Protein AF-0000000070793970 (afdb_homodimer)

Foldseek 3Di:
DDFQDWDFAADPADALQLLRQLCRQCVSVPNHDDSVCSSVQFDAAPLRHHAPLSSLLVLLVVFKAKEKAAQQCVQDDPVCADVFFHQLVSSLVVLVVVCVPDPPPRSVRVSVSVNSSSVSPHTYTHDDDDPVVVVVCLVVQFKKKFKFWLCLLLVFAAWDQDPVRDTDGDNPPHDIDIGIWIWGDADPVVQKTWIQGSHCCRNRPSHRIDIDHPVSVQNGLNRSSSVVTNMIMTIGHDD/DDFQDWDFAADPADALQLLRQLCRQCVSVPNHDDSVVSSVQFDAAPLRHHAQLSSLLVLLVVFKAKEKAAQQCVQDDPVCADVFFHQLVSSLVVLVVVCVPDPPPRNVRVSVSVNSSSVSPHTYTHDDDDPVVVVVCLVVQFKKKFKFWLCLLLVFAAWDQDPVRDTDGDNPPHDIDIGIWIWGDADPVVQKTWIQGSHCCRNRPSHRIDIDHPVSVQNGLNRSSSVVTNMIMTIGHDD

Solvent-accessible surface area (backbone atoms only — not comparable to full-atom values): 24831 Å² total; per-residue (Å²): 103,60,70,52,87,64,66,68,54,66,36,90,54,96,54,32,28,50,45,32,37,50,38,20,52,34,47,63,75,66,46,87,65,60,59,68,58,43,53,71,66,37,62,65,41,96,86,57,30,64,49,69,38,34,54,44,35,49,40,41,76,71,56,32,42,38,39,33,36,55,68,32,56,86,80,45,40,59,61,74,35,59,95,30,34,56,57,57,69,61,51,45,51,50,47,56,57,20,52,76,68,45,81,49,65,67,57,42,53,50,43,52,37,42,43,57,17,35,75,70,65,40,42,58,34,53,61,81,77,48,68,67,62,53,47,59,34,29,76,68,65,41,55,35,38,32,32,20,15,40,24,62,62,45,55,35,47,18,35,31,68,43,98,86,66,45,79,39,78,27,68,55,76,27,41,65,38,59,40,34,33,29,41,30,26,46,41,72,92,78,44,27,31,34,35,43,33,17,54,36,78,38,83,73,65,56,39,40,59,49,69,42,45,51,51,56,50,53,52,13,25,44,43,4,39,83,58,77,31,10,38,39,40,39,68,40,78,58,130,103,60,69,51,87,64,66,67,54,64,36,91,54,96,53,33,28,50,43,34,36,49,38,20,53,34,48,63,75,67,45,86,66,60,59,70,57,43,52,70,65,37,63,65,41,96,87,58,31,64,48,69,40,33,54,43,35,49,40,41,78,70,56,32,42,38,38,32,36,55,67,31,54,87,80,47,39,60,62,72,36,60,96,30,33,57,57,55,69,62,52,45,50,50,47,55,58,20,52,75,67,44,81,48,65,67,57,42,53,51,42,52,37,42,42,56,16,34,75,69,65,39,41,58,32,53,62,80,76,46,68,66,63,54,45,59,33,27,74,69,66,43,54,35,39,31,30,19,16,40,24,62,62,45,56,36,46,17,35,32,67,43,96,88,69,46,80,37,78,26,69,54,75,27,42,66,38,59,40,35,32,29,41,31,26,47,41,72,90,78,42,27,31,31,35,42,33,16,52,36,77,38,84,73,67,57,38,40,61,50,71,43,44,51,50,54,50,52,54,13,24,43,46,3,40,82,58,75,32,10,37,39,39,40,66,39,79,58,129

pLDDT: mean 95.63, std 5.12, range [66.69, 98.94]

Nearest PDB structures (foldseek):
  6mpz-assembly3_C  TM=7.977E-01  e=5.603E-05  Lachnospiraceae bacterium C6A11
  5cdi-assembly1_C  TM=6.232E-01  e=2.263E+00  Chlamydomonas reinhardtii
  5da8-assembly1_H  TM=6.420E-01  e=2.857E+00  Chlorobaculum tepidum TLS
  4wsc-assembly1_C  TM=6.254E-01  e=8.647E+00  Escherichia coli K-12
  4v43-assembly1_A  TM=6.186E-01  e=9.716E+00  Escherichia coli

Sequence (478 aa):
MPMIDLIIQTQPDDETCGPTSLHAIYLYYGLDLPLNEIIQGVDKSLSGGTLTPMLGKHALLHGFRTTVYIYNLNIFDLTWFHNGEVNNSFLMDKLEAQMKYKNDPYITKASLAYLDYLKLGGTIRSKSLNVDLLKNYFNKKIPILTGLSATYLYRSAREYFTPEGKSVYDDIRGEPCGHFVVLCGYDVKKRLVIIADPHAENPLSHNNYYKVSINRLINSIMLGVLTYDANLLIIEPKEMPMIDLIIQTQPDDETCGPTSLHAIYLYYGLDLPLNEIIQGVDKSLSGGTLTPMLGKHALLHGFRTTVYIYNLNIFDLTWFHNGEVNNSFLMDKLEAQMKYKNDPYITKASLAYLDYLKLGGTIRSKSLNVDLLKNYFNKKIPILTGLSATYLYRSAREYFTPEGKSVYDDIRGEPCGHFVVLCGYDVKKRLVIIADPHAENPLSHNNYYKVSINRLINSIMLGVLTYDANLLIIEPKE

Organism: Legionella pneumophila subsp. pneumophila (strain Philadelphia 1 / ATCC 33152 / DSM 7513) (NCBI:txid272624)

Secondary structure (DSSP, 8-state):
-PPP----PPPSSTT-HHHHHHHHHHHHTT----HHHHHHHSPP-TTSS--HHHHHHHHHHTTEEEEEEE--TTT--GGG-BTTB--HHHHHHHHHHHHTT---HHHHHHHHHHHHHHHTT-EEE-PPP-HHHHHHHHHTT--EEEEEEHHHHHT---EEE-TTS-EEE-TTT-B--EEEEEEEEEETTTTEEEEE-S-TT-TTTSSSEEEEEHHHHHHHHHHGGGGT--EEEEEEE--/-PPP----PPPSSTT-HHHHHHHHHHHHTT----HHHHHHHSPP-TTSS--HHHHHHHHHHTTEEEEEEE--TTT--GGG-BTTB--HHHHHHHHHHHHTT---HHHHHHHHHHHHHHHTT-EEE-PPP-HHHHHHHHHTT--EEEEEEHHHHHT---EEE-TTS-EEE-TTT-B--EEEEEEEEEETTTTEEEEE-S-TT-TTTSSSEEEEEHHHHHHHHHHGGGGT--EEEEEEE--

InterPro domains:
  IPR038765 Papain-like cysteine peptidase superfamily [SSF54001] (56-189)
  IPR039564 Peptidase C39-like [PF13529] (5-210)

Structure (mmCIF, N/CA/C/O backbone):
data_AF-0000000070793970-model_v1
#
loop_
_entity.id
_entity.type
_entity.pdbx_description
1 polymer 'Peptidase C39-like domain-containing protein'
#
loop_
_atom_site.group_PDB
_atom_site.id
_atom_site.type_symbol
_atom_site.label_atom_id
_atom_site.label_alt_id
_atom_site.label_comp_id
_atom_site.label_asym_id
_atom_site.label_entity_id
_atom_site.label_seq_id
_atom_site.pdbx_PDB_ins_code
_atom_site.Cartn_x
_atom_site.Cartn_y
_atom_site.Cartn_z
_atom_site.occupancy
_atom_site.B_iso_or_equiv
_atom_site.auth_seq_id
_atom_site.auth_comp_id
_atom_site.auth_asym_id
_atom_site.auth_atom_id
_atom_site.pdbx_PDB_model_num
ATOM 1 N N . MET A 1 1 ? -6.305 -3.391 -26.703 1 66.69 1 MET A N 1
ATOM 2 C CA . MET A 1 1 ? -5.281 -4.383 -26.391 1 66.69 1 MET A CA 1
ATOM 3 C C . MET A 1 1 ? -5.883 -5.785 -26.344 1 66.69 1 MET A C 1
ATOM 5 O O . MET A 1 1 ? -7.074 -5.941 -26.062 1 66.69 1 MET A O 1
ATOM 9 N N . PRO A 1 2 ? -5.059 -6.805 -26.641 1 69.69 2 PRO A N 1
ATOM 10 C CA . PRO A 1 2 ? -5.637 -8.148 -26.672 1 69.69 2 PRO A CA 1
ATOM 11 C C . PRO A 1 2 ? -6.188 -8.578 -25.312 1 69.69 2 PRO A C 1
ATOM 13 O O . PRO A 1 2 ? -5.621 -8.219 -24.266 1 69.69 2 PRO A O 1
ATOM 16 N N . MET A 1 3 ? -7.363 -8.984 -25.328 1 83.94 3 MET A N 1
ATOM 17 C CA . MET A 1 3 ? -7.945 -9.664 -24.172 1 83.94 3 MET A CA 1
ATOM 18 C C . MET A 1 3 ? -7.555 -11.133 -24.156 1 83.94 3 MET A C 1
ATOM 20 O O . MET A 1 3 ? -7.617 -11.812 -25.188 1 83.94 3 MET A O 1
ATOM 24 N N . ILE A 1 4 ? -6.922 -11.516 -23.047 1 93.19 4 ILE A N 1
ATOM 25 C CA . ILE A 1 4 ? -6.531 -12.906 -22.875 1 93.19 4 ILE A CA 1
ATOM 26 C C . ILE A 1 4 ? -7.758 -13.75 -22.516 1 93.19 4 ILE A C 1
ATOM 28 O O . ILE A 1 4 ? -8.453 -13.469 -21.531 1 93.19 4 ILE A O 1
ATOM 32 N N . ASP A 1 5 ? -8.008 -14.688 -23.391 1 92.38 5 ASP A N 1
ATOM 33 C CA . ASP A 1 5 ? -9.117 -15.602 -23.156 1 92.38 5 ASP A CA 1
ATOM 34 C C . ASP A 1 5 ? -8.734 -16.688 -22.141 1 92.38 5 ASP A C 1
ATOM 36 O O . ASP A 1 5 ? -8.148 -17.703 -22.516 1 92.38 5 ASP A O 1
ATOM 40 N N . LEU A 1 6 ? -9.07 -16.406 -20.938 1 95.12 6 LEU A N 1
ATOM 41 C CA . LEU A 1 6 ? -8.75 -17.312 -19.828 1 95.12 6 LEU A CA 1
ATOM 42 C C . LEU A 1 6 ? -10.023 -17.719 -19.094 1 95.12 6 LEU A C 1
ATOM 44 O O . LEU A 1 6 ? -10.898 -16.891 -18.828 1 95.12 6 LEU A O 1
ATOM 48 N N . ILE A 1 7 ? -10.125 -19.047 -18.891 1 95.81 7 ILE A N 1
ATOM 49 C CA . ILE A 1 7 ? -11.273 -19.578 -18.156 1 95.81 7 ILE A CA 1
ATOM 50 C C . ILE A 1 7 ? -10.883 -19.812 -16.688 1 95.81 7 ILE A C 1
ATOM 52 O O . ILE A 1 7 ? -9.883 -20.484 -16.406 1 95.81 7 ILE A O 1
ATOM 56 N N . ILE A 1 8 ? -11.695 -19.281 -15.805 1 97.62 8 ILE A N 1
ATOM 57 C CA . ILE A 1 8 ? -11.414 -19.484 -14.383 1 97.62 8 ILE A CA 1
ATOM 58 C C . ILE A 1 8 ? -12.633 -20.078 -13.695 1 97.62 8 ILE A C 1
ATOM 60 O O . ILE A 1 8 ? -13.766 -19.688 -13.977 1 97.62 8 ILE A O 1
ATOM 64 N N . GLN A 1 9 ? -12.398 -21.047 -12.844 1 96.81 9 GLN A N 1
ATOM 65 C CA . GLN A 1 9 ? -13.461 -21.625 -12.031 1 96.81 9 GLN A CA 1
ATOM 66 C C . GLN A 1 9 ? -13.719 -20.797 -10.781 1 96.81 9 GLN A C 1
ATOM 68 O O . GLN A 1 9 ? -12.922 -19.922 -10.438 1 96.81 9 GLN A O 1
ATOM 73 N N . THR A 1 10 ? -14.852 -21.109 -10.195 1 97.06 10 THR A N 1
ATOM 74 C CA . THR A 1 10 ? -15.125 -20.547 -8.875 1 97.06 10 THR A CA 1
ATOM 75 C C . THR A 1 10 ? -14.406 -21.344 -7.789 1 97.06 10 THR A C 1
ATOM 77 O O . THR A 1 10 ? -14.445 -22.578 -7.781 1 97.06 10 THR A O 1
ATOM 80 N N . GLN A 1 11 ? -13.773 -20.547 -6.914 1 96.19 11 GLN A N 1
ATOM 81 C CA . GLN A 1 11 ? -13.07 -21.234 -5.832 1 96.19 11 GLN A CA 1
ATOM 82 C C . GLN A 1 11 ? -14.039 -22.016 -4.961 1 96.19 11 GLN A C 1
ATOM 84 O O . GLN A 1 11 ? -15.156 -21.562 -4.695 1 96.19 11 GLN A O 1
ATOM 89 N N . PRO A 1 12 ? -13.633 -23.141 -4.473 1 94.19 12 PRO A N 1
ATOM 90 C CA . PRO A 1 12 ? -14.555 -24 -3.717 1 94.19 12 PRO A CA 1
ATOM 91 C C . PRO A 1 12 ? -14.75 -23.531 -2.277 1 94.19 12 PRO A C 1
ATOM 93 O O . PRO A 1 12 ? -15.727 -23.906 -1.625 1 94.19 12 PRO A O 1
ATOM 96 N N . ASP A 1 13 ? -13.781 -22.828 -1.722 1 90.38 13 ASP A N 1
ATOM 97 C CA . ASP A 1 13 ? -13.891 -22.312 -0.358 1 90.38 13 ASP A CA 1
ATOM 98 C C . ASP A 1 13 ? -13.164 -20.984 -0.21 1 90.38 13 ASP A C 1
ATOM 100 O O . ASP A 1 13 ? -12.672 -20.422 -1.194 1 90.38 13 ASP A O 1
ATOM 104 N N . ASP A 1 14 ? -13.078 -20.469 0.969 1 88.38 14 ASP A N 1
ATOM 105 C CA . ASP A 1 14 ? -12.625 -19.094 1.198 1 88.38 14 ASP A CA 1
ATOM 106 C C . ASP A 1 14 ? -11.102 -19.016 1.154 1 88.38 14 ASP A C 1
ATOM 108 O O . ASP A 1 14 ? -10.539 -17.922 1.124 1 88.38 14 ASP A O 1
ATOM 112 N N . GLU A 1 15 ? -10.414 -20.141 0.959 1 90.19 15 GLU A N 1
ATOM 113 C CA . GLU A 1 15 ? -8.961 -20.109 1.109 1 90.19 15 GLU A CA 1
ATOM 114 C C . GLU A 1 15 ? -8.266 -20.641 -0.141 1 90.19 15 GLU A C 1
ATOM 116 O O . GLU A 1 15 ? -7.059 -20.891 -0.127 1 90.19 15 GLU A O 1
ATOM 121 N N . THR A 1 16 ? -9.031 -20.797 -1.275 1 95.31 16 THR A N 1
ATOM 122 C CA . THR A 1 16 ? -8.43 -21.469 -2.422 1 95.31 16 THR A CA 1
ATOM 123 C C . THR A 1 16 ? -8.391 -20.531 -3.631 1 95.31 16 THR A C 1
ATOM 125 O O . THR A 1 16 ? -8.328 -21 -4.773 1 95.31 16 THR A O 1
ATOM 128 N N . CYS A 1 17 ? -8.461 -19.266 -3.42 1 96.88 17 CYS A N 1
ATOM 129 C CA . CYS A 1 17 ? -8.406 -18.328 -4.539 1 96.88 17 CYS A CA 1
ATOM 130 C C . CYS A 1 17 ? -7.082 -18.453 -5.285 1 96.88 17 CYS A C 1
ATOM 132 O O . CYS A 1 17 ? -7.047 -18.375 -6.516 1 96.88 17 CYS A O 1
ATOM 134 N N . GLY A 1 18 ? -5.961 -18.656 -4.57 1 98.06 18 GLY A N 1
ATOM 135 C CA . GLY A 1 18 ? -4.645 -18.812 -5.172 1 98.06 18 GLY A CA 1
ATOM 136 C C . GLY A 1 18 ? -4.547 -20.016 -6.098 1 98.06 18 GLY A C 1
ATOM 137 O O . GLY A 1 18 ? -4.34 -19.859 -7.305 1 98.06 18 GLY A O 1
ATOM 138 N N . PRO A 1 19 ? -4.758 -21.156 -5.496 1 98.56 19 PRO A N 1
ATOM 139 C CA . PRO A 1 19 ? -4.707 -22.375 -6.324 1 98.56 19 PRO A CA 1
ATOM 140 C C . PRO A 1 19 ? -5.699 -22.328 -7.484 1 98.56 19 PRO A C 1
ATOM 142 O O . PRO A 1 19 ? -5.402 -22.844 -8.57 1 98.56 19 PRO A O 1
ATOM 145 N N . THR A 1 20 ? -6.875 -21.734 -7.273 1 98.69 20 THR A N 1
ATOM 146 C CA . THR A 1 20 ? -7.863 -21.656 -8.344 1 98.69 20 THR A CA 1
ATOM 147 C C . THR A 1 20 ? -7.383 -20.734 -9.461 1 98.69 20 THR A C 1
ATOM 149 O O . THR A 1 20 ? -7.594 -21.031 -10.641 1 98.69 20 THR A O 1
ATOM 152 N N . SER A 1 21 ? -6.793 -19.656 -9.117 1 98.75 21 SER A N 1
ATOM 153 C CA . SER A 1 21 ? -6.191 -18.781 -10.117 1 98.75 21 SER A CA 1
ATOM 154 C C . SER A 1 21 ? -5.062 -19.469 -10.867 1 98.75 21 SER A C 1
ATOM 156 O O . SER A 1 21 ? -4.938 -19.328 -12.086 1 98.75 21 SER A O 1
ATOM 158 N N . LEU A 1 22 ? -4.254 -20.203 -10.109 1 98.81 22 LEU A N 1
ATOM 159 C CA . LEU A 1 22 ? -3.178 -20.969 -10.727 1 98.81 22 LEU A CA 1
ATOM 160 C C . LEU A 1 22 ? -3.734 -21.984 -11.727 1 98.81 22 LEU A C 1
ATOM 162 O O . LEU A 1 22 ? -3.188 -22.141 -12.82 1 98.81 22 LEU A O 1
ATOM 166 N N . HIS A 1 23 ? -4.793 -22.594 -11.352 1 98.81 23 HIS A N 1
ATOM 167 C CA . HIS A 1 23 ? -5.473 -23.547 -12.227 1 98.81 23 HIS A CA 1
ATOM 168 C C . HIS A 1 23 ? -5.867 -22.906 -13.547 1 98.81 23 HIS A C 1
ATOM 170 O O . HIS A 1 23 ? -5.695 -23.5 -14.609 1 98.81 23 HIS A O 1
ATOM 176 N N . ALA A 1 24 ? -6.441 -21.75 -13.477 1 98.69 24 ALA A N 1
ATOM 177 C CA . ALA A 1 24 ? -6.852 -21.031 -14.672 1 98.69 24 ALA A CA 1
ATOM 178 C C . ALA A 1 24 ? -5.664 -20.781 -15.602 1 98.69 24 ALA A C 1
ATOM 180 O O . ALA A 1 24 ? -5.781 -20.922 -16.828 1 98.69 24 ALA A O 1
ATOM 181 N N . ILE A 1 25 ? -4.535 -20.406 -15.031 1 98.75 25 ILE A N 1
ATOM 182 C CA . ILE A 1 25 ? -3.334 -20.141 -15.82 1 98.75 25 ILE A CA 1
ATOM 183 C C . ILE A 1 25 ? -2.842 -21.438 -16.453 1 98.75 25 ILE A C 1
ATOM 185 O O . ILE A 1 25 ? -2.447 -21.469 -17.625 1 98.75 25 ILE A O 1
ATOM 189 N N . TYR A 1 26 ? -2.824 -22.516 -15.672 1 98.56 26 TYR A N 1
ATOM 190 C CA . TYR A 1 26 ? -2.449 -23.828 -16.203 1 98.56 26 TYR A CA 1
ATOM 191 C C . TYR A 1 26 ? -3.309 -24.188 -17.406 1 98.56 26 TYR A C 1
ATOM 193 O O . TYR A 1 26 ? -2.787 -24.578 -18.453 1 98.56 26 TYR A O 1
ATOM 201 N N . LEU A 1 27 ? -4.602 -24.031 -17.266 1 98.19 27 LEU A N 1
ATOM 202 C CA . LEU A 1 27 ? -5.523 -24.344 -18.359 1 98.19 27 LEU A CA 1
ATOM 203 C C . LEU A 1 27 ? -5.227 -23.484 -19.578 1 98.19 27 LEU A C 1
ATOM 205 O O . LEU A 1 27 ? -5.27 -23.969 -20.719 1 98.19 27 LEU A O 1
ATOM 209 N N . TYR A 1 28 ? -4.969 -22.25 -19.375 1 98.12 28 TYR A N 1
ATOM 210 C CA . TYR A 1 28 ? -4.633 -21.328 -20.438 1 98.12 28 TYR A CA 1
ATOM 211 C C . TYR A 1 28 ? -3.441 -21.828 -21.25 1 98.12 28 TYR A C 1
ATOM 213 O O . TYR A 1 28 ? -3.408 -21.688 -22.469 1 98.12 28 TYR A O 1
ATOM 221 N N . TYR A 1 29 ? -2.443 -22.453 -20.578 1 97.88 29 TYR A N 1
ATOM 222 C CA . TYR A 1 29 ? -1.234 -22.922 -21.25 1 97.88 29 TYR A CA 1
ATOM 223 C C . TYR A 1 29 ? -1.365 -24.391 -21.656 1 97.88 29 TYR A C 1
ATOM 225 O O . TYR A 1 29 ? -0.396 -25 -22.109 1 97.88 29 TYR A O 1
ATOM 233 N N . GLY A 1 30 ? -2.48 -25.016 -21.344 1 96.88 30 GLY A N 1
ATOM 234 C CA . GLY A 1 30 ? -2.754 -26.344 -21.859 1 96.88 30 GLY A CA 1
ATOM 235 C C . GLY A 1 30 ? -2.451 -27.453 -20.859 1 96.88 30 GLY A C 1
ATOM 236 O O . GLY A 1 30 ? -2.529 -28.625 -21.188 1 96.88 30 GLY A O 1
ATOM 237 N N . LEU A 1 31 ? -2.047 -27.031 -19.656 1 97.25 31 LEU A N 1
ATOM 238 C CA . LEU A 1 31 ? -1.874 -28.047 -18.625 1 97.25 31 LEU A CA 1
ATOM 239 C C . LEU A 1 31 ? -3.203 -28.359 -17.938 1 97.25 31 LEU A C 1
ATOM 241 O O . LEU A 1 31 ? -3.789 -27.5 -17.281 1 97.25 31 LEU A O 1
ATOM 245 N N . ASP A 1 32 ? -3.635 -29.562 -18.109 1 95.62 32 ASP A N 1
ATOM 246 C CA . ASP A 1 32 ? -4.93 -29.969 -17.578 1 95.62 32 ASP A CA 1
ATOM 247 C C . ASP A 1 32 ? -4.766 -30.75 -16.266 1 95.62 32 ASP A C 1
ATOM 249 O O . ASP A 1 32 ? -4.84 -31.984 -16.266 1 95.62 32 ASP A O 1
ATOM 253 N N . LEU A 1 33 ? -4.543 -30.141 -15.203 1 97 33 LEU A N 1
ATOM 254 C CA . LEU A 1 33 ? -4.477 -30.672 -13.852 1 97 33 LEU A CA 1
ATOM 255 C C . LEU A 1 33 ? -5.738 -30.328 -13.07 1 97 33 LEU A C 1
ATOM 257 O O . LEU A 1 33 ? -6.184 -29.172 -13.062 1 97 33 LEU A O 1
ATOM 261 N N . PRO A 1 34 ? -6.379 -31.375 -12.469 1 98.06 34 PRO A N 1
ATOM 262 C CA . PRO A 1 34 ? -7.594 -31.094 -11.695 1 98.06 34 PRO A CA 1
ATOM 263 C C . PRO A 1 34 ? -7.363 -30.078 -10.586 1 98.06 34 PRO A C 1
ATOM 265 O O . PRO A 1 34 ? -6.324 -30.109 -9.922 1 98.06 34 PRO A O 1
ATOM 268 N N . LEU A 1 35 ? -8.32 -29.188 -10.406 1 98.12 35 LEU A N 1
ATOM 269 C CA . LEU A 1 35 ? -8.219 -28.125 -9.406 1 98.12 35 LEU A CA 1
ATOM 270 C C . LEU A 1 35 ? -7.918 -28.703 -8.031 1 98.12 35 LEU A C 1
ATOM 272 O O . LEU A 1 35 ? -7.078 -28.172 -7.297 1 98.12 35 LEU A O 1
ATOM 276 N N . ASN A 1 36 ? -8.609 -29.781 -7.715 1 97.94 36 ASN A N 1
ATOM 277 C CA . ASN A 1 36 ? -8.422 -30.375 -6.402 1 97.94 36 ASN A CA 1
ATOM 278 C C . ASN A 1 36 ? -6.977 -30.828 -6.188 1 97.94 36 ASN A C 1
ATOM 280 O O . ASN A 1 36 ? -6.461 -30.75 -5.07 1 97.94 36 ASN A O 1
ATOM 284 N N . GLU A 1 37 ? -6.312 -31.312 -7.195 1 98.25 37 GLU A N 1
ATOM 285 C CA . GLU A 1 37 ? -4.91 -31.719 -7.102 1 98.25 37 GLU A CA 1
ATOM 286 C C . GLU A 1 37 ? -4.012 -30.5 -6.852 1 98.25 37 GLU A C 1
ATOM 288 O O . GLU A 1 37 ? -3.051 -30.594 -6.086 1 98.25 37 GLU A O 1
ATOM 293 N N . ILE A 1 38 ? -4.312 -29.438 -7.488 1 98.38 38 ILE A N 1
ATOM 294 C CA . ILE A 1 38 ? -3.543 -28.203 -7.301 1 98.38 38 ILE A CA 1
ATOM 295 C C . ILE A 1 38 ? -3.729 -27.703 -5.875 1 98.38 38 ILE A C 1
ATOM 297 O O . ILE A 1 38 ? -2.756 -27.359 -5.203 1 98.38 38 ILE A O 1
ATOM 301 N N . ILE A 1 39 ? -4.992 -27.672 -5.383 1 97.62 39 ILE A N 1
ATOM 302 C CA . ILE A 1 39 ? -5.309 -27.203 -4.035 1 97.62 39 ILE A CA 1
ATOM 303 C C . ILE A 1 39 ? -4.547 -28.047 -3.008 1 97.62 39 ILE A C 1
ATOM 305 O O . ILE A 1 39 ? -3.971 -27.5 -2.062 1 97.62 39 ILE A O 1
ATOM 309 N N . GLN A 1 40 ? -4.418 -29.312 -3.254 1 97 40 GLN A N 1
ATOM 310 C CA . GLN A 1 40 ? -3.74 -30.219 -2.326 1 97 40 GLN A CA 1
ATOM 311 C C . GLN A 1 40 ? -2.223 -30.109 -2.459 1 97 40 GLN A C 1
ATOM 313 O O . GLN A 1 40 ? -1.492 -30.328 -1.493 1 97 40 GLN A O 1
ATOM 318 N N . GLY A 1 41 ? -1.787 -29.719 -3.627 1 97.44 41 GLY A N 1
ATOM 319 C CA . GLY A 1 41 ? -0.361 -29.719 -3.912 1 97.44 41 GLY A CA 1
ATOM 320 C C . GLY A 1 41 ? 0.323 -28.406 -3.531 1 97.44 41 GLY A C 1
ATOM 321 O O . GLY A 1 41 ? 1.55 -28.359 -3.426 1 97.44 41 GLY A O 1
ATOM 322 N N . VAL A 1 42 ? -0.44 -27.375 -3.314 1 96.88 42 VAL A N 1
ATOM 323 C CA . VAL A 1 42 ? 0.134 -26.078 -2.939 1 96.88 42 VAL A CA 1
ATOM 324 C C . VAL A 1 42 ? 0.233 -25.984 -1.419 1 96.88 42 VAL A C 1
ATOM 326 O O . VAL A 1 42 ? -0.724 -26.297 -0.707 1 96.88 42 VAL A O 1
ATOM 329 N N . ASP A 1 43 ? 1.361 -25.578 -0.946 1 92.94 43 ASP A N 1
ATOM 330 C CA . ASP A 1 43 ? 1.572 -25.391 0.486 1 92.94 43 ASP A CA 1
ATOM 331 C C . ASP A 1 43 ? 0.608 -24.359 1.055 1 92.94 43 ASP A C 1
ATOM 333 O O . ASP A 1 43 ? 0.141 -23.469 0.331 1 92.94 43 ASP A O 1
ATOM 337 N N . LYS A 1 44 ? 0.327 -24.5 2.307 1 91.44 44 LYS A N 1
ATOM 338 C CA . LYS A 1 44 ? -0.547 -23.547 2.984 1 91.44 44 LYS A CA 1
ATOM 339 C C . LYS A 1 44 ? 0.26 -22.562 3.826 1 91.44 44 LYS A C 1
ATOM 341 O O . LYS A 1 44 ? 1.322 -22.906 4.348 1 91.44 44 LYS A O 1
ATOM 346 N N . SER A 1 45 ? -0.255 -21.391 3.939 1 90.5 45 SER A N 1
ATOM 347 C CA . SER A 1 45 ? 0.326 -20.375 4.812 1 90.5 45 SER A CA 1
ATOM 348 C C . SER A 1 45 ? -0.141 -20.547 6.254 1 90.5 45 SER A C 1
ATOM 350 O O . SER A 1 45 ? -0.874 -21.484 6.562 1 90.5 45 SER A O 1
ATOM 352 N N . LEU A 1 46 ? 0.311 -19.688 7.164 1 82.19 46 LEU A N 1
ATOM 353 C CA . LEU A 1 46 ? -0.04 -19.75 8.578 1 82.19 46 LEU A CA 1
ATOM 354 C C . LEU A 1 46 ? -1.537 -19.547 8.773 1 82.19 46 LEU A C 1
ATOM 356 O O . LEU A 1 46 ? -2.139 -20.141 9.672 1 82.19 46 LEU A O 1
ATOM 360 N N . SER A 1 47 ? -2.123 -18.734 7.918 1 78.5 47 SER A N 1
ATOM 361 C CA . SER A 1 47 ? -3.535 -18.391 8.062 1 78.5 47 SER A CA 1
ATOM 362 C C . SER A 1 47 ? -4.426 -19.438 7.395 1 78.5 47 SER A C 1
ATOM 364 O O . SER A 1 47 ? -5.656 -19.359 7.477 1 78.5 47 SER A O 1
ATOM 366 N N . GLY A 1 48 ? -3.791 -20.375 6.672 1 82.06 48 GLY A N 1
ATOM 367 C CA . GLY A 1 48 ? -4.559 -21.375 5.941 1 82.06 48 GLY A CA 1
ATOM 368 C C . GLY A 1 48 ? -4.633 -21.094 4.453 1 82.06 48 GLY A C 1
ATOM 369 O O . GLY A 1 48 ? -4.848 -22 3.652 1 82.06 48 GLY A O 1
ATOM 370 N N . GLY A 1 49 ? -4.367 -19.812 4.066 1 90.69 49 GLY A N 1
ATOM 371 C CA . GLY A 1 49 ? -4.332 -19.469 2.654 1 90.69 49 GLY A CA 1
ATOM 372 C C . GLY A 1 49 ? -2.996 -19.766 2.002 1 90.69 49 GLY A C 1
ATOM 373 O O . GLY A 1 49 ? -2.354 -20.766 2.324 1 90.69 49 GLY A O 1
ATOM 374 N N . THR A 1 50 ? -2.723 -19.078 0.983 1 95.19 50 THR A N 1
ATOM 375 C CA . THR A 1 50 ? -1.521 -19.328 0.193 1 95.19 50 THR A CA 1
ATOM 376 C C . THR A 1 50 ? -0.703 -18.047 0.044 1 95.19 50 THR A C 1
ATOM 378 O O . THR A 1 50 ? -1.214 -16.953 0.266 1 95.19 50 THR A O 1
ATOM 381 N N . LEU A 1 51 ? 0.586 -18.281 -0.194 1 97.25 51 LEU A N 1
ATOM 382 C CA . LEU A 1 51 ? 1.466 -17.172 -0.559 1 97.25 51 LEU A CA 1
ATOM 383 C C . LEU A 1 51 ? 1.931 -17.312 -2.006 1 97.25 51 LEU A C 1
ATOM 385 O O . LEU A 1 51 ? 1.984 -18.406 -2.549 1 97.25 51 LEU A O 1
ATOM 389 N N . THR A 1 52 ? 2.303 -16.234 -2.598 1 98.5 52 THR A N 1
ATOM 390 C CA . THR A 1 52 ? 2.68 -16.188 -4.004 1 98.5 52 THR A CA 1
ATOM 391 C C . THR A 1 52 ? 3.824 -17.156 -4.297 1 98.5 52 THR A C 1
ATOM 393 O O . THR A 1 52 ? 3.795 -17.875 -5.297 1 98.5 52 THR A O 1
ATOM 396 N N . PRO A 1 53 ? 4.895 -17.188 -3.438 1 98.56 53 PRO A N 1
ATOM 397 C CA . PRO A 1 53 ? 6.004 -18.094 -3.748 1 98.56 53 PRO A CA 1
ATOM 398 C C . PRO A 1 53 ? 5.586 -19.562 -3.736 1 98.56 53 PRO A C 1
ATOM 400 O O . PRO A 1 53 ? 6.195 -20.391 -4.418 1 98.56 53 PRO A O 1
ATOM 403 N N . MET A 1 54 ? 4.582 -19.891 -3.004 1 98.69 54 MET A N 1
ATOM 404 C CA . MET A 1 54 ? 4.074 -21.266 -2.977 1 98.69 54 MET A CA 1
ATOM 405 C C . MET A 1 54 ? 3.402 -21.625 -4.297 1 98.69 54 MET A C 1
ATOM 407 O O . MET A 1 54 ? 3.555 -22.75 -4.793 1 98.69 54 MET A O 1
ATOM 411 N N . LEU A 1 55 ? 2.629 -20.656 -4.844 1 98.81 55 LEU A N 1
ATOM 412 C CA . LEU A 1 55 ? 2.045 -20.844 -6.168 1 98.81 55 LEU A CA 1
ATOM 413 C C . LEU A 1 55 ? 3.135 -20.953 -7.23 1 98.81 55 LEU A C 1
ATOM 415 O O . LEU A 1 55 ? 3.07 -21.828 -8.094 1 98.81 55 LEU A O 1
ATOM 419 N N . GLY A 1 56 ? 4.09 -20.047 -7.141 1 98.81 56 GLY A N 1
ATOM 420 C CA . GLY A 1 56 ? 5.211 -20.094 -8.062 1 98.81 56 GLY A CA 1
ATOM 421 C C . GLY A 1 56 ? 5.973 -21.406 -8.008 1 98.81 56 GLY A C 1
ATOM 422 O O . GLY A 1 56 ? 6.34 -21.969 -9.047 1 98.81 56 GLY A O 1
ATOM 423 N N . LYS A 1 57 ? 6.223 -21.859 -6.793 1 98.75 57 LYS A N 1
ATOM 424 C CA . LYS A 1 57 ? 6.902 -23.141 -6.609 1 98.75 57 LYS A CA 1
ATOM 425 C C . LYS A 1 57 ? 6.148 -24.266 -7.309 1 98.75 57 LYS A C 1
ATOM 427 O O . LYS A 1 57 ? 6.754 -25.094 -7.996 1 98.75 57 LYS A O 1
ATOM 432 N N . HIS A 1 58 ? 4.875 -24.266 -7.105 1 98.75 58 HIS A N 1
ATOM 433 C CA . HIS A 1 58 ? 4.066 -25.297 -7.75 1 98.75 58 HIS A CA 1
ATOM 434 C C . HIS A 1 58 ? 4.195 -25.234 -9.266 1 98.75 58 HIS A C 1
ATOM 436 O O . HIS A 1 58 ? 4.324 -26.266 -9.93 1 98.75 58 HIS A O 1
ATOM 442 N N . ALA A 1 59 ? 4.18 -24.078 -9.812 1 98.81 59 ALA A N 1
ATOM 443 C CA . ALA A 1 59 ? 4.32 -23.906 -11.258 1 98.81 59 ALA A CA 1
ATOM 444 C C . ALA A 1 59 ? 5.688 -24.375 -11.742 1 98.81 59 ALA A C 1
ATOM 446 O O . ALA A 1 59 ? 5.797 -25.016 -12.789 1 98.81 59 ALA A O 1
ATOM 447 N N . LEU A 1 60 ? 6.707 -24.031 -10.961 1 98.69 60 LEU A N 1
ATOM 448 C CA . LEU A 1 60 ? 8.055 -24.469 -11.312 1 98.69 60 LEU A CA 1
ATOM 449 C C . LEU A 1 60 ? 8.133 -25.984 -11.383 1 98.69 60 LEU A C 1
ATOM 451 O O . LEU A 1 60 ? 8.727 -26.531 -12.312 1 98.69 60 LEU A O 1
ATOM 455 N N . LEU A 1 61 ? 7.527 -26.609 -10.461 1 98.25 61 LEU A N 1
ATOM 456 C CA . LEU A 1 61 ? 7.551 -28.062 -10.367 1 98.25 61 LEU A CA 1
ATOM 457 C C . LEU A 1 61 ? 6.762 -28.703 -11.508 1 98.25 61 LEU A C 1
ATOM 459 O O . LEU A 1 61 ? 6.906 -29.891 -11.781 1 98.25 61 LEU A O 1
ATOM 463 N N . HIS A 1 62 ? 5.977 -27.938 -12.164 1 97.94 62 HIS A N 1
ATOM 464 C CA . HIS A 1 62 ? 5.184 -28.438 -13.273 1 97.94 62 HIS A CA 1
ATOM 465 C C . HIS A 1 62 ? 5.715 -27.938 -14.609 1 97.94 62 HIS A C 1
ATOM 467 O O . HIS A 1 62 ? 4.98 -27.891 -15.602 1 97.94 62 HIS A O 1
ATOM 473 N N . GLY A 1 63 ? 6.91 -27.391 -14.617 1 97.12 63 GLY A N 1
ATOM 474 C CA . GLY A 1 63 ? 7.633 -27.156 -15.859 1 97.12 63 GLY A CA 1
ATOM 475 C C . GLY A 1 63 ? 7.473 -25.734 -16.375 1 97.12 63 GLY A C 1
ATOM 476 O O . GLY A 1 63 ? 7.707 -25.484 -17.562 1 97.12 63 GLY A O 1
ATOM 477 N N . PHE A 1 64 ? 7.051 -24.828 -15.594 1 98.69 64 PHE A N 1
ATOM 478 C CA . PHE A 1 64 ? 6.922 -23.438 -16 1 98.69 64 PHE A CA 1
ATOM 479 C C . PHE A 1 64 ? 8.102 -22.609 -15.508 1 98.69 64 PHE A C 1
ATOM 481 O O . PHE A 1 64 ? 8.844 -23.062 -14.625 1 98.69 64 PHE A O 1
ATOM 488 N N . ARG A 1 65 ? 8.336 -21.516 -16.141 1 98.5 65 ARG A N 1
ATOM 489 C CA . ARG A 1 65 ? 9.188 -20.453 -15.609 1 98.5 65 ARG A CA 1
ATOM 490 C C . ARG A 1 65 ? 8.359 -19.391 -14.891 1 98.5 65 ARG A C 1
ATOM 492 O O . ARG A 1 65 ? 7.273 -19.031 -15.344 1 98.5 65 ARG A O 1
ATOM 499 N N . THR A 1 66 ? 8.883 -18.938 -13.836 1 98.75 66 THR A N 1
ATOM 500 C CA . THR A 1 66 ? 8.102 -18 -13.047 1 98.75 66 THR A CA 1
ATOM 501 C C . THR A 1 66 ? 8.961 -16.812 -12.625 1 98.75 66 THR A C 1
ATOM 503 O O . THR A 1 66 ? 10.164 -16.953 -12.391 1 98.75 66 THR A O 1
ATOM 506 N N . THR A 1 67 ? 8.414 -15.648 -12.578 1 98.81 67 THR A N 1
ATOM 507 C CA . THR A 1 67 ? 8.992 -14.422 -12.039 1 98.81 67 THR A CA 1
ATOM 508 C C . THR A 1 67 ? 8.008 -13.734 -11.094 1 98.81 67 THR A C 1
ATOM 510 O O . THR A 1 67 ? 6.844 -13.531 -11.438 1 98.81 67 THR A O 1
ATOM 513 N N . VAL A 1 68 ? 8.453 -13.414 -9.953 1 98.88 68 VAL A N 1
ATOM 514 C CA . VAL A 1 68 ? 7.637 -12.664 -9 1 98.88 68 VAL A CA 1
ATOM 515 C C . VAL A 1 68 ? 8.125 -11.227 -8.914 1 98.88 68 VAL A C 1
ATOM 517 O O . VAL A 1 68 ? 9.312 -10.977 -8.695 1 98.88 68 VAL A O 1
ATOM 520 N N . TYR A 1 69 ? 7.266 -10.25 -9.18 1 98.81 69 TYR A N 1
ATOM 521 C CA . TYR A 1 69 ? 7.52 -8.859 -8.82 1 98.81 69 TYR A CA 1
ATOM 522 C C . TYR A 1 69 ? 7.055 -8.57 -7.402 1 98.81 69 TYR A C 1
ATOM 524 O O . TYR A 1 69 ? 5.918 -8.875 -7.039 1 98.81 69 TYR A O 1
ATOM 532 N N . ILE A 1 70 ? 7.91 -7.926 -6.602 1 98.38 70 ILE A N 1
ATOM 533 C CA . ILE A 1 70 ? 7.594 -7.828 -5.184 1 98.38 70 ILE A CA 1
ATOM 534 C C . ILE A 1 70 ? 7.434 -6.359 -4.793 1 98.38 70 ILE A C 1
ATOM 536 O O . ILE A 1 70 ? 8.156 -5.492 -5.297 1 98.38 70 ILE A O 1
ATOM 540 N N . TYR A 1 71 ? 6.547 -6.109 -3.775 1 98.31 71 TYR A N 1
ATOM 541 C CA . TYR A 1 71 ? 6.324 -4.77 -3.244 1 98.31 71 TYR A CA 1
ATOM 542 C C . TYR A 1 71 ? 6.164 -4.805 -1.729 1 98.31 71 TYR A C 1
ATOM 544 O O . TYR A 1 71 ? 5.883 -3.779 -1.105 1 98.31 71 TYR A O 1
ATOM 552 N N . ASN A 1 72 ? 6.266 -5.98 -1.132 1 98 72 ASN A N 1
ATOM 553 C CA . ASN A 1 72 ? 6.168 -6.109 0.318 1 98 72 ASN A CA 1
ATOM 554 C C . ASN A 1 72 ? 7.492 -5.773 1.001 1 98 72 ASN A C 1
ATOM 556 O O . ASN A 1 72 ? 8.375 -6.621 1.107 1 98 72 ASN A O 1
ATOM 560 N N . LEU A 1 73 ? 7.574 -4.664 1.611 1 98.06 73 LEU A N 1
ATOM 561 C CA . LEU A 1 73 ? 8.805 -4.117 2.172 1 98.06 73 LEU A CA 1
ATOM 562 C C . LEU A 1 73 ? 9.133 -4.773 3.508 1 98.06 73 LEU A C 1
ATOM 564 O O . LEU A 1 73 ? 10.25 -4.637 4.016 1 98.06 73 LEU A O 1
ATOM 568 N N . ASN A 1 74 ? 8.227 -5.547 4.055 1 96.88 74 ASN A N 1
ATOM 569 C CA . ASN A 1 74 ? 8.523 -6.285 5.281 1 96.88 74 ASN A CA 1
ATOM 570 C C . ASN A 1 74 ? 9.477 -7.445 5.02 1 96.88 74 ASN A C 1
ATOM 572 O O . ASN A 1 74 ? 10.242 -7.836 5.906 1 96.88 74 ASN A O 1
ATOM 576 N N . ILE A 1 75 ? 9.359 -7.918 3.807 1 97.75 75 ILE A N 1
ATOM 577 C CA . ILE A 1 75 ? 10.109 -9.125 3.49 1 97.75 75 ILE A CA 1
ATOM 578 C C . ILE A 1 75 ? 11.375 -8.758 2.719 1 97.75 75 ILE A C 1
ATOM 580 O O . ILE A 1 75 ? 12.445 -9.312 2.971 1 97.75 75 ILE A O 1
ATOM 584 N N . PHE A 1 76 ? 11.227 -7.828 1.816 1 98.38 76 PHE A N 1
ATOM 585 C CA . PHE A 1 76 ? 12.328 -7.551 0.902 1 98.38 76 PHE A CA 1
ATOM 586 C C . PHE A 1 76 ? 12.852 -6.133 1.097 1 98.38 76 PHE A C 1
ATOM 588 O O . PHE A 1 76 ? 12.07 -5.203 1.306 1 98.38 76 PHE A O 1
ATOM 595 N N . ASP A 1 77 ? 14.133 -6.051 1.05 1 98.44 77 ASP A N 1
ATOM 596 C CA . ASP A 1 77 ? 14.781 -4.746 0.976 1 98.44 77 ASP A CA 1
ATOM 597 C C . ASP A 1 77 ? 15.125 -4.383 -0.467 1 98.44 77 ASP A C 1
ATOM 599 O O . ASP A 1 77 ? 15.719 -5.188 -1.189 1 98.44 77 ASP A O 1
ATOM 603 N N . LEU A 1 78 ? 14.734 -3.26 -0.869 1 97.31 78 LEU A N 1
ATOM 604 C CA . LEU A 1 78 ? 14.898 -2.885 -2.27 1 97.31 78 LEU A CA 1
ATOM 605 C C . LEU A 1 78 ? 16.375 -2.795 -2.645 1 97.31 78 LEU A C 1
ATOM 607 O O . LEU A 1 78 ? 16.734 -2.963 -3.812 1 97.31 78 LEU A O 1
ATOM 611 N N . THR A 1 79 ? 17.219 -2.559 -1.674 1 98 79 THR A N 1
ATOM 612 C CA . THR A 1 79 ? 18.641 -2.426 -1.942 1 98 79 THR A CA 1
ATOM 613 C C . THR A 1 79 ? 19.266 -3.783 -2.264 1 98 79 THR A C 1
ATOM 615 O O . THR A 1 79 ? 20.406 -3.857 -2.717 1 98 79 THR A O 1
ATOM 618 N N . TRP A 1 80 ? 18.547 -4.855 -1.977 1 98.69 80 TRP A N 1
ATOM 619 C CA . TRP A 1 80 ? 19.016 -6.191 -2.326 1 98.69 80 TRP A CA 1
ATOM 620 C C . TRP A 1 80 ? 19.078 -6.371 -3.84 1 98.69 80 TRP A C 1
ATOM 622 O O . TRP A 1 80 ? 19.688 -7.32 -4.336 1 98.69 80 TRP A O 1
ATOM 632 N N . PHE A 1 81 ? 18.422 -5.457 -4.555 1 98.25 81 PHE A N 1
ATOM 633 C CA . PHE A 1 81 ? 18.281 -5.594 -6 1 98.25 81 PHE A CA 1
ATOM 634 C C . PHE A 1 81 ? 19.141 -4.566 -6.73 1 98.25 81 PHE A C 1
ATOM 636 O O . PHE A 1 81 ? 19.297 -3.439 -6.262 1 98.25 81 PHE A O 1
ATOM 643 N N . HIS A 1 82 ? 19.625 -4.918 -7.82 1 96.44 82 HIS A N 1
ATOM 644 C CA . HIS A 1 82 ? 20.328 -4.031 -8.734 1 96.44 82 HIS A CA 1
ATOM 645 C C . HIS A 1 82 ? 19.594 -3.918 -10.07 1 96.44 82 HIS A C 1
ATOM 647 O O . HIS A 1 82 ? 19.484 -4.902 -10.805 1 96.44 82 HIS A O 1
ATOM 653 N N . ASN A 1 83 ? 19.141 -2.725 -10.352 1 94.31 83 ASN A N 1
ATOM 654 C CA . ASN A 1 83 ? 18.312 -2.484 -11.531 1 94.31 83 ASN A CA 1
ATOM 655 C C . ASN A 1 83 ? 17.109 -3.422 -11.57 1 94.31 83 ASN A C 1
ATOM 657 O O . ASN A 1 83 ? 16.812 -4.012 -12.609 1 94.31 83 ASN A O 1
ATOM 661 N N . GLY A 1 84 ? 16.656 -3.705 -10.406 1 96.25 84 GLY A N 1
ATOM 662 C CA . GLY A 1 84 ? 15.438 -4.488 -10.266 1 96.25 84 GLY A CA 1
ATOM 663 C C . GLY A 1 84 ? 15.68 -5.984 -10.328 1 96.25 84 GLY A C 1
ATOM 664 O O . GLY A 1 84 ? 14.734 -6.773 -10.312 1 96.25 84 GLY A O 1
ATOM 665 N N . GLU A 1 85 ? 16.906 -6.391 -10.383 1 97.56 85 GLU A N 1
ATOM 666 C CA . GLU A 1 85 ? 17.25 -7.809 -10.484 1 97.56 85 GLU A CA 1
ATOM 667 C C . GLU A 1 85 ? 18.156 -8.242 -9.344 1 97.56 85 GLU A C 1
ATOM 669 O O . GLU A 1 85 ? 18.703 -7.398 -8.633 1 97.56 85 GLU A O 1
ATOM 674 N N . VAL A 1 86 ? 18.219 -9.523 -9.172 1 98.12 86 VAL A N 1
ATOM 675 C CA . VAL A 1 86 ? 19.078 -10.07 -8.125 1 98.12 86 VAL A CA 1
ATOM 676 C C . VAL A 1 86 ? 19.375 -11.539 -8.414 1 98.12 86 VAL A C 1
ATOM 678 O O . VAL A 1 86 ? 18.547 -12.234 -9.023 1 98.12 86 VAL A O 1
ATOM 681 N N . ASN A 1 87 ? 20.562 -11.93 -8.031 1 97.69 87 ASN A N 1
ATOM 682 C CA . ASN A 1 87 ? 20.875 -13.352 -8.117 1 97.69 87 ASN A CA 1
ATOM 683 C C . ASN A 1 87 ? 20.219 -14.148 -6.996 1 97.69 87 ASN A C 1
ATOM 685 O O . ASN A 1 87 ? 20.141 -13.68 -5.859 1 97.69 87 ASN A O 1
ATOM 689 N N . ASN A 1 88 ? 19.812 -15.32 -7.32 1 98.56 88 ASN A N 1
ATOM 690 C CA . ASN A 1 88 ? 19.062 -16.125 -6.363 1 98.56 88 ASN A CA 1
ATOM 691 C C . ASN A 1 88 ? 19.891 -16.453 -5.125 1 98.56 88 ASN A C 1
ATOM 693 O O . ASN A 1 88 ? 19.391 -16.391 -4.004 1 98.56 88 ASN A O 1
ATOM 697 N N . SER A 1 89 ? 21.125 -16.766 -5.324 1 98.5 89 SER A N 1
ATOM 698 C CA . SER A 1 89 ? 21.984 -17.125 -4.195 1 98.5 89 SER A CA 1
ATOM 699 C C . SER A 1 89 ? 22.125 -15.977 -3.205 1 98.5 89 SER A C 1
ATOM 701 O O . SER A 1 89 ? 22.016 -16.172 -1.994 1 98.5 89 SER A O 1
ATOM 703 N N . PHE A 1 90 ? 22.359 -14.828 -3.789 1 98.69 90 PHE A N 1
ATOM 704 C CA . PHE A 1 90 ? 22.484 -13.641 -2.953 1 98.69 90 PHE A CA 1
ATOM 705 C C . PHE A 1 90 ? 21.188 -13.383 -2.184 1 98.69 90 PHE A C 1
ATOM 707 O O . PHE A 1 90 ? 21.219 -13.117 -0.981 1 98.69 90 PHE A O 1
ATOM 714 N N . LEU A 1 91 ? 20.078 -13.461 -2.865 1 98.75 91 LEU A N 1
ATOM 715 C CA . LEU A 1 91 ? 18.781 -13.195 -2.248 1 98.75 91 LEU A CA 1
ATOM 716 C C . LEU A 1 91 ? 18.484 -14.211 -1.153 1 98.75 91 LEU A C 1
ATOM 718 O O . LEU A 1 91 ? 17.938 -13.859 -0.107 1 98.75 91 LEU A O 1
ATOM 722 N N . MET A 1 92 ? 18.812 -15.461 -1.391 1 98.81 92 MET A N 1
ATOM 723 C CA . MET A 1 92 ? 18.594 -16.5 -0.385 1 98.81 92 MET A CA 1
ATOM 724 C C . MET A 1 92 ? 19.438 -16.219 0.864 1 98.81 92 MET A C 1
ATOM 726 O O . MET A 1 92 ? 18.953 -16.391 1.984 1 98.81 92 MET A O 1
ATOM 730 N N . ASP A 1 93 ? 20.641 -15.742 0.661 1 98.81 93 ASP A N 1
ATOM 731 C CA . ASP A 1 93 ? 21.5 -15.383 1.789 1 98.81 93 ASP A CA 1
ATOM 732 C C . ASP A 1 93 ? 20.875 -14.266 2.615 1 98.81 93 ASP A C 1
ATOM 734 O O . ASP A 1 93 ? 20.922 -14.297 3.848 1 98.81 93 ASP A O 1
ATOM 738 N N . LYS A 1 94 ? 20.359 -13.297 1.956 1 98.81 94 LYS A N 1
ATOM 739 C CA . LYS A 1 94 ? 19.734 -12.164 2.633 1 98.81 94 LYS A CA 1
ATOM 740 C C . LYS A 1 94 ? 18.5 -12.594 3.424 1 98.81 94 LYS A C 1
ATOM 742 O O . LYS A 1 94 ? 18.312 -12.18 4.57 1 98.81 94 LYS A O 1
ATOM 747 N N . LEU A 1 95 ? 17.688 -13.453 2.797 1 98.62 95 LEU A N 1
ATOM 748 C CA . LEU A 1 95 ? 16.484 -13.945 3.469 1 98.62 95 LEU A CA 1
ATOM 749 C C . LEU A 1 95 ? 16.844 -14.75 4.711 1 98.62 95 LEU A C 1
ATOM 751 O O . LEU A 1 95 ? 16.219 -14.594 5.762 1 98.62 95 LEU A O 1
ATOM 755 N N . GLU A 1 96 ? 17.859 -15.555 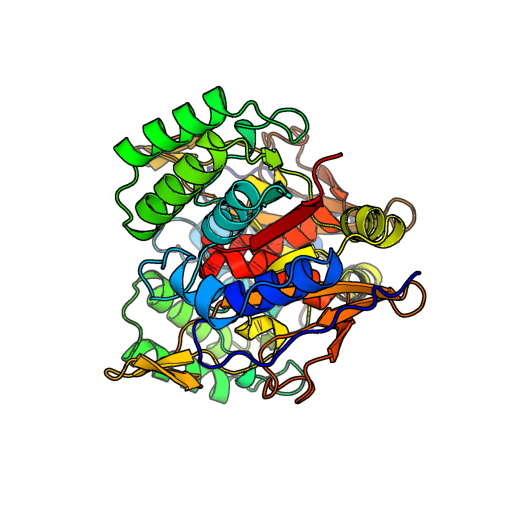4.586 1 98.56 96 GLU A N 1
ATOM 756 C CA . GLU A 1 96 ? 18.312 -16.359 5.719 1 98.56 96 GLU A CA 1
ATOM 757 C C . GLU A 1 96 ? 18.875 -15.477 6.828 1 98.56 96 GLU A C 1
ATOM 759 O O . GLU A 1 96 ? 18.594 -15.695 8.008 1 98.56 96 GLU A O 1
ATOM 764 N N . ALA A 1 97 ? 19.688 -14.523 6.414 1 98.56 97 ALA A N 1
ATOM 765 C CA . ALA A 1 97 ? 20.25 -13.594 7.395 1 98.56 97 ALA A CA 1
ATOM 766 C C . ALA A 1 97 ? 19.156 -12.836 8.125 1 98.56 97 ALA A C 1
ATOM 768 O O . ALA A 1 97 ? 19.219 -12.648 9.344 1 98.56 97 ALA A O 1
ATOM 769 N N . GLN A 1 98 ? 18.172 -12.438 7.395 1 98.06 98 GLN A N 1
ATOM 770 C CA . GLN A 1 98 ? 17.062 -11.664 7.961 1 98.06 98 GLN A CA 1
ATOM 771 C C . GLN A 1 98 ? 16.281 -12.492 8.977 1 98.06 98 GLN A C 1
ATOM 773 O O . GLN A 1 98 ? 15.859 -11.977 10.008 1 98.06 98 GLN A O 1
ATOM 778 N N . MET A 1 99 ? 16.109 -13.742 8.734 1 97.44 99 MET A N 1
ATOM 779 C CA . MET A 1 99 ? 15.312 -14.617 9.602 1 97.44 99 MET A CA 1
ATOM 780 C C . MET A 1 99 ? 15.992 -14.789 10.953 1 97.44 99 MET A C 1
ATOM 782 O O . MET A 1 99 ? 15.344 -15.188 11.93 1 97.44 99 MET A O 1
ATOM 786 N N . LYS A 1 100 ? 17.266 -14.469 11.07 1 97.12 100 LYS A N 1
ATOM 787 C CA . LYS A 1 100 ? 17.984 -14.562 12.336 1 97.12 100 LYS A CA 1
ATOM 788 C C . LYS A 1 100 ? 17.594 -13.422 13.273 1 97.12 100 LYS A C 1
ATOM 790 O O . LYS A 1 100 ? 17.719 -13.539 14.492 1 97.12 100 LYS A O 1
ATOM 795 N N . TYR A 1 101 ? 17.125 -12.367 12.688 1 95.56 101 TYR A N 1
ATOM 796 C CA . TYR A 1 101 ? 16.875 -11.172 13.492 1 95.56 101 TYR A CA 1
ATOM 797 C C . TYR A 1 101 ? 15.383 -10.898 13.594 1 95.56 101 TYR A C 1
ATOM 799 O O . TYR A 1 101 ? 14.914 -10.328 14.586 1 95.56 101 TYR A O 1
ATOM 807 N N . LYS A 1 102 ? 14.609 -11.258 12.562 1 94.5 102 LYS A N 1
ATOM 808 C CA . LYS A 1 102 ? 13.172 -11.016 12.555 1 94.5 102 LYS A CA 1
ATOM 809 C C . LYS A 1 102 ? 12.398 -12.242 13.023 1 94.5 102 LYS A C 1
ATOM 811 O O . LYS A 1 102 ? 12.32 -13.242 12.305 1 94.5 102 LYS A O 1
ATOM 816 N N . ASN A 1 103 ? 11.711 -12.102 14.141 1 90.56 103 ASN A N 1
ATOM 817 C CA . ASN A 1 103 ? 11.07 -13.242 14.789 1 90.56 103 ASN A CA 1
ATOM 818 C C . ASN A 1 103 ? 9.57 -13.281 14.516 1 90.56 103 ASN A C 1
ATOM 820 O O . ASN A 1 103 ? 8.844 -14.062 15.125 1 90.56 103 ASN A O 1
ATOM 824 N N . ASP A 1 104 ? 9.102 -12.5 13.656 1 93.19 104 ASP A N 1
ATOM 825 C CA . ASP A 1 104 ? 7.703 -12.562 13.242 1 93.19 104 ASP A CA 1
ATOM 826 C C . ASP A 1 104 ? 7.414 -13.852 12.477 1 93.19 104 ASP A C 1
ATOM 828 O O . ASP A 1 104 ? 8.016 -14.109 11.43 1 93.19 104 ASP A O 1
ATOM 832 N N . PRO A 1 105 ? 6.469 -14.641 13.008 1 94.88 105 PRO A N 1
ATOM 833 C CA . PRO A 1 105 ? 6.211 -15.93 12.359 1 94.88 105 PRO A CA 1
ATOM 834 C C . PRO A 1 105 ? 5.758 -15.781 10.906 1 94.88 105 PRO A C 1
ATOM 836 O O . PRO A 1 105 ? 6.035 -16.656 10.086 1 94.88 105 PRO A O 1
ATOM 839 N N . TYR A 1 106 ? 5.062 -14.742 10.594 1 93.69 106 TYR A N 1
ATOM 840 C CA . TYR A 1 106 ? 4.609 -14.539 9.227 1 93.69 106 TYR A CA 1
ATOM 841 C C . TYR A 1 106 ? 5.781 -14.211 8.305 1 93.69 106 TYR A C 1
ATOM 843 O O . TYR A 1 106 ? 5.836 -14.672 7.168 1 93.69 106 TYR A O 1
ATOM 851 N N . ILE A 1 107 ? 6.719 -13.445 8.812 1 95.75 107 ILE A N 1
ATOM 852 C CA . ILE A 1 107 ? 7.914 -13.125 8.039 1 95.75 107 ILE A CA 1
ATOM 853 C C . ILE A 1 107 ? 8.734 -14.391 7.812 1 95.75 107 ILE A C 1
ATOM 855 O O . ILE A 1 107 ? 9.219 -14.633 6.707 1 95.75 107 ILE A O 1
ATOM 859 N N . THR A 1 108 ? 8.844 -15.18 8.859 1 96.44 108 THR A N 1
ATOM 860 C CA . THR A 1 108 ? 9.602 -16.422 8.766 1 96.44 108 THR A CA 1
ATOM 861 C C . THR A 1 108 ? 8.969 -17.359 7.746 1 96.44 108 THR A C 1
ATOM 863 O O . THR A 1 108 ? 9.664 -17.906 6.887 1 96.44 108 THR A O 1
ATOM 866 N N . LYS A 1 109 ? 7.656 -17.5 7.848 1 96.88 109 LYS A N 1
ATOM 867 C CA . LYS A 1 109 ? 6.957 -18.406 6.926 1 96.88 109 LYS A CA 1
ATOM 868 C C . LYS A 1 109 ? 7.098 -17.922 5.484 1 96.88 109 LYS A C 1
ATOM 870 O O . LYS A 1 109 ? 7.332 -18.719 4.578 1 96.88 109 LYS A O 1
ATOM 875 N N . ALA A 1 110 ? 6.938 -16.688 5.273 1 97.06 110 ALA A N 1
ATOM 876 C CA . ALA A 1 110 ? 7.094 -16.125 3.938 1 97.06 110 ALA A CA 1
ATOM 877 C C . ALA A 1 110 ? 8.516 -16.312 3.424 1 97.06 110 ALA A C 1
ATOM 879 O O . ALA A 1 110 ? 8.727 -16.688 2.264 1 97.06 110 ALA A O 1
ATOM 880 N N . SER A 1 111 ? 9.5 -16.078 4.301 1 97.81 111 SER A N 1
ATOM 881 C CA . SER A 1 111 ? 10.898 -16.219 3.924 1 97.81 111 SER A CA 1
ATOM 882 C C . SER A 1 111 ? 11.211 -17.656 3.502 1 97.81 111 SER A C 1
ATOM 884 O O . SER A 1 111 ? 11.867 -17.875 2.482 1 97.81 111 SER A O 1
ATOM 886 N N . LEU A 1 112 ? 10.703 -18.547 4.25 1 97.94 112 LEU A N 1
ATOM 887 C CA . LEU A 1 112 ? 10.938 -19.953 3.93 1 97.94 112 LEU A CA 1
ATOM 888 C C . LEU A 1 112 ? 10.281 -20.328 2.604 1 97.94 112 LEU A C 1
ATOM 890 O O . LEU A 1 112 ? 10.859 -21.078 1.808 1 97.94 112 LEU A O 1
ATOM 894 N N . ALA A 1 113 ? 9.117 -19.812 2.395 1 98.25 113 ALA A N 1
ATOM 895 C CA . ALA A 1 113 ? 8.43 -20.062 1.134 1 98.25 113 ALA A CA 1
ATOM 896 C C . ALA A 1 113 ? 9.219 -19.516 -0.048 1 98.25 113 ALA A C 1
ATOM 898 O O . ALA A 1 113 ? 9.336 -20.172 -1.085 1 98.25 113 ALA A O 1
ATOM 899 N N . TYR A 1 114 ? 9.773 -18.312 0.108 1 98.62 114 TYR A N 1
ATOM 900 C CA . TYR A 1 114 ? 10.562 -17.719 -0.964 1 98.62 114 TYR A CA 1
ATOM 901 C C . TYR A 1 114 ? 11.867 -18.484 -1.17 1 98.62 114 TYR A C 1
ATOM 903 O O . TYR A 1 114 ? 12.359 -18.594 -2.297 1 98.62 114 TYR A O 1
ATOM 911 N N . LEU A 1 115 ? 12.422 -18.969 -0.079 1 98.75 115 LEU A N 1
ATOM 912 C CA . LEU A 1 115 ? 13.633 -19.781 -0.202 1 98.75 115 LEU A CA 1
ATOM 913 C C . LEU A 1 115 ? 13.375 -21.031 -1.037 1 98.75 115 LEU A C 1
ATOM 915 O O . LEU A 1 115 ? 14.148 -21.344 -1.944 1 98.75 115 LEU A O 1
ATOM 919 N N . ASP A 1 116 ? 12.32 -21.688 -0.755 1 98.69 116 ASP A N 1
ATOM 920 C CA . ASP A 1 116 ? 11.961 -22.859 -1.526 1 98.69 116 ASP A CA 1
ATOM 921 C C . ASP A 1 116 ? 11.758 -22.516 -3 1 98.69 116 ASP A C 1
ATOM 923 O O . ASP A 1 116 ? 12.203 -23.25 -3.883 1 98.69 116 ASP A O 1
ATOM 927 N N . TYR A 1 117 ? 11.117 -21.484 -3.223 1 98.81 117 TYR A N 1
ATOM 928 C CA . TYR A 1 117 ? 10.82 -20.984 -4.562 1 98.81 117 TYR A CA 1
ATOM 929 C C . TYR A 1 117 ? 12.109 -20.656 -5.316 1 98.81 117 TYR A C 1
ATOM 931 O O . TYR A 1 117 ? 12.273 -21.062 -6.473 1 98.81 117 TYR A O 1
ATOM 939 N N . LEU A 1 118 ? 12.984 -20 -4.66 1 98.88 118 LEU A N 1
ATOM 940 C CA . LEU A 1 118 ? 14.25 -19.578 -5.266 1 98.88 118 LEU A CA 1
ATOM 941 C C . LEU A 1 118 ? 15.148 -20.781 -5.535 1 98.88 118 LEU A C 1
ATOM 943 O O . LEU A 1 118 ? 15.852 -20.812 -6.547 1 98.88 118 LEU A O 1
ATOM 947 N N . LYS A 1 119 ? 15.148 -21.719 -4.668 1 98.56 119 LYS A N 1
ATOM 948 C CA . LYS A 1 119 ? 15.953 -22.938 -4.816 1 98.56 119 LYS A CA 1
ATOM 949 C C . LYS A 1 119 ? 15.57 -23.688 -6.09 1 98.56 119 LYS A C 1
ATOM 951 O O . LYS A 1 119 ? 16.422 -24.344 -6.703 1 98.56 119 LYS A O 1
ATOM 956 N N . LEU A 1 120 ? 14.336 -23.5 -6.508 1 98.38 120 LEU A N 1
ATOM 957 C CA . LEU A 1 120 ? 13.836 -24.234 -7.672 1 98.38 120 LEU A CA 1
ATOM 958 C C . LEU A 1 120 ? 14.047 -23.406 -8.945 1 98.38 120 LEU A C 1
ATOM 960 O O . LEU A 1 120 ? 13.656 -23.844 -10.031 1 98.38 120 LEU A O 1
ATOM 964 N N . GLY A 1 121 ? 14.594 -22.25 -8.797 1 98.25 121 GLY A N 1
ATOM 965 C CA . GLY A 1 121 ? 14.938 -21.453 -9.969 1 98.25 121 GLY A CA 1
ATOM 966 C C . GLY A 1 121 ? 13.969 -20.328 -10.227 1 98.25 121 GLY A C 1
ATOM 967 O O . GLY A 1 121 ? 14.07 -19.641 -11.25 1 98.25 121 GLY A O 1
ATOM 968 N N . GLY A 1 122 ? 12.977 -20.156 -9.328 1 98.62 122 GLY A N 1
ATOM 969 C CA . GLY A 1 122 ? 12.125 -18.984 -9.461 1 98.62 122 GLY A CA 1
ATOM 970 C C . GLY A 1 122 ? 12.891 -17.672 -9.367 1 98.62 122 GLY A C 1
ATOM 971 O O . GLY A 1 122 ? 13.93 -17.594 -8.711 1 98.62 122 GLY A O 1
ATOM 972 N N . THR A 1 123 ? 12.398 -16.656 -10.031 1 98.56 123 THR A N 1
ATOM 973 C CA . THR A 1 123 ? 13.094 -15.375 -10.047 1 98.56 123 THR A CA 1
ATOM 974 C C . THR A 1 123 ? 12.242 -14.289 -9.391 1 98.56 123 THR A C 1
ATOM 976 O O . THR A 1 123 ? 11.008 -14.352 -9.438 1 98.56 123 THR A O 1
ATOM 979 N N . ILE A 1 124 ? 12.914 -13.383 -8.781 1 98.75 124 ILE A N 1
ATOM 980 C CA . ILE A 1 124 ? 12.25 -12.25 -8.141 1 98.75 124 ILE A CA 1
ATOM 981 C C . ILE A 1 124 ? 12.812 -10.938 -8.695 1 98.75 124 ILE A C 1
ATOM 983 O O . ILE A 1 124 ? 14.016 -10.812 -8.898 1 98.75 124 ILE A O 1
ATOM 987 N N . ARG A 1 125 ? 11.93 -10.008 -8.977 1 98.56 125 ARG A N 1
ATOM 988 C CA . ARG A 1 125 ? 12.305 -8.688 -9.477 1 98.56 125 ARG A CA 1
ATOM 989 C C . ARG A 1 125 ? 11.633 -7.582 -8.672 1 98.56 125 ARG A C 1
ATOM 991 O O . ARG A 1 125 ? 10.609 -7.812 -8.016 1 98.56 125 ARG A O 1
ATOM 998 N N . SER A 1 126 ? 12.266 -6.422 -8.633 1 97.19 126 SER A N 1
ATOM 999 C CA . SER A 1 126 ? 11.711 -5.262 -7.941 1 97.19 126 SER A CA 1
ATOM 1000 C C . SER A 1 126 ? 11.492 -4.102 -8.906 1 97.19 126 SER A C 1
ATOM 1002 O O . SER A 1 126 ? 12.234 -3.117 -8.875 1 97.19 126 SER A O 1
ATOM 1004 N N . LYS A 1 127 ? 10.617 -4.152 -9.789 1 96.12 127 LYS A N 1
ATOM 1005 C CA . LYS A 1 127 ? 10.25 -3.066 -10.695 1 96.12 127 LYS A CA 1
ATOM 1006 C C . LYS A 1 127 ? 8.992 -2.35 -10.211 1 96.12 127 LYS A C 1
ATOM 1008 O O . LYS A 1 127 ? 8.062 -2.986 -9.719 1 96.12 127 LYS A O 1
ATOM 1013 N N . SER A 1 128 ? 8.977 -1.052 -10.406 1 95.06 128 SER A N 1
ATOM 1014 C CA . SER A 1 128 ? 7.809 -0.281 -9.984 1 95.06 128 SER A CA 1
ATOM 1015 C C . SER A 1 128 ? 6.543 -0.764 -10.688 1 95.06 128 SER A C 1
ATOM 1017 O O . SER A 1 128 ? 6.57 -1.086 -11.875 1 95.06 128 SER A O 1
ATOM 1019 N N . LEU A 1 129 ? 5.512 -0.828 -9.914 1 96.75 129 LEU A N 1
ATOM 1020 C CA . LEU A 1 129 ? 4.227 -1.211 -10.484 1 96.75 129 LEU A CA 1
ATOM 1021 C C . LEU A 1 129 ? 3.598 -0.041 -11.234 1 96.75 129 LEU A C 1
ATOM 1023 O O . LEU A 1 129 ? 3.373 1.023 -10.656 1 96.75 129 LEU A O 1
ATOM 1027 N N . ASN A 1 130 ? 3.393 -0.193 -12.461 1 95.69 130 ASN A N 1
ATOM 1028 C CA . ASN A 1 130 ? 2.688 0.766 -13.305 1 95.69 130 ASN A CA 1
ATOM 1029 C C . ASN A 1 130 ? 2.016 0.079 -14.492 1 95.69 130 ASN A C 1
ATOM 1031 O O . ASN A 1 130 ? 2.199 -1.12 -14.703 1 95.69 130 ASN A O 1
ATOM 1035 N N . VAL A 1 131 ? 1.294 0.818 -15.172 1 95.06 131 VAL A N 1
ATOM 1036 C CA . VAL A 1 131 ? 0.489 0.272 -16.266 1 95.06 131 VAL A CA 1
ATOM 1037 C C . VAL A 1 131 ? 1.401 -0.288 -17.344 1 95.06 131 VAL A C 1
ATOM 1039 O O . VAL A 1 131 ? 1.074 -1.291 -17.984 1 95.06 131 VAL A O 1
ATOM 1042 N N . ASP A 1 132 ? 2.51 0.315 -17.562 1 96.25 132 ASP A N 1
ATOM 1043 C CA . ASP A 1 132 ? 3.424 -0.12 -18.609 1 96.25 132 ASP A CA 1
ATOM 1044 C C . ASP A 1 132 ? 3.949 -1.527 -18.344 1 96.25 132 ASP A C 1
ATOM 1046 O O . ASP A 1 132 ? 4.105 -2.328 -19.266 1 96.25 132 ASP A O 1
ATOM 1050 N N . LEU A 1 133 ? 4.234 -1.775 -17.109 1 97.5 133 LEU A N 1
ATOM 1051 C CA . LEU A 1 133 ? 4.672 -3.117 -16.734 1 97.5 133 LEU A CA 1
ATOM 1052 C C . LEU A 1 133 ? 3.615 -4.152 -17.094 1 97.5 133 LEU A C 1
ATOM 1054 O O . LEU A 1 133 ? 3.934 -5.199 -17.672 1 97.5 133 LEU A O 1
ATOM 1058 N N . LEU A 1 134 ? 2.373 -3.885 -16.797 1 98 134 LEU A N 1
ATOM 1059 C CA . LEU A 1 134 ? 1.275 -4.805 -17.078 1 98 134 LEU A CA 1
ATOM 1060 C C . LEU A 1 134 ? 1.059 -4.953 -18.578 1 98 134 LEU A C 1
ATOM 1062 O O . LEU A 1 134 ? 0.896 -6.07 -19.078 1 98 134 LEU A O 1
ATOM 1066 N N . LYS A 1 135 ? 1.093 -3.852 -19.281 1 96.81 135 LYS A N 1
ATOM 1067 C CA . LYS A 1 135 ? 0.878 -3.85 -20.734 1 96.81 135 LYS A CA 1
ATOM 1068 C C . LYS A 1 135 ? 1.919 -4.707 -21.438 1 96.81 135 LYS A C 1
ATOM 1070 O O . LYS A 1 135 ? 1.612 -5.367 -22.438 1 96.81 135 LYS A O 1
ATOM 1075 N N . ASN A 1 136 ? 3.096 -4.621 -20.953 1 97.12 136 ASN A N 1
ATOM 1076 C CA . ASN A 1 136 ? 4.164 -5.418 -21.547 1 97.12 136 ASN A CA 1
ATOM 1077 C C . ASN A 1 136 ? 3.811 -6.902 -21.562 1 97.12 136 ASN A C 1
ATOM 1079 O O . ASN A 1 136 ? 4.105 -7.598 -22.547 1 97.12 136 ASN A O 1
ATOM 1083 N N . TYR A 1 137 ? 3.201 -7.375 -20.547 1 97.81 137 TYR A N 1
ATOM 1084 C CA . TYR A 1 137 ? 2.822 -8.781 -20.484 1 97.81 137 TYR A CA 1
ATOM 1085 C C . TYR A 1 137 ? 1.544 -9.039 -21.281 1 97.81 137 TYR A C 1
ATOM 1087 O O . TYR A 1 137 ? 1.433 -10.047 -21.984 1 97.81 137 TYR A O 1
ATOM 1095 N N . PHE A 1 138 ? 0.593 -8.117 -21.203 1 97.38 138 PHE A N 1
ATOM 1096 C CA . PHE A 1 138 ? -0.652 -8.281 -21.938 1 97.38 138 PHE A CA 1
ATOM 1097 C C . PHE A 1 138 ? -0.388 -8.32 -23.438 1 97.38 138 PHE A C 1
ATOM 1099 O O . PHE A 1 138 ? -1.025 -9.086 -24.172 1 97.38 138 PHE A O 1
ATOM 1106 N N . ASN A 1 139 ? 0.545 -7.492 -23.891 1 95.94 139 ASN A N 1
ATOM 1107 C CA . ASN A 1 139 ? 0.913 -7.461 -25.312 1 95.94 139 ASN A CA 1
ATOM 1108 C C . ASN A 1 139 ? 1.482 -8.797 -25.766 1 95.94 139 ASN A C 1
ATOM 1110 O O . ASN A 1 139 ? 1.368 -9.156 -26.938 1 95.94 139 ASN A O 1
ATOM 1114 N N . LYS A 1 140 ? 2.047 -9.531 -24.875 1 96.5 140 LYS A N 1
ATOM 1115 C CA . LYS A 1 140 ? 2.617 -10.844 -25.172 1 96.5 140 LYS A CA 1
ATOM 1116 C C . LYS A 1 140 ? 1.62 -11.961 -24.859 1 96.5 140 LYS A C 1
ATOM 1118 O O . LYS A 1 140 ? 1.977 -13.141 -24.875 1 96.5 140 LYS A O 1
ATOM 1123 N N . LYS A 1 141 ? 0.424 -11.57 -24.484 1 96.75 141 LYS A N 1
ATOM 1124 C CA . LYS A 1 141 ? -0.651 -12.5 -24.141 1 96.75 141 LYS A CA 1
ATOM 1125 C C . LYS A 1 141 ? -0.278 -13.352 -22.938 1 96.75 141 LYS A C 1
ATOM 1127 O O . LYS A 1 141 ? -0.522 -14.562 -22.922 1 96.75 141 LYS A O 1
ATOM 1132 N N . ILE A 1 142 ? 0.376 -12.766 -21.984 1 98.06 142 ILE A N 1
ATOM 1133 C CA . ILE A 1 142 ? 0.745 -13.438 -20.75 1 98.06 142 ILE A CA 1
ATOM 1134 C C . ILE A 1 142 ? -0.152 -12.953 -19.609 1 98.06 142 ILE A C 1
ATOM 1136 O O . ILE A 1 142 ? -0.106 -11.773 -19.234 1 98.06 142 ILE A O 1
ATOM 1140 N N . PRO A 1 143 ? -0.987 -13.852 -19.062 1 98.5 143 PRO A N 1
ATOM 1141 C CA . PRO A 1 143 ? -1.785 -13.453 -17.906 1 98.5 143 PRO A CA 1
ATOM 1142 C C . PRO A 1 143 ? -0.938 -13.234 -16.641 1 98.5 143 PRO A C 1
ATOM 1144 O O . PRO A 1 143 ? 0.151 -13.797 -16.531 1 98.5 143 PRO A O 1
ATOM 1147 N N . ILE A 1 144 ? -1.408 -12.414 -15.766 1 98.88 144 ILE A N 1
ATOM 1148 C CA . ILE A 1 144 ? -0.662 -12.078 -14.562 1 98.88 144 ILE A CA 1
ATOM 1149 C C . ILE A 1 144 ? -1.45 -12.508 -13.328 1 98.88 144 ILE A C 1
ATOM 1151 O O . ILE A 1 144 ? -2.596 -12.094 -13.141 1 98.88 144 ILE A O 1
ATOM 1155 N N . LEU A 1 145 ? -0.904 -13.414 -12.531 1 98.94 145 LEU A N 1
ATOM 1156 C CA . LEU A 1 145 ? -1.469 -13.758 -11.234 1 98.94 145 LEU A CA 1
ATOM 1157 C C . LEU A 1 145 ? -1.013 -12.758 -10.164 1 98.94 145 LEU A C 1
ATOM 1159 O O . LEU A 1 145 ? 0.164 -12.398 -10.117 1 98.94 145 LEU A O 1
ATOM 1163 N N . THR A 1 146 ? -1.936 -12.219 -9.312 1 98.88 146 THR A N 1
ATOM 1164 C CA . THR A 1 146 ? -1.51 -11.211 -8.352 1 98.88 146 THR A CA 1
ATOM 1165 C C . THR A 1 146 ? -2.225 -11.398 -7.016 1 98.88 146 THR A C 1
ATOM 1167 O O . THR A 1 146 ? -3.375 -11.836 -6.98 1 98.88 146 THR A O 1
ATOM 1170 N N . GLY A 1 147 ? -1.468 -11.234 -5.961 1 98.38 147 GLY A N 1
ATOM 1171 C CA . GLY A 1 147 ? -2.016 -11.094 -4.621 1 98.38 147 GLY A CA 1
ATOM 1172 C C . GLY A 1 147 ? -2.264 -9.656 -4.223 1 98.38 147 GLY A C 1
ATOM 1173 O O . GLY A 1 147 ? -1.349 -8.828 -4.254 1 98.38 147 GLY A O 1
ATOM 1174 N N . LEU A 1 148 ? -3.486 -9.305 -3.838 1 98.62 148 LEU A N 1
ATOM 1175 C CA . LEU A 1 148 ? -3.891 -7.93 -3.564 1 98.62 148 LEU A CA 1
ATOM 1176 C C . LEU A 1 148 ? -4.871 -7.875 -2.4 1 98.62 148 LEU A C 1
ATOM 1178 O O . LEU A 1 148 ? -5.219 -8.906 -1.823 1 98.62 148 LEU A O 1
ATOM 1182 N N . SER A 1 149 ? -5.27 -6.688 -1.984 1 98.31 149 SER A N 1
ATOM 1183 C CA . SER A 1 149 ? -6.254 -6.496 -0.923 1 98.31 149 SER A CA 1
ATOM 1184 C C . SER A 1 149 ? -7.676 -6.641 -1.453 1 98.31 149 SER A C 1
ATOM 1186 O O . SER A 1 149 ? -8.156 -5.781 -2.193 1 98.31 149 SER A O 1
ATOM 1188 N N . ALA A 1 150 ? -8.383 -7.691 -1.05 1 97.12 150 ALA A N 1
ATOM 1189 C CA . ALA A 1 150 ? -9.789 -7.863 -1.41 1 97.12 150 ALA A CA 1
ATOM 1190 C C . ALA A 1 150 ? -10.648 -6.75 -0.822 1 97.12 150 ALA A C 1
ATOM 1192 O O . ALA A 1 150 ? -11.578 -6.266 -1.472 1 97.12 150 ALA A O 1
ATOM 1193 N N . THR A 1 151 ? -10.312 -6.387 0.396 1 97.81 151 THR A N 1
ATOM 1194 C CA . THR A 1 151 ? -11.062 -5.359 1.11 1 97.81 151 THR A CA 1
ATOM 1195 C C . THR A 1 151 ? -11.109 -4.062 0.31 1 97.81 151 THR A C 1
ATOM 1197 O O . THR A 1 151 ? -12.172 -3.459 0.152 1 97.81 151 THR A O 1
ATOM 1200 N N . TYR A 1 152 ? -10.008 -3.678 -0.237 1 98.44 152 TYR A N 1
ATOM 1201 C CA . TYR A 1 152 ? -9.953 -2.447 -1.019 1 98.44 152 TYR A CA 1
ATOM 1202 C C . TYR A 1 152 ? -10.57 -2.65 -2.396 1 98.44 152 TYR A C 1
ATOM 1204 O O . TYR A 1 152 ? -11.352 -1.816 -2.865 1 98.44 152 TYR A O 1
ATOM 1212 N N . LEU A 1 153 ? -10.164 -3.73 -3.018 1 97.88 153 LEU A N 1
ATOM 1213 C CA . LEU A 1 153 ? -10.625 -4.004 -4.371 1 97.88 153 LEU A CA 1
ATOM 1214 C C . LEU A 1 153 ? -12.148 -3.973 -4.441 1 97.88 153 LEU A C 1
ATOM 1216 O O . LEU A 1 153 ? -12.719 -3.316 -5.312 1 97.88 153 LEU A O 1
ATOM 1220 N N . TYR A 1 154 ? -12.773 -4.629 -3.422 1 96.88 154 TYR A N 1
ATOM 1221 C CA . TYR A 1 154 ? -14.219 -4.812 -3.443 1 96.88 154 TYR A CA 1
ATOM 1222 C C . TYR A 1 154 ? -14.93 -3.648 -2.766 1 96.88 154 TYR A C 1
ATOM 1224 O O . TYR A 1 154 ? -16.156 -3.529 -2.842 1 96.88 154 TYR A O 1
ATOM 1232 N N . ARG A 1 155 ? -14.156 -2.828 -2.064 1 95.88 155 ARG A N 1
ATOM 1233 C CA . ARG A 1 155 ? -14.758 -1.805 -1.216 1 95.88 155 ARG A CA 1
ATOM 1234 C C . ARG A 1 155 ? -15.75 -2.418 -0.241 1 95.88 155 ARG A C 1
ATOM 1236 O O . ARG A 1 155 ? -16.875 -1.933 -0.11 1 95.88 155 ARG A O 1
ATOM 1243 N N . SER A 1 156 ? -15.375 -3.508 0.314 1 95.88 156 SER A N 1
ATOM 1244 C CA . SER A 1 156 ? -16.203 -4.25 1.249 1 95.88 156 SER A CA 1
ATOM 1245 C C . SER A 1 156 ? -15.727 -4.082 2.684 1 95.88 156 SER A C 1
ATOM 1247 O O . SER A 1 156 ? -14.648 -3.52 2.918 1 95.88 156 SER A O 1
ATOM 1249 N N . ALA A 1 157 ? -16.562 -4.566 3.588 1 97.62 157 ALA A N 1
ATOM 1250 C CA . ALA A 1 157 ? -16.125 -4.578 4.984 1 97.62 157 ALA A CA 1
ATOM 1251 C C . ALA A 1 157 ? -14.93 -5.504 5.18 1 97.62 157 ALA A C 1
ATOM 1253 O O . ALA A 1 157 ? -14.758 -6.469 4.434 1 97.62 157 ALA A O 1
ATOM 1254 N N . ARG A 1 158 ? -14.133 -5.176 6.156 1 97.88 158 ARG A N 1
ATOM 1255 C CA . ARG A 1 158 ? -13.102 -6.098 6.617 1 97.88 158 ARG A CA 1
ATOM 1256 C C . ARG A 1 158 ? -13.711 -7.418 7.07 1 97.88 158 ARG A C 1
ATOM 1258 O O . ARG A 1 158 ? -14.938 -7.555 7.129 1 97.88 158 ARG A O 1
ATOM 1265 N N . GLU A 1 159 ? -12.812 -8.344 7.324 1 94.88 159 GLU A N 1
ATOM 1266 C CA . GLU A 1 159 ? -13.336 -9.68 7.625 1 94.88 159 GLU A CA 1
ATOM 1267 C C . GLU A 1 159 ? -12.797 -10.195 8.953 1 94.88 159 GLU A C 1
ATOM 1269 O O . GLU A 1 159 ? -11.672 -9.883 9.336 1 94.88 159 GLU A O 1
ATOM 1274 N N . TYR A 1 160 ? -13.656 -10.906 9.586 1 92.69 160 TYR A N 1
ATOM 1275 C CA . TYR A 1 160 ? -13.352 -11.602 10.828 1 92.69 160 TYR A CA 1
ATOM 1276 C C . TYR A 1 160 ? -13.5 -13.109 10.672 1 92.69 160 TYR A C 1
ATOM 1278 O O . TYR A 1 160 ? -14.43 -13.578 10.008 1 92.69 160 TYR A O 1
ATOM 1286 N N . PHE A 1 161 ? -12.516 -13.844 11.078 1 85.06 161 PHE A N 1
ATOM 1287 C CA . PHE A 1 161 ? -12.617 -15.297 11.016 1 85.06 161 PHE A CA 1
ATOM 1288 C C . PHE A 1 161 ? -13.211 -15.852 12.305 1 85.06 161 PHE A C 1
ATOM 1290 O O . PHE A 1 161 ? -12.688 -15.617 13.391 1 85.06 161 PHE A O 1
ATOM 1297 N N . THR A 1 162 ? -14.266 -16.547 12.141 1 85.88 162 THR A N 1
ATOM 1298 C CA . THR A 1 162 ? -14.922 -17.156 13.289 1 85.88 162 THR A CA 1
ATOM 1299 C C . THR A 1 162 ? -14.086 -18.297 13.844 1 85.88 162 THR A C 1
ATOM 1301 O O . THR A 1 162 ? -13.148 -18.766 13.188 1 85.88 162 THR A O 1
ATOM 1304 N N . PRO A 1 163 ? -14.445 -18.688 14.969 1 83.75 163 PRO A N 1
ATOM 1305 C CA . PRO A 1 163 ? -13.719 -19.828 15.531 1 83.75 163 PRO A CA 1
ATOM 1306 C C . PRO A 1 163 ? -13.781 -21.078 14.641 1 83.75 163 PRO A C 1
ATOM 1308 O O . PRO A 1 163 ? -12.883 -21.922 14.688 1 83.75 163 PRO A O 1
ATOM 1311 N N . GLU A 1 164 ? -14.789 -21.188 13.766 1 81.5 164 GLU A N 1
ATOM 1312 C CA . GLU A 1 164 ? -14.953 -22.312 12.844 1 81.5 164 GLU A CA 1
ATOM 1313 C C . GLU A 1 164 ? -14.148 -22.094 11.57 1 81.5 164 GLU A C 1
ATOM 1315 O O . GLU A 1 164 ? -14.148 -22.953 10.68 1 81.5 164 GLU A O 1
ATOM 1320 N N . GLY A 1 165 ? -13.523 -20.969 11.516 1 76.31 165 GLY A N 1
ATOM 1321 C CA . GLY A 1 165 ? -12.656 -20.719 10.367 1 76.31 165 GLY A CA 1
ATOM 1322 C C . GLY A 1 165 ? -13.383 -20.078 9.203 1 76.31 165 GLY A C 1
ATOM 1323 O O . GLY A 1 165 ? -12.852 -20.016 8.094 1 76.31 165 GLY A O 1
ATOM 1324 N N . LYS A 1 166 ? -14.586 -19.609 9.57 1 83.12 166 LYS A N 1
ATOM 1325 C CA . LYS A 1 166 ? -15.367 -18.969 8.508 1 83.12 166 LYS A CA 1
ATOM 1326 C C . LYS A 1 166 ? -15.117 -17.469 8.477 1 83.12 166 LYS A C 1
ATOM 1328 O O . LYS A 1 166 ? -15.047 -16.828 9.523 1 83.12 166 LYS A O 1
ATOM 1333 N N . SER A 1 167 ? -14.961 -17 7.25 1 87.69 167 SER A N 1
ATOM 1334 C CA . SER A 1 167 ? -14.766 -15.562 7.078 1 87.69 167 SER A CA 1
ATOM 1335 C C . SER A 1 167 ? -16.094 -14.82 7.027 1 87.69 167 SER A C 1
ATOM 1337 O O . SER A 1 167 ? -16.984 -15.18 6.25 1 87.69 167 SER A O 1
ATOM 1339 N N . VAL A 1 168 ? -16.219 -13.812 7.871 1 92.88 168 VAL A N 1
ATOM 1340 C CA . VAL A 1 168 ? -17.438 -13.008 7.902 1 92.88 168 VAL A CA 1
ATOM 1341 C C . VAL A 1 168 ? -17.078 -11.531 7.805 1 92.88 168 VAL A C 1
ATOM 1343 O O . VAL A 1 168 ? -16.109 -11.078 8.414 1 92.88 168 VAL A O 1
ATOM 1346 N N . TYR A 1 169 ? -17.891 -10.859 7.004 1 95.06 169 TYR A N 1
ATOM 1347 C CA . TYR A 1 169 ? -17.703 -9.414 6.926 1 95.06 169 TYR A CA 1
ATOM 1348 C C . TYR A 1 169 ? -18.016 -8.75 8.258 1 95.06 169 TYR A C 1
ATOM 1350 O O . TYR A 1 169 ? -19.062 -8.992 8.852 1 95.06 169 TYR A O 1
ATOM 1358 N N . ASP A 1 170 ? -17.172 -7.961 8.766 1 97.56 170 ASP A N 1
ATOM 1359 C CA . ASP A 1 170 ? -17.297 -7.238 10.031 1 97.56 170 ASP A CA 1
ATOM 1360 C C . ASP A 1 170 ? -16.531 -5.926 9.992 1 97.56 170 ASP A C 1
ATOM 1362 O O . ASP A 1 170 ? -15.289 -5.922 10.008 1 97.56 170 ASP A O 1
ATOM 1366 N N . ASP A 1 171 ? -17.188 -4.82 10.023 1 98.12 171 ASP A N 1
ATOM 1367 C CA . ASP A 1 171 ? -16.562 -3.518 9.836 1 98.12 171 ASP A CA 1
ATOM 1368 C C . ASP A 1 171 ? -15.953 -3.01 11.148 1 98.12 171 ASP A C 1
ATOM 1370 O O . ASP A 1 171 ? -15.297 -1.969 11.164 1 98.12 171 ASP A O 1
ATOM 1374 N N . ILE A 1 172 ? -16.141 -3.76 12.258 1 97.94 172 ILE A N 1
ATOM 1375 C CA . ILE A 1 172 ? -15.672 -3.322 13.57 1 97.94 172 ILE A CA 1
ATOM 1376 C C . ILE A 1 172 ? -14.523 -4.223 14.023 1 97.94 172 ILE A C 1
ATOM 1378 O O . ILE A 1 172 ? -13.422 -3.746 14.305 1 97.94 172 ILE A O 1
ATOM 1382 N N . ARG A 1 173 ? -14.766 -5.574 13.953 1 97.06 173 ARG A N 1
ATOM 1383 C CA . ARG A 1 173 ? -13.805 -6.539 14.492 1 97.06 173 ARG A CA 1
ATOM 1384 C C . ARG A 1 173 ? -12.859 -7.035 13.398 1 97.06 173 ARG A C 1
ATOM 1386 O O . ARG A 1 173 ? -11.797 -7.586 13.695 1 97.06 173 ARG A O 1
ATOM 1393 N N . GLY A 1 174 ? -13.242 -6.836 12.156 1 97.19 174 GLY A N 1
ATOM 1394 C CA . GLY A 1 174 ? -12.562 -7.488 11.047 1 97.19 174 GLY A CA 1
ATOM 1395 C C . GLY A 1 174 ? -11.188 -6.91 10.766 1 97.19 174 GLY A C 1
ATOM 1396 O O . GLY A 1 174 ? -10.844 -5.844 11.273 1 97.19 174 GLY A O 1
ATOM 1397 N N . GLU A 1 175 ? -10.445 -7.617 9.953 1 96.19 175 GLU A N 1
ATOM 1398 C CA . GLU A 1 175 ? -9.148 -7.219 9.422 1 96.19 175 GLU A CA 1
ATOM 1399 C C . GLU A 1 175 ? -9.148 -7.234 7.898 1 96.19 175 GLU A C 1
ATOM 1401 O O . GLU A 1 175 ? -9.961 -7.922 7.277 1 96.19 175 GLU A O 1
ATOM 1406 N N . PRO A 1 176 ? -8.273 -6.387 7.34 1 96.69 176 PRO A N 1
ATOM 1407 C CA . PRO A 1 176 ? -8.18 -6.461 5.879 1 96.69 176 PRO A CA 1
ATOM 1408 C C . PRO A 1 176 ? -7.879 -7.871 5.379 1 96.69 176 PRO A C 1
ATOM 1410 O O . PRO A 1 176 ? -7.117 -8.609 6.012 1 96.69 176 PRO A O 1
ATOM 1413 N N . CYS A 1 177 ? -8.383 -8.172 4.223 1 95.75 177 CYS A N 1
ATOM 1414 C CA . CYS A 1 177 ? -8.242 -9.516 3.67 1 95.75 177 CYS A CA 1
ATOM 1415 C C . CYS A 1 177 ? -7.52 -9.477 2.326 1 95.75 177 CYS A C 1
ATOM 1417 O O . CYS A 1 177 ? -7.715 -8.547 1.539 1 95.75 177 CYS A O 1
ATOM 1419 N N . GLY A 1 178 ? -6.715 -10.516 2.127 1 96 178 GLY A N 1
ATOM 1420 C CA . GLY A 1 178 ? -6.043 -10.688 0.848 1 96 178 GLY A CA 1
ATOM 1421 C C . GLY A 1 178 ? -6.844 -11.516 -0.136 1 96 178 GLY A C 1
ATOM 1422 O O . GLY A 1 178 ? -7.844 -12.133 0.234 1 96 178 GLY A O 1
ATOM 1423 N N . HIS A 1 179 ? -6.438 -11.5 -1.37 1 97.06 179 HIS A N 1
ATOM 1424 C CA . HIS A 1 179 ? -7.113 -12.227 -2.438 1 97.06 179 HIS A CA 1
ATOM 1425 C C . HIS A 1 179 ? -6.219 -12.367 -3.664 1 97.06 179 HIS A C 1
ATOM 1427 O O . HIS A 1 179 ? -5.336 -11.539 -3.891 1 97.06 179 HIS A O 1
ATOM 1433 N N . PHE A 1 180 ? -6.328 -13.484 -4.324 1 98.56 180 PHE A N 1
ATOM 1434 C CA . PHE A 1 180 ? -5.625 -13.672 -5.59 1 98.56 180 PHE A CA 1
ATOM 1435 C C . PHE A 1 180 ? -6.594 -13.578 -6.762 1 98.56 180 PHE A C 1
ATOM 1437 O O . PHE A 1 180 ? -7.715 -14.086 -6.691 1 98.56 180 PHE A O 1
ATOM 1444 N N . VAL A 1 181 ? -6.195 -12.914 -7.805 1 98.62 181 VAL A N 1
ATOM 1445 C CA . VAL A 1 181 ? -6.938 -12.852 -9.062 1 98.62 181 VAL A CA 1
ATOM 1446 C C . VAL A 1 181 ? -5.977 -12.977 -10.234 1 98.62 181 VAL A C 1
ATOM 1448 O O . VAL A 1 181 ? -4.758 -12.969 -10.055 1 98.62 181 VAL A O 1
ATOM 1451 N N . VAL A 1 182 ? -6.535 -13.117 -11.406 1 98.81 182 VAL A N 1
ATOM 1452 C CA . VAL A 1 182 ? -5.738 -13.133 -12.625 1 98.81 182 VAL A CA 1
ATOM 1453 C C . VAL A 1 182 ? -6.078 -11.906 -13.484 1 98.81 182 VAL A C 1
ATOM 1455 O O . VAL A 1 182 ? -7.25 -11.641 -13.75 1 98.81 182 VAL A O 1
ATOM 1458 N N . LEU A 1 183 ? -5.062 -11.125 -13.867 1 98.75 183 LEU A N 1
ATOM 1459 C CA . LEU A 1 183 ? -5.219 -10.008 -14.797 1 98.75 183 LEU A CA 1
ATOM 1460 C C . LEU A 1 183 ? -5.102 -10.477 -16.234 1 98.75 183 LEU A C 1
ATOM 1462 O O . LEU A 1 183 ? -4.117 -11.125 -16.609 1 98.75 183 LEU A O 1
ATOM 1466 N N . CYS A 1 184 ? -6.059 -10.039 -17.078 1 97.81 184 CYS A N 1
ATOM 1467 C CA . CYS A 1 184 ? -6.172 -10.688 -18.375 1 97.81 184 CYS A CA 1
ATOM 1468 C C . CYS A 1 184 ? -6.137 -9.664 -19.5 1 97.81 184 CYS A C 1
ATOM 1470 O O . CYS A 1 184 ? -6.371 -10 -20.672 1 97.81 184 CYS A O 1
ATOM 1472 N N . GLY A 1 185 ? -5.957 -8.406 -19.234 1 97.06 185 GLY A N 1
ATOM 1473 C CA . GLY A 1 185 ? -5.906 -7.398 -20.297 1 97.06 185 GLY A CA 1
ATOM 1474 C C . GLY A 1 185 ? -6.113 -5.988 -19.781 1 97.06 185 GLY A C 1
ATOM 1475 O O . GLY A 1 185 ? -6.332 -5.781 -18.578 1 97.06 185 GLY A O 1
ATOM 1476 N N . TYR A 1 186 ? -5.965 -5.059 -20.688 1 96.56 186 TYR A N 1
ATOM 1477 C CA . TYR A 1 186 ? -6.066 -3.645 -20.344 1 96.56 186 TYR A CA 1
ATOM 1478 C C . TYR A 1 186 ? -6.746 -2.859 -21.469 1 96.56 186 TYR A C 1
ATOM 1480 O O . TYR A 1 186 ? -6.316 -2.912 -22.625 1 96.56 186 TYR A O 1
ATOM 1488 N N . ASP A 1 187 ? -7.848 -2.266 -21.172 1 95.31 187 ASP A N 1
ATOM 1489 C CA . ASP A 1 187 ? -8.508 -1.309 -22.062 1 95.31 187 ASP A CA 1
ATOM 1490 C C . ASP A 1 187 ? -7.871 0.075 -21.938 1 95.31 187 ASP A C 1
ATOM 1492 O O . ASP A 1 187 ? -8.188 0.831 -21.016 1 95.31 187 ASP A O 1
ATOM 1496 N N . VAL A 1 188 ? -7.113 0.442 -22.922 1 93.25 188 VAL A N 1
ATOM 1497 C CA . VAL A 1 188 ? -6.301 1.654 -22.859 1 93.25 188 VAL A CA 1
ATOM 1498 C C . VAL A 1 188 ? -7.207 2.883 -22.859 1 93.25 188 VAL A C 1
ATOM 1500 O O . VAL A 1 188 ? -6.969 3.834 -22.109 1 93.25 188 VAL A O 1
ATOM 1503 N N . LYS A 1 189 ? -8.211 2.924 -23.641 1 93.88 189 LYS A N 1
ATOM 1504 C CA . LYS A 1 189 ? -9.094 4.078 -23.781 1 93.88 189 LYS A CA 1
ATOM 1505 C C . LYS A 1 189 ? -9.844 4.352 -22.484 1 93.88 189 LYS A C 1
ATOM 1507 O O . LYS A 1 189 ? -9.953 5.5 -22.047 1 93.88 189 LYS A O 1
ATOM 1512 N N . LYS A 1 190 ? -10.273 3.299 -21.859 1 95.56 190 LYS A N 1
ATOM 1513 C CA . LYS A 1 190 ? -11.094 3.457 -20.672 1 95.56 190 LYS A CA 1
ATOM 1514 C C . LYS A 1 190 ? -10.258 3.318 -19.406 1 95.56 190 LYS A C 1
ATOM 1516 O O . LYS A 1 190 ? -10.734 3.602 -18.297 1 95.56 190 LYS A O 1
ATOM 1521 N N . ARG A 1 191 ? -9.008 2.877 -19.484 1 95.62 191 ARG A N 1
ATOM 1522 C CA . ARG A 1 191 ? -8.07 2.672 -18.391 1 95.62 191 ARG A CA 1
ATOM 1523 C C . ARG A 1 191 ? -8.609 1.645 -17.391 1 95.62 191 ARG A C 1
ATOM 1525 O O . ARG A 1 191 ? -8.602 1.879 -16.188 1 95.62 191 ARG A O 1
ATOM 1532 N N . LEU A 1 192 ? -9.109 0.552 -17.953 1 97.25 192 LEU A N 1
ATOM 1533 C CA . LEU A 1 192 ? -9.68 -0.539 -17.172 1 97.25 192 LEU A CA 1
ATOM 1534 C C . LEU A 1 192 ? -8.883 -1.825 -17.375 1 97.25 192 LEU A C 1
ATOM 1536 O O . LEU A 1 192 ? -8.461 -2.129 -18.484 1 97.25 192 LEU A O 1
ATOM 1540 N N . VAL A 1 193 ? -8.664 -2.527 -16.297 1 97.75 193 VAL A N 1
ATOM 1541 C CA . VAL A 1 193 ? -8.016 -3.836 -16.359 1 97.75 193 VAL A CA 1
ATOM 1542 C C . VAL A 1 193 ? -9.078 -4.934 -16.281 1 97.75 193 VAL A C 1
ATOM 1544 O O . VAL A 1 193 ? -10.023 -4.836 -15.5 1 97.75 193 VAL A O 1
ATOM 1547 N N . ILE A 1 194 ? -8.93 -5.93 -17.078 1 97.25 194 ILE A N 1
ATOM 1548 C CA . ILE A 1 194 ? -9.828 -7.074 -17.078 1 97.25 194 ILE A CA 1
ATOM 1549 C C . ILE A 1 194 ? -9.352 -8.109 -16.062 1 97.25 194 ILE A C 1
ATOM 1551 O O . ILE A 1 194 ? -8.211 -8.578 -16.141 1 97.25 194 ILE A O 1
ATOM 1555 N N . ILE A 1 195 ? -10.266 -8.531 -15.195 1 97.75 195 ILE A N 1
ATOM 1556 C CA . ILE A 1 195 ? -9.898 -9.414 -14.094 1 97.75 195 ILE A CA 1
ATOM 1557 C C . ILE A 1 195 ? -10.703 -10.711 -14.172 1 97.75 195 ILE A C 1
ATOM 1559 O O . ILE A 1 195 ? -11.914 -10.68 -14.375 1 97.75 195 ILE A O 1
ATOM 1563 N N . ALA A 1 196 ? -10.023 -11.812 -14.133 1 98.06 196 ALA A N 1
ATOM 1564 C CA . ALA A 1 196 ? -10.617 -13.109 -13.836 1 98.06 196 ALA A CA 1
ATOM 1565 C C . ALA A 1 196 ? -10.5 -13.438 -12.352 1 98.06 196 ALA A C 1
ATOM 1567 O O . ALA A 1 196 ? -9.398 -13.609 -11.836 1 98.06 196 ALA A O 1
ATOM 1568 N N . ASP A 1 197 ? -11.602 -13.531 -11.68 1 97.94 197 ASP A N 1
ATOM 1569 C CA . ASP A 1 197 ? -11.703 -13.648 -10.227 1 97.94 197 ASP A CA 1
ATOM 1570 C C . ASP A 1 197 ? -12.305 -14.992 -9.82 1 97.94 197 ASP A C 1
ATOM 1572 O O . ASP A 1 197 ? -13.453 -15.289 -10.164 1 97.94 197 ASP A O 1
ATOM 1576 N N . PRO A 1 198 ? -11.594 -15.727 -9.031 1 97.94 198 PRO A N 1
ATOM 1577 C CA . PRO A 1 198 ? -12.148 -17.031 -8.648 1 97.94 198 PRO A CA 1
ATOM 1578 C C . PRO A 1 198 ? -13.289 -16.906 -7.645 1 97.94 198 PRO A C 1
ATOM 1580 O O . PRO A 1 198 ? -13.977 -17.891 -7.363 1 97.94 198 PRO A O 1
ATOM 1583 N N . HIS A 1 199 ? -13.5 -15.773 -7.086 1 94.62 199 HIS A N 1
ATOM 1584 C CA . HIS A 1 199 ? -14.617 -15.547 -6.172 1 94.62 199 HIS A CA 1
ATOM 1585 C C . HIS A 1 199 ? -15.859 -15.07 -6.918 1 94.62 199 HIS A C 1
ATOM 1587 O O . HIS A 1 199 ? -16.125 -13.867 -6.992 1 94.62 199 HIS A O 1
ATOM 1593 N N . ALA A 1 200 ? -16.719 -15.93 -7.273 1 86.44 200 ALA A N 1
ATOM 1594 C CA . ALA A 1 200 ? -17.875 -15.609 -8.117 1 86.44 200 ALA A CA 1
ATOM 1595 C C . ALA A 1 200 ? -18.859 -14.703 -7.383 1 86.44 200 ALA A C 1
ATOM 1597 O O . ALA A 1 200 ? -19.578 -13.93 -8.016 1 86.44 200 ALA A O 1
ATOM 1598 N N . GLU A 1 201 ? -18.891 -14.75 -6.09 1 85.62 201 GLU A N 1
ATOM 1599 C CA . GLU A 1 201 ? -19.844 -13.969 -5.312 1 85.62 201 GLU A CA 1
ATOM 1600 C C . GLU A 1 201 ? -19.219 -12.688 -4.785 1 85.62 201 GLU A C 1
ATOM 1602 O O . GLU A 1 201 ? -19.703 -12.109 -3.809 1 85.62 201 GLU A O 1
ATOM 1607 N N . ASN A 1 202 ? -18.172 -12.336 -5.465 1 83.56 202 ASN A N 1
ATOM 1608 C CA . ASN A 1 202 ? -17.547 -11.086 -5.035 1 83.56 202 ASN A CA 1
ATOM 1609 C C . ASN A 1 202 ? -18.531 -9.914 -5.098 1 83.56 202 ASN A C 1
ATOM 1611 O O . ASN A 1 202 ? -19.453 -9.914 -5.914 1 83.56 202 ASN A O 1
ATOM 1615 N N . PRO A 1 203 ? -18.344 -8.93 -4.273 1 85.62 203 PRO A N 1
ATOM 1616 C CA . PRO A 1 203 ? -19.297 -7.82 -4.176 1 85.62 203 PRO A CA 1
ATOM 1617 C C . PRO A 1 203 ? -19.266 -6.898 -5.391 1 85.62 203 PRO A C 1
ATOM 1619 O O . PRO A 1 203 ? -20.172 -6.082 -5.582 1 85.62 203 PRO A O 1
ATOM 1622 N N . LEU A 1 204 ? -18.25 -6.98 -6.184 1 83.62 204 LEU A N 1
ATOM 1623 C CA . LEU A 1 204 ? -18.062 -6.043 -7.281 1 83.62 204 LEU A CA 1
ATOM 1624 C C . LEU A 1 204 ? -18.984 -6.371 -8.453 1 83.62 204 LEU A C 1
ATOM 1626 O O . LEU A 1 204 ? -19.609 -5.477 -9.023 1 83.62 204 LEU A O 1
ATOM 1630 N N . SER A 1 205 ? -19.016 -7.656 -8.844 1 84.88 205 SER A N 1
ATOM 1631 C CA . SER A 1 205 ? -19.688 -7.969 -10.109 1 84.88 205 SER A CA 1
ATOM 1632 C C . SER A 1 205 ? -20.609 -9.18 -9.961 1 84.88 205 SER A C 1
ATOM 1634 O O . SER A 1 205 ? -21.469 -9.422 -10.812 1 84.88 205 SER A O 1
ATOM 1636 N N . HIS A 1 206 ? -20.344 -9.961 -8.969 1 86.12 206 HIS A N 1
ATOM 1637 C CA . HIS A 1 206 ? -21.047 -11.227 -8.805 1 86.12 206 HIS A CA 1
ATOM 1638 C C . HIS A 1 206 ? -20.875 -12.117 -10.031 1 86.12 206 HIS A C 1
ATOM 1640 O O . HIS A 1 206 ? -21.859 -12.672 -10.547 1 86.12 206 HIS A O 1
ATOM 1646 N N . ASN A 1 207 ? -19.719 -11.969 -10.609 1 88.81 207 ASN A N 1
ATOM 1647 C CA . ASN A 1 207 ? -19.234 -12.75 -11.734 1 88.81 207 ASN A CA 1
ATOM 1648 C C . ASN A 1 207 ? -17.719 -12.945 -11.664 1 88.81 207 ASN A C 1
ATOM 1650 O O . ASN A 1 207 ? -17.016 -12.203 -10.969 1 88.81 207 ASN A O 1
ATOM 1654 N N . ASN A 1 208 ? -17.281 -13.992 -12.391 1 95.25 208 ASN A N 1
ATOM 1655 C CA . ASN A 1 208 ? -15.852 -14.273 -12.328 1 95.25 208 ASN A CA 1
ATOM 1656 C C . ASN A 1 208 ? -15.047 -13.305 -13.195 1 95.25 208 ASN A C 1
ATOM 1658 O O . ASN A 1 208 ? -13.82 -13.297 -13.148 1 95.25 208 ASN A O 1
ATOM 1662 N N . TYR A 1 209 ? -15.781 -12.492 -13.977 1 95.06 209 TYR A N 1
ATOM 1663 C CA . TYR A 1 209 ? -15.086 -11.578 -14.867 1 95.06 209 TYR A CA 1
ATOM 1664 C C . TYR A 1 209 ? -15.617 -10.156 -14.711 1 95.06 209 TYR A C 1
ATOM 1666 O O . TYR A 1 209 ? -16.828 -9.938 -14.703 1 95.06 209 TYR A O 1
ATOM 1674 N N . TYR A 1 210 ? -14.742 -9.227 -14.555 1 95.69 210 TYR A N 1
ATOM 1675 C CA . TYR A 1 210 ? -15.125 -7.82 -14.469 1 95.69 210 TYR A CA 1
ATOM 1676 C C . TYR A 1 210 ? -13.945 -6.91 -14.781 1 95.69 210 TYR A C 1
ATOM 1678 O O . TYR A 1 210 ? -12.836 -7.383 -15.016 1 95.69 210 TYR A O 1
ATOM 1686 N N . LYS A 1 211 ? -14.195 -5.668 -14.891 1 96.12 211 LYS A N 1
ATOM 1687 C CA . LYS A 1 211 ? -13.172 -4.652 -15.156 1 96.12 211 LYS A CA 1
ATOM 1688 C C . LYS A 1 211 ? -13.07 -3.66 -14 1 96.12 211 LYS A C 1
ATOM 1690 O O . LYS A 1 211 ? -14.07 -3.346 -13.359 1 96.12 211 LYS A O 1
ATOM 1695 N N . VAL A 1 212 ? -11.891 -3.271 -13.695 1 96.81 212 VAL A N 1
ATOM 1696 C CA . VAL A 1 212 ? -11.664 -2.244 -12.688 1 96.81 212 VAL A CA 1
ATOM 1697 C C . VAL A 1 212 ? -10.68 -1.204 -13.219 1 96.81 212 VAL A C 1
ATOM 1699 O O . VAL A 1 212 ? -9.906 -1.484 -14.141 1 96.81 212 VAL A O 1
ATOM 1702 N N . SER A 1 213 ? -10.758 0.001 -12.68 1 96.94 213 SER A N 1
ATOM 1703 C CA . SER A 1 213 ? -9.789 1.022 -13.078 1 96.94 213 SER A CA 1
ATOM 1704 C C . SER A 1 213 ? -8.367 0.612 -12.711 1 96.94 213 SER A C 1
ATOM 1706 O O . SER A 1 213 ? -8.148 -0.077 -11.719 1 96.94 213 SER A O 1
ATOM 1708 N N . ILE A 1 214 ? -7.438 1.057 -13.508 1 97.19 214 ILE A N 1
ATOM 1709 C CA . ILE A 1 214 ? -6.031 0.748 -13.281 1 97.19 214 ILE A CA 1
ATOM 1710 C C . ILE A 1 214 ? -5.594 1.308 -11.93 1 97.19 214 ILE A C 1
ATOM 1712 O O . ILE A 1 214 ? -4.789 0.694 -11.227 1 97.19 214 ILE A O 1
ATOM 1716 N N . ASN A 1 215 ? -6.176 2.424 -11.523 1 96.31 215 ASN A N 1
ATOM 1717 C CA . ASN A 1 215 ? -5.824 3.023 -10.242 1 96.31 215 ASN A CA 1
ATOM 1718 C C . ASN A 1 215 ? -6.297 2.166 -9.07 1 96.31 215 ASN A C 1
ATOM 1720 O O . ASN A 1 215 ? -5.559 1.96 -8.102 1 96.31 215 ASN A O 1
ATOM 1724 N N . ARG A 1 216 ? -7.527 1.713 -9.148 1 96.94 216 ARG A N 1
ATOM 1725 C CA . ARG A 1 216 ? -8.07 0.852 -8.102 1 96.94 216 ARG A CA 1
ATOM 1726 C C . ARG A 1 216 ? -7.262 -0.438 -7.988 1 96.94 216 ARG A C 1
ATOM 1728 O O . ARG A 1 216 ? -6.992 -0.908 -6.879 1 96.94 216 ARG A O 1
ATOM 1735 N N . LEU A 1 217 ? -6.883 -0.974 -9.117 1 98.19 217 LEU A N 1
ATOM 1736 C CA . LEU A 1 217 ? -6.094 -2.201 -9.109 1 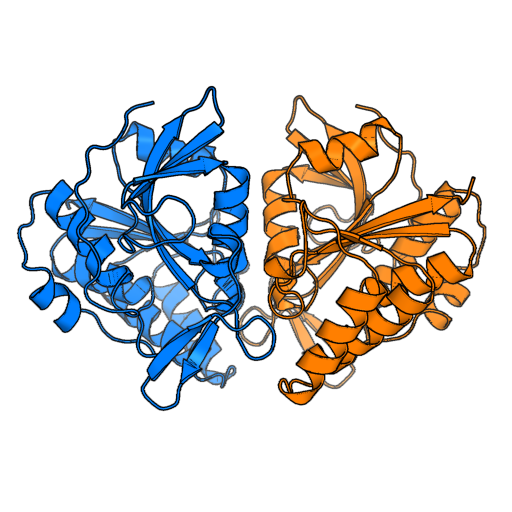98.19 217 LEU A CA 1
ATOM 1737 C C . LEU A 1 217 ? -4.742 -1.978 -8.438 1 98.19 217 LEU A C 1
ATOM 1739 O O . LEU A 1 217 ? -4.344 -2.746 -7.562 1 98.19 217 LEU A O 1
ATOM 1743 N N . ILE A 1 218 ? -4.047 -0.95 -8.852 1 98.25 218 ILE A N 1
ATOM 1744 C CA . ILE A 1 218 ? -2.713 -0.672 -8.328 1 98.25 218 ILE A CA 1
ATOM 1745 C C . ILE A 1 218 ? -2.789 -0.428 -6.82 1 98.25 218 ILE A C 1
ATOM 1747 O O . ILE A 1 218 ? -1.996 -0.98 -6.055 1 98.25 218 ILE A O 1
ATOM 1751 N N . ASN A 1 219 ? -3.746 0.393 -6.371 1 98.5 219 ASN A N 1
ATOM 1752 C CA . ASN A 1 219 ? -3.938 0.623 -4.941 1 98.5 219 ASN A CA 1
ATOM 1753 C C . ASN A 1 219 ? -4.191 -0.682 -4.191 1 98.5 219 ASN A C 1
ATOM 1755 O O . ASN A 1 219 ? -3.639 -0.901 -3.113 1 98.5 219 ASN A O 1
ATOM 1759 N N . SER A 1 220 ? -5.008 -1.522 -4.793 1 98.62 220 SER A N 1
ATOM 1760 C CA . SER A 1 220 ? -5.352 -2.793 -4.16 1 98.62 220 SER A CA 1
ATOM 1761 C C . SER A 1 220 ? -4.129 -3.693 -4.023 1 98.62 220 SER A C 1
ATOM 1763 O O . SER A 1 220 ? -3.967 -4.379 -3.012 1 98.62 220 SER A O 1
ATOM 1765 N N . ILE A 1 221 ? -3.322 -3.705 -5.07 1 98.81 221 ILE A N 1
ATOM 1766 C CA . ILE A 1 221 ? -2.131 -4.547 -5.035 1 98.81 221 ILE A CA 1
ATOM 1767 C C . ILE A 1 221 ? -1.185 -4.055 -3.941 1 98.81 221 ILE A C 1
ATOM 1769 O O . ILE A 1 221 ? -0.698 -4.844 -3.131 1 98.81 221 ILE A O 1
ATOM 1773 N N . MET A 1 222 ? -0.938 -2.752 -3.879 1 98.69 222 MET A N 1
ATOM 1774 C CA . MET A 1 222 ? -0.027 -2.207 -2.877 1 98.69 222 MET A CA 1
ATOM 1775 C C . MET A 1 222 ? -0.536 -2.49 -1.468 1 98.69 222 MET A C 1
ATOM 1777 O O . MET A 1 222 ? 0.234 -2.893 -0.594 1 98.69 222 MET A O 1
ATOM 1781 N N . LEU A 1 223 ? -1.808 -2.352 -1.281 1 98.62 223 LEU A N 1
ATOM 1782 C CA . LEU A 1 223 ? -2.385 -2.529 0.047 1 98.62 223 LEU A CA 1
ATOM 1783 C C . LEU A 1 223 ? -2.43 -4.004 0.428 1 98.62 223 LEU A C 1
ATOM 1785 O O . LEU A 1 223 ? -2.668 -4.344 1.589 1 98.62 223 LEU A O 1
ATOM 1789 N N . GLY A 1 224 ? -2.164 -4.844 -0.549 1 98.12 224 GLY A N 1
ATOM 1790 C CA . GLY A 1 224 ? -2.006 -6.258 -0.238 1 98.12 224 GLY A CA 1
ATOM 1791 C C . GLY A 1 224 ? -0.892 -6.527 0.755 1 98.12 224 GLY A C 1
ATOM 1792 O O . GLY A 1 224 ? -0.825 -7.613 1.34 1 98.12 224 GLY A O 1
ATOM 1793 N N . VAL A 1 225 ? -0.072 -5.531 0.949 1 97.62 225 VAL A N 1
ATOM 1794 C CA . VAL A 1 225 ? 1.058 -5.676 1.861 1 97.62 225 VAL A CA 1
ATOM 1795 C C . VAL A 1 225 ? 0.549 -5.969 3.271 1 97.62 225 VAL A C 1
ATOM 1797 O O . VAL A 1 225 ? 1.244 -6.602 4.07 1 97.62 225 VAL A O 1
ATOM 1800 N N . LEU A 1 226 ? -0.669 -5.617 3.58 1 96.25 226 LEU A N 1
ATOM 1801 C CA . LEU A 1 226 ? -1.26 -5.801 4.902 1 96.25 226 LEU A CA 1
ATOM 1802 C C . LEU A 1 226 ? -1.492 -7.281 5.188 1 96.25 226 LEU A C 1
ATOM 1804 O O . LEU A 1 226 ? -1.649 -7.676 6.348 1 96.25 226 LEU A O 1
ATOM 1808 N N . THR A 1 227 ? -1.51 -8.086 4.121 1 93.69 227 THR A N 1
ATOM 1809 C CA . THR A 1 227 ? -1.743 -9.523 4.273 1 93.69 227 THR A CA 1
ATOM 1810 C C . THR A 1 227 ? -0.576 -10.32 3.705 1 93.69 227 THR A C 1
ATOM 1812 O O . THR A 1 227 ? -0.759 -11.445 3.238 1 93.69 227 THR A O 1
ATOM 1815 N N . TYR A 1 228 ? 0.564 -9.711 3.633 1 90.19 228 TYR A N 1
ATOM 1816 C CA . TYR A 1 228 ? 1.832 -10.305 3.234 1 90.19 228 TYR A CA 1
ATOM 1817 C C . TYR A 1 228 ? 1.823 -10.664 1.753 1 90.19 228 TYR A C 1
ATOM 1819 O O . TYR A 1 228 ? 2.471 -11.633 1.337 1 90.19 228 TYR A O 1
ATOM 1827 N N . ASP A 1 229 ? 1.019 -9.93 1.07 1 93.31 229 ASP A N 1
ATOM 1828 C CA . ASP A 1 229 ? 0.995 -10.008 -0.387 1 93.31 229 ASP A CA 1
ATOM 1829 C C . ASP A 1 229 ? 1.659 -8.789 -1.016 1 93.31 229 ASP A C 1
ATOM 1831 O O . ASP A 1 229 ? 2.756 -8.391 -0.612 1 93.31 229 ASP A O 1
ATOM 1835 N N . ALA A 1 230 ? 0.997 -8.227 -2.09 1 96.44 230 ALA A N 1
ATOM 1836 C CA . ALA A 1 230 ? 1.533 -7.121 -2.875 1 96.44 230 ALA A CA 1
ATOM 1837 C C . ALA A 1 230 ? 2.631 -7.602 -3.822 1 96.44 230 ALA A C 1
ATOM 1839 O O . ALA A 1 230 ? 3.807 -7.285 -3.631 1 96.44 230 ALA A O 1
ATOM 1840 N N . ASN A 1 231 ? 2.195 -8.242 -4.844 1 98.31 231 ASN A N 1
ATOM 1841 C CA . ASN A 1 231 ? 3.119 -8.844 -5.801 1 98.31 231 ASN A CA 1
ATOM 1842 C C . ASN A 1 231 ? 2.412 -9.234 -7.094 1 98.31 231 ASN A C 1
ATOM 1844 O O . ASN A 1 231 ? 1.183 -9.188 -7.172 1 98.31 231 ASN A O 1
ATOM 1848 N N . LEU A 1 232 ? 3.172 -9.477 -8.109 1 98.81 232 LEU A N 1
ATOM 1849 C CA . LEU A 1 232 ? 2.766 -10.109 -9.359 1 98.81 232 LEU A CA 1
ATOM 1850 C C . LEU A 1 232 ? 3.492 -11.438 -9.562 1 98.81 232 LEU A C 1
ATOM 1852 O O . LEU A 1 232 ? 4.684 -11.547 -9.258 1 98.81 232 LEU A O 1
ATOM 1856 N N . LEU A 1 233 ? 2.811 -12.391 -10.008 1 98.94 233 LEU A N 1
ATOM 1857 C CA . LEU A 1 233 ? 3.412 -13.664 -10.391 1 98.94 233 LEU A CA 1
ATOM 1858 C C . LEU A 1 233 ? 3.209 -13.938 -11.875 1 98.94 233 LEU A C 1
ATOM 1860 O O . LEU A 1 233 ? 2.076 -14.109 -12.336 1 98.94 233 LEU A O 1
ATOM 1864 N N . ILE A 1 234 ? 4.297 -13.898 -12.586 1 98.94 234 ILE A N 1
ATOM 1865 C CA . ILE A 1 234 ? 4.301 -14.227 -14.008 1 98.94 234 ILE A CA 1
ATOM 1866 C C . ILE A 1 234 ? 4.652 -15.695 -14.203 1 98.94 234 ILE A C 1
ATOM 1868 O O . ILE A 1 234 ? 5.684 -16.172 -13.703 1 98.94 234 ILE A O 1
ATOM 1872 N N . ILE A 1 235 ? 3.844 -16.406 -14.875 1 98.81 235 ILE A N 1
ATOM 1873 C CA . ILE A 1 235 ? 4.059 -17.828 -15.172 1 98.81 235 ILE A CA 1
ATOM 1874 C C . ILE A 1 235 ? 4.086 -18.031 -16.688 1 98.81 235 ILE A C 1
ATOM 1876 O O . ILE A 1 235 ? 3.156 -17.641 -17.391 1 98.81 235 ILE A O 1
ATOM 1880 N N . GLU A 1 236 ? 5.141 -18.594 -17.172 1 98.12 236 GLU A N 1
ATOM 1881 C CA . GLU A 1 236 ? 5.309 -18.828 -18.609 1 98.12 236 GLU A CA 1
ATOM 1882 C C . GLU A 1 236 ? 5.801 -20.234 -18.875 1 98.12 236 GLU A C 1
ATOM 1884 O O . GLU A 1 236 ? 6.578 -20.797 -18.094 1 98.12 236 GLU A O 1
ATOM 1889 N N . PRO A 1 237 ? 5.363 -20.812 -20.031 1 96.25 237 PRO A N 1
ATOM 1890 C CA . PRO A 1 237 ? 5.926 -22.125 -20.406 1 96.25 237 PRO A CA 1
ATOM 1891 C C . PRO A 1 237 ? 7.434 -22.062 -20.641 1 96.25 237 PRO A C 1
ATOM 1893 O O . PRO A 1 237 ? 7.945 -21.047 -21.141 1 96.25 237 PRO A O 1
ATOM 1896 N N . LYS A 1 238 ? 8.102 -23.203 -20.234 1 89.06 238 LYS A N 1
ATOM 1897 C CA . LYS A 1 238 ? 9.531 -23.297 -20.516 1 89.06 238 LYS A CA 1
ATOM 1898 C C . LYS A 1 238 ? 9.773 -23.5 -22.016 1 89.06 238 LYS A C 1
ATOM 1900 O O . LYS A 1 238 ? 9.016 -24.219 -22.688 1 89.06 238 LYS A O 1
ATOM 1905 N N . GLU A 1 239 ? 10.453 -22.625 -22.844 1 70.94 239 GLU A N 1
ATOM 1906 C CA . GLU A 1 239 ? 10.789 -22.875 -24.234 1 70.94 239 GLU A CA 1
ATOM 1907 C C . GLU A 1 239 ? 11.398 -24.266 -24.406 1 70.94 239 GLU A C 1
ATOM 1909 O O . GLU A 1 239 ? 12.039 -24.797 -23.5 1 70.94 239 GLU A O 1
ATOM 1914 N N . MET B 1 1 ? 1.142 22.594 -15.453 1 66.81 1 MET B N 1
ATOM 1915 C CA . MET B 1 1 ? 0.305 22.922 -14.305 1 66.81 1 MET B CA 1
ATOM 1916 C C . MET B 1 1 ? 1.044 23.828 -13.336 1 66.81 1 MET B C 1
ATOM 1918 O O . MET B 1 1 ? 2.275 23.844 -13.297 1 66.81 1 MET B O 1
ATOM 1922 N N . PRO B 1 2 ? 0.282 24.656 -12.594 1 69.69 2 PRO B N 1
ATOM 1923 C CA . PRO B 1 2 ? 0.978 25.594 -11.719 1 69.69 2 PRO B CA 1
ATOM 1924 C C . PRO B 1 2 ? 1.83 24.891 -10.656 1 69.69 2 PRO B C 1
ATOM 1926 O O . PRO B 1 2 ? 1.453 23.828 -10.164 1 69.69 2 PRO B O 1
ATOM 1929 N N . MET B 1 3 ? 3.008 25.266 -10.609 1 83.94 3 MET B N 1
ATOM 1930 C CA . MET B 1 3 ? 3.873 24.891 -9.5 1 83.94 3 MET B CA 1
ATOM 1931 C C . MET B 1 3 ? 3.639 25.797 -8.289 1 83.94 3 MET B C 1
ATOM 1933 O O . MET B 1 3 ? 3.539 27.016 -8.438 1 83.94 3 MET B O 1
ATOM 1937 N N . ILE B 1 4 ? 3.301 25.141 -7.191 1 93 4 ILE B N 1
ATOM 1938 C CA . ILE B 1 4 ? 3.096 25.875 -5.941 1 93 4 ILE B CA 1
ATOM 1939 C C . ILE B 1 4 ? 4.445 26.266 -5.348 1 93 4 ILE B C 1
ATOM 1941 O O . ILE B 1 4 ? 5.297 25.406 -5.098 1 93 4 ILE B O 1
ATOM 1945 N N . ASP B 1 5 ? 4.59 27.562 -5.223 1 92.31 5 ASP B N 1
ATOM 1946 C CA . ASP B 1 5 ? 5.812 28.078 -4.617 1 92.31 5 ASP B CA 1
ATOM 1947 C C . ASP B 1 5 ? 5.758 27.969 -3.094 1 92.31 5 ASP B C 1
ATOM 1949 O O . ASP B 1 5 ? 5.215 28.859 -2.428 1 92.31 5 ASP B O 1
ATOM 1953 N N . LEU B 1 6 ? 6.305 26.906 -2.619 1 95.06 6 LEU B N 1
ATOM 1954 C CA . LEU B 1 6 ? 6.316 26.625 -1.188 1 95.06 6 LEU B CA 1
ATOM 1955 C C . LEU B 1 6 ? 7.742 26.453 -0.677 1 95.06 6 LEU B C 1
ATOM 1957 O O . LEU B 1 6 ? 8.57 25.812 -1.328 1 95.06 6 LEU B O 1
ATOM 1961 N N . ILE B 1 7 ? 8.016 27.172 0.427 1 95.81 7 ILE B N 1
ATOM 1962 C CA . ILE B 1 7 ? 9.336 27.078 1.046 1 95.81 7 ILE B CA 1
ATOM 1963 C C . ILE B 1 7 ? 9.289 26.078 2.209 1 95.81 7 ILE B C 1
ATOM 1965 O O . ILE B 1 7 ? 8.438 26.203 3.1 1 95.81 7 ILE B O 1
ATOM 1969 N N . ILE B 1 8 ? 10.203 25.141 2.182 1 97.62 8 ILE B N 1
ATOM 1970 C CA . ILE B 1 8 ? 10.242 24.156 3.268 1 97.62 8 ILE B CA 1
ATOM 1971 C C . ILE B 1 8 ? 11.633 24.156 3.896 1 97.62 8 ILE B C 1
ATOM 1973 O O . ILE B 1 8 ? 12.641 24.234 3.191 1 97.62 8 ILE B O 1
ATOM 1977 N N . GLN B 1 9 ? 11.68 24.109 5.203 1 96.75 9 GLN B N 1
ATOM 1978 C CA . GLN B 1 9 ? 12.938 23.969 5.934 1 96.75 9 GLN B CA 1
ATOM 1979 C C . GLN B 1 9 ? 13.375 22.516 6.008 1 96.75 9 GLN B C 1
ATOM 1981 O O . GLN B 1 9 ? 12.586 21.609 5.719 1 96.75 9 GLN B O 1
ATOM 1986 N N . THR B 1 10 ? 14.633 22.375 6.387 1 97.06 10 THR B N 1
ATOM 1987 C CA . THR B 1 10 ? 15.117 21.047 6.719 1 97.06 10 THR B CA 1
ATOM 1988 C C . THR B 1 10 ? 14.727 20.656 8.141 1 97.06 10 THR B C 1
ATOM 1990 O O . THR B 1 10 ? 14.875 21.453 9.07 1 97.06 10 THR B O 1
ATOM 1993 N N . GLN B 1 11 ? 14.219 19.422 8.203 1 96.12 11 GLN B N 1
ATOM 1994 C CA . GLN B 1 11 ? 13.828 18.969 9.539 1 96.12 11 GLN B CA 1
ATOM 1995 C C . GLN B 1 11 ? 15.031 18.922 10.469 1 96.12 11 GLN B C 1
ATOM 1997 O O . GLN B 1 11 ? 16.125 18.531 10.055 1 96.12 11 GLN B O 1
ATOM 2002 N N . PRO B 1 12 ? 14.836 19.234 11.719 1 94.12 12 PRO B N 1
ATOM 2003 C CA . PRO B 1 12 ? 15.977 19.312 12.633 1 94.12 12 PRO B CA 1
ATOM 2004 C C . PRO B 1 12 ? 16.422 17.938 13.133 1 94.12 12 PRO B C 1
ATOM 2006 O O . PRO B 1 12 ? 17.547 17.781 13.625 1 94.12 12 PRO B O 1
ATOM 2009 N N . ASP B 1 13 ? 15.523 16.953 13.141 1 90.31 13 ASP B N 1
ATOM 2010 C CA . ASP B 1 13 ? 15.867 15.609 13.578 1 90.31 13 ASP B CA 1
ATOM 2011 C C . ASP B 1 13 ? 15.062 14.562 12.805 1 90.31 13 ASP B C 1
ATOM 2013 O O . ASP B 1 13 ? 14.336 14.898 11.875 1 90.31 13 ASP B O 1
ATOM 2017 N N . ASP B 1 14 ? 15.172 13.336 13.172 1 88.25 14 ASP B N 1
ATOM 2018 C CA . ASP B 1 14 ? 14.641 12.234 12.367 1 88.25 14 ASP B CA 1
ATOM 2019 C C . ASP B 1 14 ? 13.141 12.055 12.594 1 88.25 14 ASP B C 1
ATOM 2021 O O . ASP B 1 14 ? 12.484 11.312 11.867 1 88.25 14 ASP B O 1
ATOM 2025 N N . GLU B 1 15 ? 12.539 12.867 13.461 1 90.06 15 GLU B N 1
ATOM 2026 C CA . GLU B 1 15 ? 11.156 12.594 13.836 1 90.06 15 GLU B CA 1
ATOM 2027 C C . GLU B 1 15 ? 10.273 13.812 13.602 1 90.06 15 GLU B C 1
ATOM 2029 O O . GLU B 1 15 ? 9.125 13.844 14.047 1 90.06 15 GLU B O 1
ATOM 2034 N N . THR B 1 16 ? 10.797 14.852 12.867 1 95.38 16 THR B N 1
ATOM 2035 C CA . THR B 1 16 ? 10.039 16.094 12.797 1 95.38 16 THR B CA 1
ATOM 2036 C C . THR B 1 16 ? 9.656 16.406 11.352 1 95.38 16 THR B C 1
ATOM 2038 O O . THR B 1 16 ? 9.398 17.562 11.008 1 95.38 16 THR B O 1
ATOM 2041 N N . CYS B 1 17 ? 9.641 15.422 10.492 1 96.94 17 CYS B N 1
ATOM 2042 C CA . CYS B 1 17 ? 9.266 15.664 9.109 1 96.94 17 CYS B CA 1
ATOM 2043 C C . CYS B 1 17 ? 7.832 16.172 9.016 1 96.94 17 CYS B C 1
ATOM 2045 O O . CYS B 1 17 ? 7.535 17.047 8.195 1 96.94 17 CYS B O 1
ATOM 2047 N N . GLY B 1 18 ? 6.918 15.672 9.859 1 98.12 18 GLY B N 1
ATOM 2048 C CA . GLY B 1 18 ? 5.527 16.094 9.875 1 98.12 18 GLY B CA 1
ATOM 2049 C C . GLY B 1 18 ? 5.355 17.562 10.227 1 98.12 18 GLY B C 1
ATOM 2050 O O . GLY B 1 18 ? 4.891 18.359 9.406 1 98.12 18 GLY B O 1
ATOM 2051 N N . PRO B 1 19 ? 5.801 17.875 11.43 1 98.56 19 PRO B N 1
ATOM 2052 C CA . PRO B 1 19 ? 5.695 19.266 11.844 1 98.56 19 PRO B CA 1
ATOM 2053 C C . PRO B 1 19 ? 6.414 20.219 10.891 1 98.56 19 PRO B C 1
ATOM 2055 O O . PRO B 1 19 ? 5.949 21.344 10.664 1 98.56 19 PRO B O 1
ATOM 2058 N N . THR B 1 20 ? 7.539 19.781 10.312 1 98.69 20 THR B N 1
ATOM 2059 C CA . THR B 1 20 ? 8.273 20.641 9.391 1 98.69 20 THR B CA 1
ATOM 2060 C C . THR B 1 20 ? 7.48 20.844 8.102 1 98.69 20 THR B C 1
ATOM 2062 O O . THR B 1 20 ? 7.469 21.953 7.543 1 98.69 20 THR B O 1
ATOM 2065 N N . SER B 1 21 ? 6.867 19.828 7.621 1 98.75 21 SER B N 1
ATOM 2066 C CA . SER B 1 21 ? 5.988 19.953 6.461 1 98.75 21 SER B CA 1
ATOM 2067 C C . SER B 1 21 ? 4.805 20.875 6.762 1 98.75 21 SER B C 1
ATOM 2069 O O . SER B 1 21 ? 4.41 21.688 5.922 1 98.75 21 SER B O 1
ATOM 2071 N N . LEU B 1 22 ? 4.25 20.688 7.953 1 98.81 22 LEU B N 1
ATOM 2072 C CA . LEU B 1 22 ? 3.148 21.547 8.383 1 98.81 22 LEU B CA 1
ATOM 2073 C C . LEU B 1 22 ? 3.582 23.016 8.414 1 98.81 22 LEU B C 1
ATOM 2075 O O . LEU B 1 22 ? 2.838 23.891 7.977 1 98.81 22 LEU B O 1
ATOM 2079 N N . HIS B 1 23 ? 4.746 23.234 8.883 1 98.81 23 HIS B N 1
ATOM 2080 C CA . HIS B 1 23 ? 5.32 24.578 8.922 1 98.81 23 HIS B CA 1
ATOM 2081 C C . HIS B 1 23 ? 5.363 25.203 7.531 1 98.81 23 HIS B C 1
ATOM 2083 O O . HIS B 1 23 ? 5.035 26.375 7.363 1 98.81 23 HIS B O 1
ATOM 2089 N N . ALA B 1 24 ? 5.828 24.453 6.582 1 98.69 24 ALA B N 1
ATOM 2090 C CA . ALA B 1 24 ? 5.906 24.922 5.203 1 98.69 24 ALA B CA 1
ATOM 2091 C C . ALA B 1 24 ? 4.531 25.359 4.695 1 98.69 24 ALA B C 1
ATOM 2093 O O . ALA B 1 24 ? 4.406 26.391 4.023 1 98.69 24 ALA B O 1
ATOM 2094 N N . ILE B 1 25 ? 3.516 24.578 5 1 98.75 25 ILE B N 1
ATOM 2095 C CA . ILE B 1 25 ? 2.158 24.891 4.57 1 98.75 25 ILE B CA 1
ATOM 2096 C C . ILE B 1 25 ? 1.676 26.156 5.266 1 98.75 25 ILE B C 1
ATOM 2098 O O . ILE B 1 25 ? 1.05 27.016 4.637 1 98.75 25 ILE B O 1
ATOM 2102 N N . TYR B 1 26 ? 1.924 26.25 6.562 1 98.56 26 TYR B N 1
ATOM 2103 C CA . TYR B 1 26 ? 1.574 27.469 7.301 1 98.56 26 TYR B CA 1
ATOM 2104 C C . TYR B 1 26 ? 2.193 28.703 6.656 1 98.56 26 TYR B C 1
ATOM 2106 O O . TYR B 1 26 ? 1.507 29.688 6.414 1 98.56 26 TYR B O 1
ATOM 2114 N N . LEU B 1 27 ? 3.465 28.625 6.34 1 98.19 27 LEU B N 1
ATOM 2115 C CA . LEU B 1 27 ? 4.168 29.734 5.711 1 98.19 27 LEU B CA 1
ATOM 2116 C C . LEU B 1 27 ? 3.537 30.078 4.367 1 98.19 27 LEU B C 1
ATOM 2118 O O . LEU B 1 27 ? 3.395 31.266 4.031 1 98.19 27 LEU B O 1
ATOM 2122 N N . TYR B 1 28 ? 3.209 29.094 3.635 1 98.12 28 TYR B N 1
ATOM 2123 C CA . TYR B 1 28 ? 2.568 29.281 2.336 1 98.12 28 TYR B CA 1
ATOM 2124 C C . TYR B 1 28 ? 1.292 30.109 2.469 1 98.12 28 TYR B C 1
ATOM 2126 O O . TYR B 1 28 ? 0.993 30.938 1.61 1 98.12 28 TYR B O 1
ATOM 2134 N N . TYR B 1 29 ? 0.527 29.906 3.568 1 97.88 29 TYR B N 1
ATOM 2135 C CA . TYR B 1 29 ? -0.744 30.594 3.76 1 97.88 29 TYR B CA 1
ATOM 2136 C C . TYR B 1 29 ? -0.558 31.859 4.586 1 97.88 29 TYR B C 1
ATOM 2138 O O . TYR B 1 29 ? -1.535 32.5 4.973 1 97.88 29 TYR B O 1
ATOM 2146 N N . GLY B 1 30 ? 0.652 32.125 5.02 1 96.88 30 GLY B N 1
ATOM 2147 C CA . GLY B 1 30 ? 0.941 33.406 5.652 1 96.88 30 GLY B CA 1
ATOM 2148 C C . GLY B 1 30 ? 0.963 33.344 7.168 1 96.88 30 GLY B C 1
ATOM 2149 O O . GLY B 1 30 ? 1.086 34.375 7.848 1 96.88 30 GLY B O 1
ATOM 2150 N N . LEU B 1 31 ? 0.784 32.125 7.676 1 97.25 31 LEU B N 1
ATOM 2151 C CA . LEU B 1 31 ? 0.931 31.969 9.117 1 97.25 31 LEU B CA 1
ATOM 2152 C C . LEU B 1 31 ? 2.396 31.781 9.5 1 97.25 31 LEU B C 1
ATOM 2154 O O . LEU B 1 31 ? 3.02 30.781 9.141 1 97.25 31 LEU B O 1
ATOM 2158 N N . ASP B 1 32 ? 2.904 32.719 10.219 1 95.62 32 ASP B N 1
ATOM 2159 C CA . ASP B 1 32 ? 4.316 32.719 10.594 1 95.62 32 ASP B CA 1
ATOM 2160 C C . ASP B 1 32 ? 4.504 32.219 12.023 1 95.62 32 ASP B C 1
ATOM 2162 O O . ASP B 1 32 ? 4.723 33 12.938 1 95.62 32 ASP B O 1
ATOM 2166 N N . LEU B 1 33 ? 4.445 30.984 12.258 1 97 33 LEU B N 1
ATOM 2167 C CA . LEU B 1 33 ? 4.711 30.297 13.516 1 97 33 LEU B CA 1
ATOM 2168 C C . LEU B 1 33 ? 6.07 29.609 13.484 1 97 33 LEU B C 1
ATOM 2170 O O . LEU B 1 33 ? 6.395 28.906 12.523 1 97 33 LEU B O 1
ATOM 2174 N N . PRO B 1 34 ? 6.918 29.891 14.523 1 98.06 34 PRO B N 1
ATOM 2175 C CA . PRO B 1 34 ? 8.234 29.25 14.531 1 98.06 34 PRO B CA 1
ATOM 2176 C C . PRO B 1 34 ? 8.141 27.719 14.492 1 98.06 34 PRO B C 1
ATOM 2178 O O . PRO B 1 34 ? 7.27 27.141 15.141 1 98.06 34 PRO B O 1
ATOM 2181 N N . LEU B 1 35 ? 9.023 27.109 13.734 1 98.12 35 LEU B N 1
ATOM 2182 C CA . LEU B 1 35 ? 9.031 25.656 13.57 1 98.12 35 LEU B CA 1
ATOM 2183 C C . LEU B 1 35 ? 9.086 24.953 14.922 1 98.12 35 LEU B C 1
ATOM 2185 O O . LEU B 1 35 ? 8.367 23.969 15.148 1 98.12 35 LEU B O 1
ATOM 2189 N N . ASN B 1 36 ? 9.922 25.484 15.789 1 97.94 36 ASN B N 1
ATOM 2190 C CA . ASN B 1 36 ? 10.078 24.859 17.094 1 97.94 36 ASN B CA 1
ATOM 2191 C C . ASN B 1 36 ? 8.758 24.828 17.859 1 97.94 36 ASN B C 1
ATOM 2193 O O . ASN B 1 36 ? 8.477 23.891 18.609 1 97.94 36 ASN B O 1
ATOM 2197 N N . GLU B 1 37 ? 7.941 25.844 17.75 1 98.25 37 GLU B N 1
ATOM 2198 C CA . GLU B 1 37 ? 6.637 25.891 18.391 1 98.25 37 GLU B CA 1
ATOM 2199 C C . GLU B 1 37 ? 5.695 24.844 17.828 1 98.25 37 GLU B C 1
ATOM 2201 O O . GLU B 1 37 ? 4.93 24.219 18.562 1 98.25 37 GLU B O 1
ATOM 2206 N N . ILE B 1 38 ? 5.754 24.656 16.562 1 98.38 38 ILE B N 1
ATOM 2207 C CA . ILE B 1 38 ? 4.926 23.656 15.914 1 98.38 38 ILE B CA 1
ATOM 2208 C C . ILE B 1 38 ? 5.355 22.266 16.375 1 98.38 38 ILE B C 1
ATOM 2210 O O . ILE B 1 38 ? 4.512 21.438 16.734 1 98.38 38 ILE B O 1
ATOM 2214 N N . ILE B 1 39 ? 6.68 21.984 16.391 1 97.62 39 ILE B N 1
ATOM 2215 C CA . ILE B 1 39 ? 7.223 20.703 16.812 1 97.62 39 ILE B CA 1
ATOM 2216 C C . ILE B 1 39 ? 6.773 20.391 18.234 1 97.62 39 ILE B C 1
ATOM 2218 O O . ILE B 1 39 ? 6.355 19.266 18.531 1 97.62 39 ILE B O 1
ATOM 2222 N N . GLN B 1 40 ? 6.727 21.406 19.078 1 97 40 GLN B N 1
ATOM 2223 C CA . GLN B 1 40 ? 6.348 21.203 20.469 1 97 40 GLN B CA 1
ATOM 2224 C C . GLN B 1 40 ? 4.832 21.094 20.625 1 97 40 GLN B C 1
ATOM 2226 O O . GLN B 1 40 ? 4.348 20.422 21.531 1 97 40 GLN B O 1
ATOM 2231 N N . GLY B 1 41 ? 4.129 21.672 19.688 1 97.5 41 GLY B N 1
ATOM 2232 C CA . GLY B 1 41 ? 2.68 21.734 19.812 1 97.5 41 GLY B CA 1
ATOM 2233 C C . GLY B 1 41 ? 1.971 20.547 19.203 1 97.5 41 GLY B C 1
ATOM 2234 O O . GLY B 1 41 ? 0.792 20.312 19.469 1 97.5 41 GLY B O 1
ATOM 2235 N N . VAL B 1 42 ? 2.656 19.781 18.391 1 96.88 42 VAL B N 1
ATOM 2236 C CA . VAL B 1 42 ? 2.053 18.609 17.766 1 96.88 42 VAL B CA 1
ATOM 2237 C C . VAL B 1 42 ? 2.268 17.375 18.656 1 96.88 42 VAL B C 1
ATOM 2239 O O . VAL B 1 42 ? 3.379 17.141 19.125 1 96.88 42 VAL B O 1
ATOM 2242 N N . ASP B 1 43 ? 1.241 16.641 18.875 1 92.94 43 ASP B N 1
ATOM 2243 C CA . ASP B 1 43 ? 1.317 15.422 19.656 1 92.94 43 ASP B CA 1
ATOM 2244 C C . ASP B 1 43 ? 2.27 14.414 19.016 1 92.94 43 ASP B C 1
ATOM 2246 O O . ASP B 1 43 ? 2.482 14.438 17.812 1 92.94 43 ASP B O 1
ATOM 2250 N N . LYS B 1 44 ? 2.812 13.594 19.859 1 91.56 44 LYS B N 1
ATOM 2251 C CA . LYS B 1 44 ? 3.711 12.547 19.375 1 91.56 44 LYS B CA 1
ATOM 2252 C C . LYS B 1 44 ? 3.002 11.195 19.312 1 91.56 44 LYS B C 1
ATOM 2254 O O . LYS B 1 44 ? 2.105 10.922 20.109 1 91.56 44 LYS B O 1
ATOM 2259 N N . SER B 1 45 ? 3.42 10.406 18.375 1 90.44 45 SER B N 1
ATOM 2260 C CA . SER B 1 45 ? 2.939 9.039 18.266 1 90.44 45 SER B CA 1
ATOM 2261 C C . SER B 1 45 ? 3.713 8.102 19.188 1 90.44 45 SER B C 1
ATOM 2263 O O . SER B 1 45 ? 4.582 8.547 19.938 1 90.44 45 SER B O 1
ATOM 2265 N N . LEU B 1 46 ? 3.385 6.82 19.203 1 82.25 46 LEU B N 1
ATOM 2266 C CA . LEU B 1 46 ? 4.031 5.824 20.047 1 82.25 46 LEU B CA 1
ATOM 2267 C C . LEU B 1 46 ? 5.508 5.688 19.688 1 82.25 46 LEU B C 1
ATOM 2269 O O . LEU B 1 46 ? 6.34 5.441 20.562 1 82.25 46 LEU B O 1
ATOM 2273 N N . SER B 1 47 ? 5.816 5.879 18.422 1 78.56 47 SER B N 1
ATOM 2274 C CA . SER B 1 47 ? 7.188 5.695 17.953 1 78.56 47 SER B CA 1
ATOM 2275 C C . SER B 1 47 ? 8.016 6.957 18.141 1 78.56 47 SER B C 1
ATOM 2277 O O . SER B 1 47 ? 9.219 6.965 17.891 1 78.56 47 SER B O 1
ATOM 2279 N N . GLY B 1 48 ? 7.348 8.055 18.547 1 82.25 48 GLY B N 1
ATOM 2280 C CA . GLY B 1 48 ? 8.039 9.328 18.688 1 82.25 48 GLY B CA 1
ATOM 2281 C C . GLY B 1 48 ? 7.77 10.289 17.547 1 82.25 48 GLY B C 1
ATOM 2282 O O . GLY B 1 48 ? 7.898 11.5 17.703 1 82.25 48 GLY B O 1
ATOM 2283 N N . GLY B 1 49 ? 7.309 9.727 16.391 1 90.75 49 GLY B N 1
ATOM 2284 C CA . GLY B 1 49 ? 6.934 10.57 15.273 1 90.75 49 GLY B CA 1
ATOM 2285 C C . GLY B 1 49 ? 5.523 11.117 15.383 1 90.75 49 GLY B C 1
ATOM 2286 O O . GLY B 1 49 ? 5.062 11.445 16.484 1 90.75 49 GLY B O 1
ATOM 2287 N N . THR B 1 50 ? 4.977 11.438 14.297 1 95.25 50 THR B N 1
ATOM 2288 C CA . THR B 1 50 ? 3.656 12.062 14.258 1 95.25 50 THR B CA 1
ATOM 2289 C C . THR B 1 50 ? 2.711 11.273 13.359 1 95.25 50 THR B C 1
ATOM 2291 O O . THR B 1 50 ? 3.152 10.445 12.562 1 95.25 50 THR B O 1
ATOM 2294 N N . LEU B 1 51 ? 1.425 11.469 13.648 1 97.31 51 LEU B N 1
ATOM 2295 C CA . LEU B 1 51 ? 0.388 10.945 12.766 1 97.31 51 LEU B CA 1
ATOM 2296 C C . LEU B 1 51 ? -0.355 12.078 12.062 1 97.31 51 LEU B C 1
ATOM 2298 O O . LEU B 1 51 ? -0.417 13.203 12.578 1 97.31 51 LEU B O 1
ATOM 2302 N N . THR B 1 52 ? -0.943 11.805 10.969 1 98.56 52 THR B N 1
ATOM 2303 C CA . THR B 1 52 ? -1.61 12.797 10.133 1 98.56 52 THR B CA 1
ATOM 2304 C C . THR B 1 52 ? -2.691 13.523 10.922 1 98.56 52 THR B C 1
ATOM 2306 O O . THR B 1 52 ? -2.805 14.75 10.844 1 98.56 52 THR B O 1
ATOM 2309 N N . PRO B 1 53 ? -3.549 12.789 11.711 1 98.56 53 PRO B N 1
ATOM 2310 C CA . PRO B 1 53 ? -4.605 13.5 12.438 1 98.56 53 PRO B CA 1
ATOM 2311 C C . PRO B 1 53 ? -4.055 14.484 13.469 1 98.56 53 PRO B C 1
ATOM 2313 O O . PRO B 1 53 ? -4.715 15.469 13.797 1 98.56 53 PRO B O 1
ATOM 2316 N N . MET B 1 54 ? -2.895 14.242 13.953 1 98.75 54 MET B N 1
ATOM 2317 C CA . MET B 1 54 ? -2.266 15.156 14.906 1 98.75 54 MET B CA 1
ATOM 2318 C C . MET B 1 54 ? -1.85 16.453 14.219 1 98.75 54 MET B C 1
ATOM 2320 O O . MET B 1 54 ? -1.992 17.531 14.789 1 98.75 54 MET B O 1
ATOM 2324 N N . LEU B 1 55 ? -1.303 16.328 12.992 1 98.81 55 LEU B N 1
ATOM 2325 C CA . LEU B 1 55 ? -0.994 17.5 12.188 1 98.81 55 LEU B CA 1
ATOM 2326 C C . LEU B 1 55 ? -2.264 18.266 11.844 1 98.81 55 LEU B C 1
ATOM 2328 O O . LEU B 1 55 ? -2.297 19.5 11.953 1 98.81 55 LEU B O 1
ATOM 2332 N N . GLY B 1 56 ? -3.262 17.516 11.414 1 98.81 56 GLY B N 1
ATOM 2333 C CA . GLY B 1 56 ? -4.543 18.141 11.109 1 98.81 56 GLY B CA 1
ATOM 2334 C C . GLY B 1 56 ? -5.145 18.875 12.297 1 98.81 56 GLY B C 1
ATOM 2335 O O . GLY B 1 56 ? -5.668 19.984 12.148 1 98.81 56 GLY B O 1
ATOM 2336 N N . LYS B 1 57 ? -5.086 18.219 13.445 1 98.75 57 LYS B N 1
ATOM 2337 C CA . LYS B 1 57 ? -5.582 18.844 14.672 1 98.75 57 LYS B CA 1
ATOM 2338 C C . LYS B 1 57 ? -4.887 20.172 14.938 1 98.75 57 LYS B C 1
ATOM 2340 O O . LYS B 1 57 ? -5.539 21.156 15.266 1 98.75 57 LYS B O 1
ATOM 2345 N N . HIS B 1 58 ? -3.604 20.141 14.797 1 98.81 58 HIS B N 1
ATOM 2346 C CA . HIS B 1 58 ? -2.852 21.375 15.008 1 98.81 58 HIS B CA 1
ATOM 2347 C C . HIS B 1 58 ? -3.303 22.469 14.047 1 98.81 58 HIS B C 1
ATOM 2349 O O . HIS B 1 58 ? -3.461 23.625 14.453 1 98.81 58 HIS B O 1
ATOM 2355 N N . ALA B 1 59 ? -3.52 22.141 12.836 1 98.81 59 ALA B N 1
ATOM 2356 C CA . ALA B 1 59 ? -3.975 23.109 11.836 1 98.81 59 ALA B CA 1
ATOM 2357 C C . ALA B 1 59 ? -5.363 23.641 12.18 1 98.81 59 ALA B C 1
ATOM 2359 O O . ALA B 1 59 ? -5.625 24.828 12.047 1 98.81 59 ALA B O 1
ATOM 2360 N N . LEU B 1 60 ? -6.215 22.719 12.609 1 98.69 60 LEU B N 1
ATOM 2361 C CA . LEU B 1 60 ? -7.559 23.141 13.008 1 98.69 60 LEU B CA 1
ATOM 2362 C C . LEU B 1 60 ? -7.496 24.172 14.133 1 98.69 60 LEU B C 1
ATOM 2364 O O . LEU B 1 60 ? -8.219 25.172 14.102 1 98.69 60 LEU B O 1
ATOM 2368 N N . LEU B 1 61 ? -6.66 23.938 15.047 1 98.25 61 LEU B N 1
ATOM 2369 C CA . LEU B 1 61 ? -6.52 24.797 16.219 1 98.25 61 LEU B CA 1
ATOM 2370 C C . LEU B 1 61 ? -5.93 26.156 15.82 1 98.25 61 LEU B C 1
ATOM 2372 O O . LEU B 1 61 ? -6.016 27.125 16.578 1 98.25 61 LEU B O 1
ATOM 2376 N N . HIS B 1 62 ? -5.375 26.219 14.664 1 97.94 62 HIS B N 1
ATOM 2377 C CA . HIS B 1 62 ? -4.781 27.469 14.203 1 97.94 62 HIS B CA 1
ATOM 2378 C C . HIS B 1 62 ? -5.629 28.109 13.102 1 97.94 62 HIS B C 1
ATOM 2380 O O . HIS B 1 62 ? -5.121 28.906 12.305 1 97.94 62 HIS B O 1
ATOM 2386 N N . GLY B 1 63 ? -6.844 27.656 12.938 1 97.12 63 GLY B N 1
ATOM 2387 C CA . GLY B 1 63 ? -7.828 28.375 12.141 1 97.12 63 GLY B CA 1
ATOM 2388 C C . GLY B 1 63 ? -7.918 27.875 10.711 1 97.12 63 GLY B C 1
ATOM 2389 O O . GLY B 1 63 ? -8.414 28.578 9.836 1 97.12 63 GLY B O 1
ATOM 2390 N N . PHE B 1 64 ? -7.445 26.719 10.43 1 98.69 64 PHE B N 1
ATOM 2391 C CA . PHE B 1 64 ? -7.543 26.156 9.094 1 98.69 64 PHE B CA 1
ATOM 2392 C C . PHE B 1 64 ? -8.672 25.125 9.023 1 98.69 64 PHE B C 1
ATOM 2394 O O . PHE B 1 64 ? -9.172 24.672 10.055 1 98.69 64 PHE B O 1
ATOM 2401 N N . ARG B 1 65 ? -9.125 24.859 7.844 1 98.5 65 ARG B N 1
ATOM 2402 C CA . ARG B 1 65 ? -9.953 23.688 7.551 1 98.5 65 ARG B CA 1
ATOM 2403 C C . ARG B 1 65 ? -9.102 22.547 7.02 1 98.5 65 ARG B C 1
ATOM 2405 O O . ARG B 1 65 ? -8.172 22.75 6.234 1 98.5 65 ARG B O 1
ATOM 2412 N N . THR B 1 66 ? -9.43 21.406 7.438 1 98.75 66 THR B N 1
ATOM 2413 C CA . THR B 1 66 ? -8.602 20.281 7.047 1 98.75 66 THR B CA 1
ATOM 2414 C C . THR B 1 66 ? -9.461 19.109 6.586 1 98.75 66 THR B C 1
ATOM 2416 O O . THR B 1 66 ? -10.562 18.906 7.094 1 98.75 66 THR B O 1
ATOM 2419 N N . THR B 1 67 ? -9.031 18.375 5.621 1 98.81 67 THR B N 1
ATOM 2420 C CA . THR B 1 67 ? -9.594 17.125 5.137 1 98.81 67 THR B CA 1
ATOM 2421 C C . THR B 1 67 ? -8.508 16.062 4.996 1 98.81 67 THR B C 1
ATOM 2423 O O . THR B 1 67 ? -7.465 16.312 4.391 1 98.81 67 THR B O 1
ATOM 2426 N N . VAL B 1 68 ? -8.742 14.945 5.551 1 98.88 68 VAL B N 1
ATOM 2427 C CA . VAL B 1 68 ? -7.816 13.82 5.402 1 98.88 68 VAL B CA 1
ATOM 2428 C C . VAL B 1 68 ? -8.414 12.781 4.461 1 98.88 68 VAL B C 1
ATOM 2430 O O . VAL B 1 68 ? -9.547 12.336 4.66 1 98.88 68 VAL B O 1
ATOM 2433 N N . TYR B 1 69 ? -7.727 12.43 3.391 1 98.81 69 TYR B N 1
ATOM 2434 C CA . TYR B 1 69 ? -8.031 11.242 2.607 1 98.81 69 TYR B CA 1
ATOM 2435 C C . TYR B 1 69 ? -7.309 10.023 3.168 1 98.81 69 TYR B C 1
ATOM 2437 O O . TYR B 1 69 ? -6.098 10.062 3.393 1 98.81 69 TYR B O 1
ATOM 2445 N N . ILE B 1 70 ? -8.031 8.914 3.344 1 98.44 70 ILE B N 1
ATOM 2446 C CA . ILE B 1 70 ? -7.434 7.801 4.082 1 98.44 70 ILE B CA 1
ATOM 2447 C C . ILE B 1 70 ? -7.336 6.574 3.176 1 98.44 70 ILE B C 1
ATOM 2449 O O . ILE B 1 70 ? -8.227 6.324 2.359 1 98.44 70 ILE B O 1
ATOM 2453 N N . TYR B 1 71 ? -6.285 5.734 3.436 1 98.38 71 TYR B N 1
ATOM 2454 C CA . TYR B 1 71 ? -6.086 4.488 2.703 1 98.38 71 TYR B CA 1
ATOM 2455 C C . TYR B 1 71 ? -5.613 3.377 3.631 1 98.38 71 TYR B C 1
ATOM 2457 O O . TYR B 1 71 ? -5.305 2.271 3.18 1 98.38 71 TYR B O 1
ATOM 2465 N N . ASN B 1 72 ? -5.473 3.672 4.91 1 98.06 72 ASN B N 1
ATOM 2466 C CA . ASN B 1 72 ? -5.062 2.662 5.883 1 98.06 72 ASN B CA 1
ATOM 2467 C C . ASN B 1 72 ? -6.242 1.804 6.332 1 98.06 72 ASN B C 1
ATOM 2469 O O . ASN B 1 72 ? -6.988 2.188 7.234 1 98.06 72 ASN B O 1
ATOM 2473 N N . LEU B 1 73 ? -6.32 0.614 5.891 1 98.12 73 LEU B N 1
ATOM 2474 C CA . LEU B 1 73 ? -7.461 -0.274 6.086 1 98.12 73 LEU B CA 1
ATOM 2475 C C . LEU B 1 73 ? -7.434 -0.902 7.473 1 98.12 73 LEU B C 1
ATOM 2477 O O . LEU B 1 73 ? -8.422 -1.492 7.914 1 98.12 73 LEU B O 1
ATOM 2481 N N . ASN B 1 74 ? -6.352 -0.731 8.203 1 96.94 74 ASN B N 1
ATOM 2482 C CA . ASN B 1 74 ? -6.312 -1.214 9.586 1 96.94 74 ASN B CA 1
ATOM 2483 C C . ASN B 1 74 ? -7.184 -0.361 10.5 1 96.94 74 ASN B C 1
ATOM 2485 O O . ASN B 1 74 ? -7.703 -0.854 11.5 1 96.94 74 ASN B O 1
ATOM 2489 N N . ILE B 1 75 ? -7.273 0.878 10.086 1 97.81 75 ILE B N 1
ATOM 2490 C CA . ILE B 1 75 ? -7.957 1.825 10.961 1 97.81 75 ILE B CA 1
ATOM 2491 C C . ILE B 1 75 ? -9.383 2.047 10.461 1 97.81 75 ILE B C 1
ATOM 2493 O O . ILE B 1 75 ? -10.32 2.107 11.258 1 97.81 75 ILE B O 1
ATOM 2497 N N . PHE B 1 76 ? -9.523 2.145 9.172 1 98.44 76 PHE B N 1
ATOM 2498 C CA . PHE B 1 76 ? -10.812 2.553 8.625 1 98.44 76 PHE B CA 1
ATOM 2499 C C . PHE B 1 76 ? -11.414 1.439 7.777 1 98.44 76 PHE B C 1
ATOM 2501 O O . PHE B 1 76 ? -10.703 0.756 7.039 1 98.44 76 PHE B O 1
ATOM 2508 N N . ASP B 1 77 ? -12.688 1.301 7.945 1 98.5 77 ASP B N 1
ATOM 2509 C CA . ASP B 1 77 ? -13.461 0.451 7.043 1 98.5 77 ASP B CA 1
ATOM 2510 C C . ASP B 1 77 ? -14.133 1.278 5.953 1 98.5 77 ASP B C 1
ATOM 2512 O O . ASP B 1 77 ? -14.789 2.281 6.242 1 98.5 77 ASP B O 1
ATOM 2516 N N . LEU B 1 78 ? -13.938 0.895 4.773 1 97.44 78 LEU B N 1
ATOM 2517 C CA . LEU B 1 78 ? -14.422 1.702 3.658 1 97.44 78 LEU B CA 1
ATOM 2518 C C . LEU B 1 78 ? -15.945 1.783 3.668 1 97.44 78 LEU B C 1
ATOM 2520 O O . LEU B 1 78 ? -16.531 2.742 3.148 1 97.44 78 LEU B O 1
ATOM 2524 N N . THR B 1 79 ? -16.594 0.819 4.266 1 98 79 THR B N 1
ATOM 2525 C CA . THR B 1 79 ? -18.047 0.796 4.301 1 98 79 THR B CA 1
ATOM 2526 C C . THR B 1 79 ? -18.594 1.856 5.258 1 98 79 THR B C 1
ATOM 2528 O O . THR B 1 79 ? -19.781 2.137 5.273 1 98 79 THR B O 1
ATOM 2531 N N . TRP B 1 80 ? -17.719 2.396 6.102 1 98.69 80 TRP B N 1
ATOM 2532 C CA . TRP B 1 80 ? -18.125 3.473 6.996 1 98.69 80 TRP B CA 1
ATOM 2533 C C . TRP B 1 80 ? -18.469 4.734 6.211 1 98.69 80 TRP B C 1
ATOM 2535 O O . TRP B 1 80 ? -19.078 5.664 6.75 1 98.69 80 TRP B O 1
ATOM 2545 N N . PHE B 1 81 ? -18.078 4.746 4.934 1 98.31 81 PHE B N 1
ATOM 2546 C CA . PHE B 1 81 ? -18.219 5.941 4.113 1 98.31 81 PHE B CA 1
ATOM 2547 C C . PHE B 1 81 ? -19.312 5.75 3.064 1 98.31 81 PHE B C 1
ATOM 2549 O O . PHE B 1 81 ? -19.484 4.652 2.533 1 98.31 81 PHE B O 1
ATOM 2556 N N . HIS B 1 82 ? -19.984 6.758 2.766 1 96.5 82 HIS B N 1
ATOM 2557 C CA . HIS B 1 82 ? -20.953 6.812 1.675 1 96.5 82 HIS B CA 1
ATOM 2558 C C . HIS B 1 82 ? -20.531 7.82 0.611 1 96.5 82 HIS B C 1
ATOM 2560 O O . HIS B 1 82 ? -20.453 9.023 0.879 1 96.5 82 HIS B O 1
ATOM 2566 N N . ASN B 1 83 ? -20.266 7.309 -0.56 1 94.38 83 ASN B N 1
ATOM 2567 C CA . ASN B 1 83 ? -19.734 8.125 -1.644 1 94.38 83 ASN B CA 1
ATOM 2568 C C . ASN B 1 83 ? -18.469 8.875 -1.211 1 94.38 83 ASN B C 1
ATOM 2570 O O . ASN B 1 83 ? -18.344 10.078 -1.465 1 94.38 83 ASN B O 1
ATOM 2574 N N . GLY B 1 84 ? -17.766 8.227 -0.378 1 96.38 84 GLY B N 1
ATOM 2575 C CA . GLY B 1 84 ? -16.469 8.742 0.046 1 96.38 84 GLY B CA 1
ATOM 2576 C C . GLY B 1 84 ? -16.562 9.727 1.195 1 96.38 84 GLY B C 1
ATOM 2577 O O . GLY B 1 84 ? -15.562 10.312 1.608 1 96.38 84 GLY B O 1
ATOM 2578 N N . GLU B 1 85 ? -17.734 9.922 1.72 1 97.62 85 GLU B N 1
ATOM 2579 C CA . GLU B 1 85 ? -17.938 10.883 2.799 1 97.62 85 GLU B CA 1
ATOM 2580 C C . GLU B 1 85 ? -18.547 10.203 4.027 1 97.62 85 GLU B C 1
ATOM 2582 O O . GLU B 1 85 ? -19.016 9.062 3.947 1 97.62 85 GLU B O 1
ATOM 2587 N N . VAL B 1 86 ? -18.438 10.883 5.125 1 98.12 86 VAL B N 1
ATOM 2588 C CA . VAL B 1 86 ? -19 10.352 6.367 1 98.12 86 VAL B CA 1
ATOM 2589 C C . VAL B 1 86 ? -19.203 11.492 7.363 1 98.12 86 VAL B C 1
ATOM 2591 O O . VAL B 1 86 ? -18.469 12.484 7.344 1 98.12 86 VAL B O 1
ATOM 2594 N N . ASN B 1 87 ? -20.25 11.336 8.148 1 97.75 87 ASN B N 1
ATOM 2595 C CA . ASN B 1 87 ? -20.438 12.281 9.242 1 97.75 87 ASN B CA 1
ATOM 2596 C C . ASN B 1 87 ? -19.484 12.016 10.398 1 97.75 87 ASN B C 1
ATOM 2598 O O . ASN B 1 87 ? -19.219 10.859 10.727 1 97.75 87 ASN B O 1
ATOM 2602 N N . ASN B 1 88 ? -19.047 13.062 10.992 1 98.56 88 ASN B N 1
ATOM 2603 C CA . ASN B 1 88 ? -18.031 12.93 12.039 1 98.56 88 ASN B CA 1
ATOM 2604 C C . ASN B 1 88 ? -18.562 12.117 13.219 1 98.56 88 ASN B C 1
ATOM 2606 O O . ASN B 1 88 ? -17.844 11.281 13.773 1 98.56 88 ASN B O 1
ATOM 2610 N N . SER B 1 89 ? -19.766 12.344 13.602 1 98.5 89 SER B N 1
ATOM 2611 C CA . SER B 1 89 ? -20.328 11.641 14.758 1 98.5 89 SER B CA 1
ATOM 2612 C C . SER B 1 89 ? -20.359 10.141 14.523 1 98.5 89 SER B C 1
ATOM 2614 O O . SER B 1 89 ? -19.984 9.359 15.398 1 98.5 89 SER B O 1
ATOM 2616 N N . PHE B 1 90 ? -20.844 9.805 13.344 1 98.69 90 PHE B N 1
ATOM 2617 C CA . PHE B 1 90 ? -20.891 8.391 12.984 1 98.69 90 PHE B CA 1
ATOM 2618 C C . PHE B 1 90 ? -19.5 7.773 13 1 98.69 90 PHE B C 1
ATOM 2620 O O . PHE B 1 90 ? -19.312 6.688 13.547 1 98.69 90 PHE B O 1
ATOM 2627 N N . LEU B 1 91 ? -18.547 8.453 12.398 1 98.75 91 LEU B N 1
ATOM 2628 C CA . LEU B 1 91 ? -17.188 7.938 12.305 1 98.75 91 LEU B CA 1
ATOM 2629 C C . LEU B 1 91 ? -16.562 7.793 13.688 1 98.75 91 LEU B C 1
ATOM 2631 O O . LEU B 1 91 ? -15.844 6.828 13.953 1 98.75 91 LEU B O 1
ATOM 2635 N N . MET B 1 92 ? -16.812 8.758 14.57 1 98.81 92 MET B N 1
ATOM 2636 C CA . MET B 1 92 ? -16.297 8.68 15.93 1 98.81 92 MET B CA 1
ATOM 2637 C C . MET B 1 92 ? -16.875 7.473 16.656 1 98.81 92 MET B C 1
ATOM 2639 O O . MET B 1 92 ? -16.156 6.781 17.391 1 98.81 92 MET B O 1
ATOM 2643 N N . ASP B 1 93 ? -18.141 7.195 16.422 1 98.81 93 ASP B N 1
ATOM 2644 C CA . ASP B 1 93 ? -18.766 6.023 17.016 1 98.81 93 ASP B CA 1
ATOM 2645 C C . ASP B 1 93 ? -18.109 4.734 16.547 1 98.81 93 ASP B C 1
ATOM 2647 O O . ASP B 1 93 ? -17.875 3.818 17.344 1 98.81 93 ASP B O 1
ATOM 2651 N N . LYS B 1 94 ? -17.844 4.66 15.305 1 98.81 94 LYS B N 1
ATOM 2652 C CA . LYS B 1 94 ? -17.203 3.475 14.734 1 98.81 94 LYS B CA 1
ATOM 2653 C C . LYS B 1 94 ? -15.797 3.277 15.297 1 98.81 94 LYS B C 1
ATOM 2655 O O . LYS B 1 94 ? -15.414 2.158 15.641 1 98.81 94 LYS B O 1
ATOM 2660 N N . LEU B 1 95 ? -15.039 4.387 15.383 1 98.62 95 LEU B N 1
ATOM 2661 C CA . LEU B 1 95 ? -13.688 4.312 15.922 1 98.62 95 LEU B CA 1
ATOM 2662 C C . LEU B 1 95 ? -13.703 3.85 17.375 1 98.62 95 LEU B C 1
ATOM 2664 O O . LEU B 1 95 ? -12.891 3.016 17.781 1 98.62 95 LEU B O 1
ATOM 2668 N N . GLU B 1 96 ? -14.633 4.371 18.109 1 98.62 96 GLU B N 1
ATOM 2669 C CA . GLU B 1 96 ? -14.75 3.984 19.516 1 98.62 96 GLU B CA 1
ATOM 2670 C C . GLU B 1 96 ? -15.156 2.52 19.656 1 98.62 96 GLU B C 1
ATOM 2672 O O . GLU B 1 96 ? -14.602 1.794 20.484 1 98.62 96 GLU B O 1
ATOM 2677 N N . ALA B 1 97 ? -16.125 2.137 18.844 1 98.56 97 ALA B N 1
ATOM 2678 C CA . ALA B 1 97 ? -16.562 0.743 18.875 1 98.56 97 ALA B CA 1
ATOM 2679 C C . ALA B 1 97 ? -15.406 -0.195 18.516 1 98.56 97 ALA B C 1
ATOM 2681 O O . ALA B 1 97 ? -15.234 -1.242 19.141 1 98.56 97 ALA B O 1
ATOM 2682 N N . GLN B 1 98 ? -14.656 0.194 17.562 1 98.12 98 GLN B N 1
ATOM 2683 C CA . GLN B 1 98 ? -13.539 -0.623 17.094 1 98.12 98 GLN B CA 1
ATOM 2684 C C . GLN B 1 98 ? -12.484 -0.783 18.172 1 98.12 98 GLN B C 1
ATOM 2686 O O . GLN B 1 98 ? -11.906 -1.86 18.328 1 98.12 98 GLN B O 1
ATOM 2691 N N . MET B 1 99 ? -12.242 0.229 18.938 1 97.5 99 MET B N 1
ATOM 2692 C CA . MET B 1 99 ? -11.203 0.216 19.969 1 97.5 99 MET B CA 1
ATOM 2693 C C . MET B 1 99 ? -11.555 -0.768 21.078 1 97.5 99 MET B C 1
ATOM 2695 O O . MET B 1 99 ? -10.688 -1.185 21.844 1 97.5 99 MET B O 1
ATOM 2699 N N . LYS B 1 100 ? -12.812 -1.186 21.172 1 97.19 100 LYS B N 1
ATOM 2700 C CA . LYS B 1 100 ? -13.234 -2.158 22.172 1 97.19 100 LYS B CA 1
ATOM 2701 C C . LYS B 1 100 ? -12.766 -3.564 21.812 1 97.19 100 LYS B C 1
ATOM 2703 O O . LYS B 1 100 ? -12.625 -4.426 22.672 1 97.19 100 LYS B O 1
ATOM 2708 N N . TYR B 1 101 ? -12.547 -3.76 20.547 1 95.69 101 TYR B N 1
ATOM 2709 C CA . TYR B 1 101 ? -12.25 -5.109 20.078 1 95.69 101 TYR B CA 1
ATOM 2710 C C . TYR B 1 101 ? -10.797 -5.223 19.625 1 95.69 101 TYR B C 1
ATOM 2712 O O . TYR B 1 101 ? -10.195 -6.297 19.703 1 95.69 101 TYR B O 1
ATOM 2720 N N . LYS B 1 102 ? -10.227 -4.129 19.109 1 94.69 102 LYS B N 1
ATOM 2721 C CA . LYS B 1 102 ? -8.852 -4.141 18.609 1 94.69 102 LYS B CA 1
ATOM 2722 C C . LYS B 1 102 ? -7.887 -3.621 19.672 1 94.69 102 LYS B C 1
ATOM 2724 O O . LYS B 1 102 ? -7.848 -2.422 19.953 1 94.69 102 LYS B O 1
ATOM 2729 N N . ASN B 1 103 ? -7.004 -4.484 20.125 1 90.88 103 ASN B N 1
ATOM 2730 C CA . ASN B 1 103 ? -6.137 -4.168 21.25 1 90.88 103 ASN B CA 1
ATOM 2731 C C . ASN B 1 103 ? -4.73 -3.795 20.797 1 90.88 103 ASN B C 1
ATOM 2733 O O . ASN B 1 103 ? -3.816 -3.676 21.609 1 90.88 103 ASN B O 1
ATOM 2737 N N . ASP B 1 104 ? -4.527 -3.602 19.578 1 93.38 104 ASP B N 1
ATOM 2738 C CA . ASP B 1 104 ? -3.248 -3.111 19.078 1 93.38 104 ASP B CA 1
ATOM 2739 C C . ASP B 1 104 ? -2.996 -1.673 19.516 1 93.38 104 ASP B C 1
ATOM 2741 O O . ASP B 1 104 ? -3.773 -0.772 19.188 1 93.38 104 ASP B O 1
ATOM 2745 N N . PRO B 1 105 ? -1.882 -1.473 20.25 1 95 105 PRO B N 1
ATOM 2746 C CA . PRO B 1 105 ? -1.635 -0.128 20.766 1 95 105 PRO B CA 1
ATOM 2747 C C . PRO B 1 105 ? -1.517 0.923 19.672 1 95 105 PRO B C 1
ATOM 2749 O O . PRO B 1 105 ? -1.876 2.084 19.875 1 95 105 PRO B O 1
ATOM 2752 N N . TYR B 1 106 ? -1.018 0.555 18.531 1 93.88 106 TYR B N 1
ATOM 2753 C CA . TYR B 1 106 ? -0.889 1.507 17.438 1 93.88 106 TYR B CA 1
ATOM 2754 C C . TYR B 1 106 ? -2.256 1.874 16.875 1 93.88 106 TYR 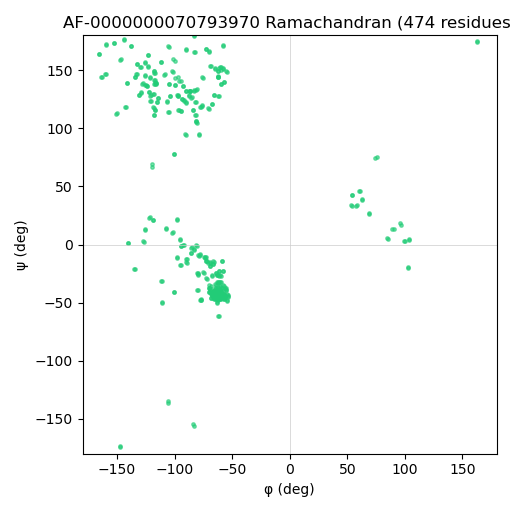B C 1
ATOM 2756 O O . TYR B 1 106 ? -2.504 3.033 16.531 1 93.88 106 TYR B O 1
ATOM 2764 N N . ILE B 1 107 ? -3.133 0.914 16.812 1 95.81 107 ILE B N 1
ATOM 2765 C CA . ILE B 1 107 ? -4.488 1.175 16.344 1 95.81 107 ILE B CA 1
ATOM 2766 C C . ILE B 1 107 ? -5.215 2.078 17.328 1 95.81 107 ILE B C 1
ATOM 2768 O O . ILE B 1 107 ? -5.895 3.027 16.938 1 95.81 107 ILE B O 1
ATOM 2772 N N . THR B 1 108 ? -5.012 1.783 18.594 1 96.5 108 THR B N 1
ATOM 2773 C CA . THR B 1 108 ? -5.645 2.582 19.641 1 96.5 108 THR B CA 1
ATOM 2774 C C . THR B 1 108 ? -5.156 4.027 19.594 1 96.5 108 THR B C 1
ATOM 2776 O O . THR B 1 108 ? -5.957 4.961 19.625 1 96.5 108 THR B O 1
ATOM 2779 N N . LYS B 1 109 ? -3.842 4.172 19.5 1 96.94 109 LYS B N 1
ATOM 2780 C CA . LYS B 1 109 ? -3.27 5.516 19.453 1 96.94 109 LYS B CA 1
ATOM 2781 C C . LYS B 1 109 ? -3.76 6.281 18.234 1 96.94 109 LYS B C 1
ATOM 2783 O O . LYS B 1 109 ? -4.098 7.465 18.328 1 96.94 109 LYS B O 1
ATOM 2788 N N . ALA B 1 110 ? -3.771 5.656 17.125 1 97.12 110 ALA B N 1
ATOM 2789 C CA . ALA B 1 110 ? -4.258 6.289 15.906 1 97.12 110 ALA B CA 1
ATOM 2790 C C . ALA B 1 110 ? -5.734 6.66 16.031 1 97.12 110 ALA B C 1
ATOM 2792 O O . ALA B 1 110 ? -6.145 7.754 15.633 1 97.12 110 ALA B O 1
ATOM 2793 N N . SER B 1 111 ? -6.523 5.75 16.609 1 97.88 111 SER B N 1
ATOM 2794 C CA . SER B 1 111 ? -7.953 5.992 16.781 1 97.88 111 SER B CA 1
ATOM 2795 C C . SER B 1 111 ? -8.203 7.207 17.656 1 97.88 111 SER B C 1
ATOM 2797 O O . SER B 1 111 ? -9.039 8.055 17.344 1 97.88 111 SER B O 1
ATOM 2799 N N . LEU B 1 112 ? -7.465 7.266 18.688 1 97.94 112 LEU B N 1
ATOM 2800 C CA . LEU B 1 112 ? -7.621 8.391 19.609 1 97.94 112 LEU B CA 1
ATOM 2801 C C . LEU B 1 112 ? -7.227 9.703 18.938 1 97.94 112 LEU B C 1
ATOM 2803 O O . LEU B 1 112 ? -7.883 10.727 19.125 1 97.94 112 LEU B O 1
ATOM 2807 N N . ALA B 1 113 ? -6.184 9.648 18.172 1 98.31 113 ALA B N 1
ATOM 2808 C CA . ALA B 1 113 ? -5.75 10.836 17.438 1 98.31 113 ALA B CA 1
ATOM 2809 C C . ALA B 1 113 ? -6.82 11.297 16.453 1 98.31 113 ALA B C 1
ATOM 2811 O O . ALA B 1 113 ? -7.09 12.492 16.344 1 98.31 113 ALA B O 1
ATOM 2812 N N . TYR B 1 114 ? -7.453 10.352 15.773 1 98.62 114 TYR B N 1
ATOM 2813 C CA . TYR B 1 114 ? -8.5 10.703 14.82 1 98.62 114 TYR B CA 1
ATOM 2814 C C . TYR B 1 114 ? -9.742 11.219 15.539 1 98.62 114 TYR B C 1
ATOM 2816 O O . TYR B 1 114 ? -10.438 12.102 15.031 1 98.62 114 TYR B O 1
ATOM 2824 N N . LEU B 1 115 ? -10 10.656 16.703 1 98.75 115 LEU B N 1
ATOM 2825 C CA . LEU B 1 115 ? -11.125 11.148 17.484 1 98.75 115 LEU B CA 1
ATOM 2826 C C . LEU B 1 115 ? -10.93 12.617 17.859 1 98.75 115 LEU B C 1
ATOM 2828 O O . LEU B 1 115 ? -11.844 13.43 17.703 1 98.75 115 LEU B O 1
ATOM 2832 N N . ASP B 1 116 ? -9.781 12.93 18.312 1 98.69 116 ASP B N 1
ATOM 2833 C CA . ASP B 1 116 ? -9.477 14.312 18.656 1 98.69 116 ASP B CA 1
ATOM 2834 C C . ASP B 1 116 ? -9.617 15.227 17.438 1 98.69 116 ASP B C 1
ATOM 2836 O O . ASP B 1 116 ? -10.164 16.328 17.547 1 98.69 116 ASP B O 1
ATOM 2840 N N . TYR B 1 117 ? -9.133 14.781 16.375 1 98.88 117 TYR B N 1
ATOM 2841 C CA . TYR B 1 117 ? -9.18 15.508 15.117 1 98.88 117 TYR B CA 1
ATOM 2842 C C . TYR B 1 117 ? -10.617 15.742 14.672 1 98.88 117 TYR B C 1
ATOM 2844 O O . TYR B 1 117 ? -10.984 16.859 14.297 1 98.88 117 TYR B O 1
ATOM 2852 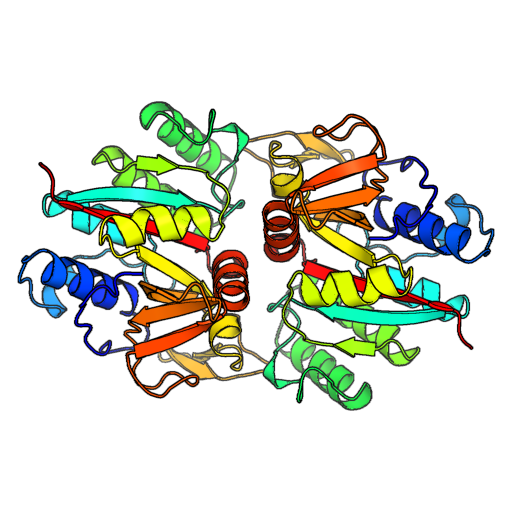N N . LEU B 1 118 ? -11.406 14.734 14.758 1 98.88 118 LEU B N 1
ATOM 2853 C CA . LEU B 1 118 ? -12.797 14.797 14.328 1 98.88 118 LEU B CA 1
ATOM 2854 C C . LEU B 1 118 ? -13.609 15.688 15.266 1 98.88 118 LEU B C 1
ATOM 2856 O O . LEU B 1 118 ? -14.508 16.406 14.812 1 98.88 118 LEU B O 1
ATOM 2860 N N . LYS B 1 119 ? -13.336 15.641 16.516 1 98.56 119 LYS B N 1
ATOM 2861 C CA . LYS B 1 119 ? -14.031 16.453 17.5 1 98.56 119 LYS B CA 1
ATOM 2862 C C . LYS B 1 119 ? -13.859 17.938 17.219 1 98.56 119 LYS B C 1
ATOM 2864 O O . LYS B 1 119 ? -14.75 18.75 17.5 1 98.56 119 LYS B O 1
ATOM 2869 N N . LEU B 1 120 ? -12.758 18.266 16.562 1 98.38 120 LEU B N 1
ATOM 2870 C CA . LEU B 1 120 ? -12.445 19.656 16.281 1 98.38 120 LEU B CA 1
ATOM 2871 C C . LEU B 1 120 ? -12.992 20.078 14.914 1 98.38 120 LEU B C 1
ATOM 2873 O O . LEU B 1 120 ? -12.797 21.219 14.484 1 98.38 120 LEU B O 1
ATOM 2877 N N . GLY B 1 121 ? -13.609 19.172 14.242 1 98.25 121 GLY B N 1
ATOM 2878 C CA . GLY B 1 121 ? -14.266 19.516 12.992 1 98.25 121 GLY B CA 1
ATOM 2879 C C . GLY B 1 121 ? -13.484 19.078 11.766 1 98.25 121 GLY B C 1
ATOM 2880 O O . GLY B 1 121 ? -13.859 19.391 10.633 1 98.25 121 GLY B O 1
ATOM 2881 N N . GLY B 1 122 ? -12.359 18.359 12 1 98.62 122 GLY B N 1
ATOM 2882 C CA . GLY B 1 122 ? -11.672 17.797 10.852 1 98.62 122 GLY B CA 1
ATOM 2883 C C . GLY B 1 122 ? -12.531 16.812 10.07 1 98.62 122 GLY B C 1
ATOM 2884 O O . GLY B 1 122 ? -13.414 16.156 10.641 1 98.62 122 GLY B O 1
ATOM 2885 N N . THR B 1 123 ? -12.273 16.703 8.789 1 98.56 123 THR B N 1
ATOM 2886 C CA . THR B 1 123 ? -13.078 15.82 7.953 1 98.56 123 THR B CA 1
ATOM 2887 C C . THR B 1 123 ? -12.219 14.711 7.355 1 98.56 123 THR B C 1
ATOM 2889 O O . THR B 1 123 ? -11.023 14.914 7.109 1 98.56 123 THR B O 1
ATOM 2892 N N . ILE B 1 124 ? -12.836 13.586 7.18 1 98.75 124 ILE B N 1
ATOM 2893 C CA . ILE B 1 124 ? -12.164 12.445 6.578 1 98.75 124 ILE B CA 1
ATOM 2894 C C . ILE B 1 124 ? -12.953 11.961 5.359 1 98.75 124 ILE B C 1
ATOM 2896 O O . ILE B 1 124 ? -14.188 11.922 5.391 1 98.75 124 ILE B O 1
ATOM 2900 N N . ARG B 1 125 ? -12.25 11.664 4.293 1 98.56 125 ARG B N 1
ATOM 2901 C CA . ARG B 1 125 ? -12.844 11.164 3.059 1 98.56 125 ARG B CA 1
ATOM 2902 C C . ARG B 1 125 ? -12.133 9.906 2.58 1 98.56 125 ARG B C 1
ATOM 2904 O O . ARG B 1 125 ? -10.984 9.656 2.947 1 98.56 125 ARG B O 1
ATOM 2911 N N . SER B 1 126 ? -12.852 9.062 1.853 1 97.38 126 SER B N 1
ATOM 2912 C CA . SER B 1 126 ? -12.273 7.844 1.292 1 97.38 126 SER B CA 1
ATOM 2913 C C . SER B 1 126 ? -12.367 7.84 -0.23 1 97.38 126 SER B C 1
ATOM 2915 O O . SER B 1 126 ? -13.078 7.016 -0.812 1 97.38 126 SER B O 1
ATOM 2917 N N . LYS B 1 127 ? -11.719 8.664 -0.913 1 96.5 127 LYS B N 1
ATOM 2918 C CA . LYS B 1 127 ? -11.656 8.68 -2.371 1 96.5 127 LYS B CA 1
ATOM 2919 C C . LYS B 1 127 ? -10.406 7.973 -2.877 1 96.5 127 LYS B C 1
ATOM 2921 O O . LYS B 1 127 ? -9.328 8.094 -2.281 1 96.5 127 LYS B O 1
ATOM 2926 N N . SER B 1 128 ? -10.547 7.285 -3.992 1 95.44 128 SER B N 1
ATOM 2927 C CA . SER B 1 128 ? -9.406 6.578 -4.559 1 95.44 128 SER B CA 1
ATOM 2928 C C . SER B 1 128 ? -8.266 7.539 -4.887 1 95.44 128 SER B C 1
ATOM 2930 O O . SER B 1 128 ? -8.5 8.641 -5.379 1 95.44 128 SER B O 1
ATOM 2932 N N . LEU B 1 129 ? -7.102 7.098 -4.566 1 97.12 129 LEU B N 1
ATOM 2933 C CA . LEU B 1 129 ? -5.926 7.898 -4.902 1 97.12 129 LEU B CA 1
ATOM 2934 C C . LEU B 1 129 ? -5.582 7.77 -6.383 1 97.12 129 LEU B C 1
ATOM 2936 O O . LEU B 1 129 ? -5.348 6.66 -6.871 1 97.12 129 LEU B O 1
ATOM 2940 N N . ASN B 1 130 ? -5.621 8.805 -7.062 1 96 130 ASN B N 1
ATOM 2941 C CA . ASN B 1 130 ? -5.203 8.891 -8.461 1 96 130 ASN B CA 1
ATOM 2942 C C . ASN B 1 130 ? -4.73 10.297 -8.812 1 96 130 ASN B C 1
ATOM 2944 O O . ASN B 1 130 ? -4.836 11.219 -8 1 96 130 ASN B O 1
ATOM 2948 N N . VAL B 1 131 ? -4.242 10.414 -9.953 1 95.25 131 VAL B N 1
ATOM 2949 C CA . VAL B 1 131 ? -3.633 11.672 -10.375 1 95.25 131 VAL B CA 1
ATOM 2950 C C . VAL B 1 131 ? -4.691 12.766 -10.438 1 95.25 131 VAL B C 1
ATOM 2952 O O . VAL B 1 131 ? -4.41 13.93 -10.141 1 95.25 131 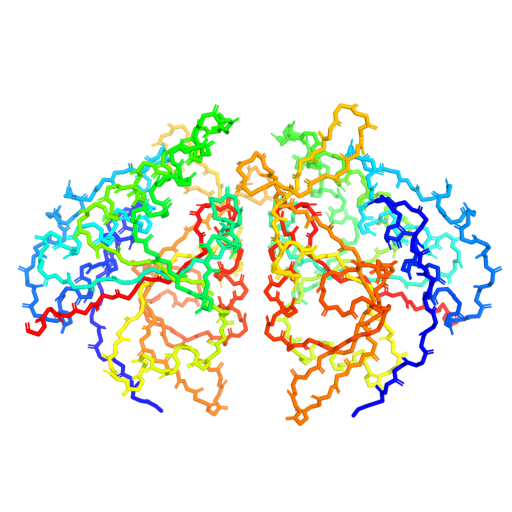VAL B O 1
ATOM 2955 N N . ASP B 1 132 ? -5.879 12.43 -10.797 1 96.44 132 ASP B N 1
ATOM 2956 C CA . ASP B 1 132 ? -6.945 13.414 -10.922 1 96.44 132 ASP B CA 1
ATOM 2957 C C . ASP B 1 132 ? -7.262 14.062 -9.578 1 96.44 132 ASP B C 1
ATOM 2959 O O . ASP B 1 132 ? -7.527 15.266 -9.508 1 96.44 132 ASP B O 1
ATOM 2963 N N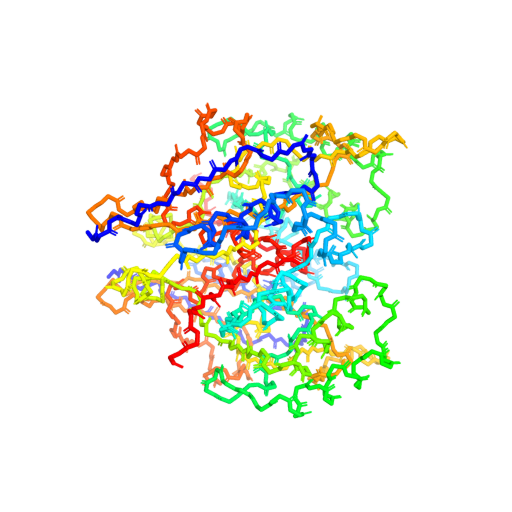 . LEU B 1 133 ? -7.258 13.258 -8.57 1 97.69 133 LEU B N 1
ATOM 2964 C CA . LEU B 1 133 ? -7.477 13.797 -7.23 1 97.69 133 LEU B CA 1
ATOM 2965 C C . LEU B 1 133 ? -6.422 14.844 -6.887 1 97.69 133 LEU B C 1
ATOM 2967 O O . LEU B 1 133 ? -6.754 15.922 -6.383 1 97.69 133 LEU B O 1
ATOM 2971 N N . LEU B 1 134 ? -5.18 14.57 -7.172 1 98.06 134 LEU B N 1
ATOM 2972 C CA . LEU B 1 134 ? -4.078 15.484 -6.875 1 98.06 134 LEU B CA 1
ATOM 2973 C C . LEU B 1 134 ? -4.172 16.75 -7.734 1 98.06 134 LEU B C 1
ATOM 2975 O O . LEU B 1 134 ? -4.008 17.859 -7.23 1 98.06 134 LEU B O 1
ATOM 2979 N N . LYS B 1 135 ? -4.461 16.562 -8.992 1 96.88 135 LYS B N 1
ATOM 2980 C CA . LYS B 1 135 ? -4.555 17.688 -9.93 1 96.88 135 LYS B CA 1
ATOM 2981 C C . LYS B 1 135 ? -5.633 18.672 -9.508 1 96.88 135 LYS B C 1
ATOM 2983 O O . LYS B 1 135 ? -5.48 19.875 -9.688 1 96.88 135 LYS B O 1
ATOM 2988 N N . ASN B 1 136 ? -6.684 18.125 -9.023 1 97.19 136 ASN B N 1
ATOM 2989 C CA . ASN B 1 136 ? -7.77 18.984 -8.562 1 97.19 136 ASN B CA 1
ATOM 2990 C C . ASN B 1 136 ? -7.285 20 -7.531 1 97.19 136 ASN B C 1
ATOM 2992 O O . ASN B 1 136 ? -7.711 21.156 -7.539 1 97.19 136 ASN B O 1
ATOM 2996 N N . TYR B 1 137 ? -6.43 19.594 -6.672 1 97.81 137 TYR B N 1
ATOM 2997 C CA . TYR B 1 137 ? -5.91 20.484 -5.645 1 97.81 137 TYR B CA 1
ATOM 2998 C C . TYR B 1 137 ? -4.805 21.375 -6.207 1 97.81 137 TYR B C 1
ATOM 3000 O O . TYR B 1 137 ? -4.746 22.562 -5.902 1 97.81 137 TYR B O 1
ATOM 3008 N N . PHE B 1 138 ? -3.961 20.828 -7.059 1 97.38 138 PHE B N 1
ATOM 3009 C CA . PHE B 1 138 ? -2.889 21.609 -7.652 1 97.38 138 PHE B CA 1
ATOM 3010 C C . PHE B 1 138 ? -3.453 22.75 -8.5 1 97.38 138 PHE B C 1
ATOM 3012 O O . PHE B 1 138 ? -2.91 23.859 -8.5 1 97.38 138 PHE B O 1
ATOM 3019 N N . ASN B 1 139 ? -4.531 22.469 -9.211 1 95.88 139 ASN B N 1
ATOM 3020 C CA . ASN B 1 139 ? -5.188 23.484 -10.031 1 95.88 139 ASN B CA 1
ATOM 3021 C C . ASN B 1 139 ? -5.707 24.641 -9.18 1 95.88 139 ASN B C 1
ATOM 3023 O O . ASN B 1 139 ? -5.801 25.766 -9.656 1 95.88 139 ASN B O 1
ATOM 3027 N N . LYS B 1 140 ? -6.004 24.375 -7.957 1 96.5 140 LYS B N 1
ATOM 3028 C CA . LYS B 1 140 ? -6.492 25.391 -7.027 1 96.5 140 LYS B CA 1
ATOM 3029 C C . LYS B 1 140 ? -5.348 25.969 -6.203 1 96.5 140 LYS B C 1
ATOM 3031 O O . LYS B 1 140 ? -5.582 26.719 -5.246 1 96.5 140 LYS B O 1
ATOM 3036 N N . LYS B 1 141 ? -4.141 25.547 -6.504 1 96.69 141 LYS B N 1
ATOM 3037 C CA . LYS B 1 141 ? -2.932 25.984 -5.816 1 96.69 141 LYS B CA 1
ATOM 3038 C C . LYS B 1 141 ? -2.961 25.594 -4.344 1 96.69 141 LYS B C 1
ATOM 3040 O O . LYS B 1 141 ? -2.6 26.391 -3.475 1 96.69 141 LYS B O 1
ATOM 3045 N N . ILE B 1 142 ? -3.459 24.438 -4.062 1 98.06 142 ILE B N 1
ATOM 3046 C CA . ILE B 1 142 ? -3.492 23.891 -2.709 1 98.06 142 ILE B CA 1
ATOM 3047 C C . ILE B 1 142 ? -2.43 22.797 -2.564 1 98.06 142 ILE B C 1
ATOM 3049 O O . ILE B 1 142 ? -2.51 21.766 -3.215 1 98.06 142 ILE B O 1
ATOM 3053 N N . PRO B 1 143 ? -1.415 23.047 -1.712 1 98.5 143 PRO B N 1
ATOM 3054 C CA . PRO B 1 143 ? -0.435 22 -1.465 1 98.5 143 PRO B CA 1
ATOM 3055 C C . PRO B 1 143 ? -1.019 20.812 -0.68 1 98.5 143 PRO B C 1
ATOM 3057 O O . PRO B 1 143 ? -1.998 20.984 0.052 1 98.5 143 PRO B O 1
ATOM 3060 N N . ILE B 1 144 ? -0.452 19.672 -0.861 1 98.88 144 ILE B N 1
ATOM 3061 C CA . ILE B 1 144 ? -0.958 18.469 -0.216 1 98.88 144 ILE B CA 1
ATOM 3062 C C . ILE B 1 144 ? 0.108 17.891 0.713 1 98.88 144 ILE B C 1
ATOM 3064 O O . ILE B 1 144 ? 1.222 17.594 0.277 1 98.88 144 ILE B O 1
ATOM 3068 N N . LEU B 1 145 ? -0.173 17.828 2.014 1 98.94 145 LEU B N 1
ATOM 3069 C CA . LEU B 1 145 ? 0.681 17.109 2.955 1 98.94 145 LEU B CA 1
ATOM 3070 C C . LEU B 1 145 ? 0.36 15.617 2.955 1 98.94 145 LEU B C 1
ATOM 3072 O O . LEU B 1 145 ? -0.811 15.234 2.959 1 98.94 145 LEU B O 1
ATOM 3076 N N . THR B 1 146 ? 1.386 14.711 2.873 1 98.88 146 THR B N 1
ATOM 3077 C CA . THR B 1 146 ? 1.073 13.289 2.791 1 98.88 146 THR B CA 1
ATOM 3078 C C . THR B 1 146 ? 2.066 12.469 3.609 1 98.88 146 THR B C 1
ATOM 3080 O O . THR B 1 146 ? 3.238 12.836 3.721 1 98.88 146 THR B O 1
ATOM 3083 N N . GLY B 1 147 ? 1.529 11.484 4.297 1 98.44 147 GLY B N 1
ATOM 3084 C CA . GLY B 1 147 ? 2.33 10.438 4.902 1 98.44 147 GLY B CA 1
ATOM 3085 C C . GLY B 1 147 ? 2.51 9.227 4.004 1 98.44 147 GLY B C 1
ATOM 3086 O O . GLY B 1 147 ? 1.531 8.633 3.551 1 98.44 147 GLY B O 1
ATOM 3087 N N . LEU B 1 148 ? 3.752 8.82 3.719 1 98.62 148 LEU B N 1
ATOM 3088 C CA . LEU B 1 148 ? 4.066 7.766 2.762 1 98.62 148 LEU B CA 1
ATOM 3089 C C . LEU B 1 148 ? 5.262 6.941 3.234 1 98.62 148 LEU B C 1
ATOM 3091 O O . LEU B 1 148 ? 5.812 7.203 4.305 1 98.62 148 LEU B O 1
ATOM 3095 N N . SER B 1 149 ? 5.625 5.906 2.504 1 98.31 149 SER B N 1
ATOM 3096 C CA . SER B 1 149 ? 6.785 5.078 2.812 1 98.31 149 SER B CA 1
ATOM 3097 C C . SER B 1 149 ? 8.07 5.715 2.299 1 98.31 149 SER B C 1
ATOM 3099 O O . SER B 1 149 ? 8.305 5.762 1.09 1 98.31 149 SER B O 1
ATOM 3101 N N . ALA B 1 150 ? 8.938 6.164 3.209 1 97.12 150 ALA B N 1
ATOM 3102 C CA . ALA B 1 150 ? 10.242 6.684 2.826 1 97.12 150 ALA B CA 1
ATOM 3103 C C . ALA B 1 150 ? 11.094 5.602 2.162 1 97.12 150 ALA B C 1
ATOM 3105 O O . ALA B 1 150 ? 11.812 5.875 1.196 1 97.12 150 ALA B O 1
ATOM 3106 N N . THR B 1 151 ? 10.992 4.41 2.701 1 97.75 151 THR B N 1
ATOM 3107 C CA . THR B 1 151 ? 11.773 3.283 2.211 1 97.75 151 THR B CA 1
ATOM 3108 C C . THR B 1 151 ? 11.523 3.055 0.723 1 97.75 151 THR B C 1
ATOM 3110 O O . THR B 1 151 ? 12.461 2.889 -0.054 1 97.75 151 THR B O 1
ATOM 3113 N N . TYR B 1 152 ? 10.297 3.109 0.325 1 98.38 152 TYR B N 1
ATOM 3114 C CA . TYR B 1 152 ? 9.969 2.9 -1.08 1 98.38 152 TYR B CA 1
ATOM 3115 C C . TYR B 1 152 ? 10.297 4.137 -1.908 1 98.38 152 TYR B C 1
ATOM 3117 O O . TYR B 1 152 ? 10.875 4.027 -2.992 1 98.38 152 TYR B O 1
ATOM 3125 N N . LEU B 1 153 ? 9.875 5.266 -1.387 1 97.81 153 LEU B N 1
ATOM 3126 C CA . LEU B 1 153 ? 10.07 6.516 -2.113 1 97.81 153 LEU B CA 1
ATOM 3127 C C . LEU B 1 153 ? 11.531 6.695 -2.498 1 97.81 153 LEU B C 1
ATOM 3129 O O . LEU B 1 153 ? 11.844 6.992 -3.654 1 97.81 153 LEU B O 1
ATOM 3133 N N . TYR B 1 154 ? 12.414 6.41 -1.506 1 96.81 154 TYR B N 1
ATOM 3134 C CA . TYR B 1 154 ? 13.836 6.684 -1.682 1 96.81 154 TYR B CA 1
ATOM 3135 C C . TYR B 1 154 ? 14.547 5.488 -2.295 1 96.81 154 TYR B C 1
ATOM 3137 O O . TYR B 1 154 ? 15.711 5.59 -2.693 1 96.81 154 TYR B O 1
ATOM 3145 N N . ARG B 1 155 ? 13.859 4.352 -2.316 1 95.69 155 ARG B N 1
ATOM 3146 C CA . ARG B 1 155 ? 14.523 3.107 -2.695 1 95.69 155 ARG B CA 1
ATOM 3147 C C . ARG B 1 155 ? 15.758 2.863 -1.838 1 95.69 155 ARG B C 1
ATOM 3149 O O . ARG B 1 155 ? 16.828 2.562 -2.361 1 95.69 155 ARG B O 1
ATOM 3156 N N . SER B 1 156 ? 15.617 3.104 -0.591 1 95.81 156 SER B N 1
ATOM 3157 C CA . SER B 1 156 ? 16.703 2.953 0.373 1 95.81 156 SER B CA 1
ATOM 3158 C C . SER B 1 156 ? 16.516 1.71 1.234 1 95.81 156 SER B C 1
ATOM 3160 O O . SER B 1 156 ? 15.461 1.069 1.18 1 95.81 156 SER B O 1
ATOM 3162 N N . ALA B 1 157 ? 17.562 1.417 1.987 1 97.62 157 ALA B N 1
ATOM 3163 C CA . ALA B 1 157 ? 17.438 0.323 2.947 1 97.62 157 ALA B CA 1
ATOM 3164 C C . ALA B 1 157 ? 16.406 0.652 4.023 1 97.62 157 ALA B C 1
ATOM 3166 O O . ALA B 1 157 ? 16.188 1.823 4.336 1 97.62 157 ALA B O 1
ATOM 3167 N N . ARG B 1 158 ? 15.797 -0.378 4.539 1 97.88 158 ARG B N 1
ATOM 3168 C CA . ARG B 1 158 ? 14.984 -0.24 5.742 1 97.88 158 ARG B CA 1
ATOM 3169 C C . ARG B 1 158 ? 15.805 0.327 6.898 1 97.88 158 ARG B C 1
ATOM 3171 O O . ARG B 1 158 ? 17.031 0.482 6.781 1 97.88 158 ARG B O 1
ATOM 3178 N N . GLU B 1 159 ? 15.078 0.65 7.957 1 94.81 159 GLU B N 1
ATOM 3179 C CA . GLU B 1 159 ? 15.781 1.331 9.039 1 94.81 159 GLU B CA 1
ATOM 3180 C C . GLU B 1 159 ? 15.586 0.603 10.367 1 94.81 159 GLU B C 1
ATOM 3182 O O . GLU B 1 159 ? 14.539 0.002 10.602 1 94.81 159 GLU B O 1
ATOM 3187 N N . TYR B 1 160 ? 16.609 0.673 11.109 1 92.56 160 TYR B N 1
ATOM 3188 C CA . TYR B 1 160 ? 16.641 0.143 12.469 1 92.56 160 TYR B CA 1
ATOM 3189 C C . TYR B 1 160 ? 16.906 1.254 13.477 1 92.56 160 TYR B C 1
ATOM 3191 O O . TYR B 1 160 ? 17.719 2.141 13.242 1 92.56 160 TYR B O 1
ATOM 3199 N N . PHE B 1 161 ? 16.109 1.338 14.5 1 84.81 161 PHE B N 1
ATOM 3200 C CA . PHE B 1 161 ? 16.328 2.334 15.539 1 84.81 161 PHE B CA 1
ATOM 3201 C C . PHE B 1 161 ? 17.234 1.775 16.641 1 84.81 161 PHE B C 1
ATOM 3203 O O . PHE B 1 161 ? 16.922 0.748 17.25 1 84.81 161 PHE B O 1
ATOM 3210 N N . THR B 1 162 ? 18.281 2.434 16.828 1 85.56 162 THR B N 1
ATOM 3211 C CA . THR B 1 162 ? 19.219 2.021 17.875 1 85.56 162 THR B CA 1
ATOM 3212 C C . THR B 1 162 ? 18.641 2.279 19.266 1 85.56 162 THR B C 1
ATOM 3214 O O . THR B 1 162 ? 17.641 2.994 19.391 1 85.56 162 THR B O 1
ATOM 3217 N N . PRO B 1 163 ? 19.25 1.707 20.188 1 83.44 163 PRO B N 1
ATOM 3218 C CA . PRO B 1 163 ? 18.766 1.958 21.547 1 83.44 163 PRO B CA 1
ATOM 3219 C C . PRO B 1 163 ? 18.781 3.439 21.906 1 83.44 163 PRO B C 1
ATOM 3221 O O . PRO B 1 163 ? 18 3.875 22.766 1 83.44 163 PRO B O 1
ATOM 3224 N N . GLU B 1 164 ? 19.594 4.262 21.234 1 81.06 164 GLU B N 1
ATOM 3225 C CA . GLU B 1 164 ? 19.688 5.699 21.484 1 81.06 164 GLU B CA 1
ATOM 3226 C C . GLU B 1 164 ? 18.625 6.461 20.703 1 81.06 164 GLU B C 1
ATOM 3228 O O . GLU B 1 164 ? 18.547 7.688 20.781 1 81.06 164 GLU B O 1
ATOM 3233 N N . GLY B 1 165 ? 17.891 5.719 19.938 1 75.81 165 GLY B N 1
ATOM 3234 C CA . GLY B 1 165 ? 16.781 6.348 19.234 1 75.81 165 GLY B CA 1
ATOM 3235 C C . GLY B 1 165 ? 17.188 6.879 17.859 1 75.81 165 GLY B C 1
ATOM 3236 O O . GLY B 1 165 ? 16.438 7.633 17.25 1 75.81 165 GLY B O 1
ATOM 3237 N N . LYS B 1 166 ? 18.375 6.406 17.5 1 82.62 166 LYS B N 1
ATOM 3238 C CA . LYS B 1 166 ? 18.859 6.863 16.203 1 82.62 166 LYS B CA 1
ATOM 3239 C C . LYS B 1 166 ? 18.469 5.891 15.094 1 82.62 166 LYS B C 1
ATOM 3241 O O . LYS B 1 166 ? 18.547 4.672 15.266 1 82.62 166 LYS B O 1
ATOM 3246 N N . SER B 1 167 ? 18.016 6.5 14.008 1 87.62 167 SER B N 1
ATOM 3247 C CA . SER B 1 167 ? 17.641 5.68 12.859 1 87.62 167 SER B CA 1
ATOM 3248 C C . SER B 1 167 ? 18.844 5.371 11.984 1 87.62 167 SER B C 1
ATOM 3250 O O . SER B 1 167 ? 19.594 6.273 11.594 1 87.62 167 SER B O 1
ATOM 3252 N N . VAL B 1 168 ? 19.062 4.102 11.727 1 92.69 168 VAL B N 1
ATOM 3253 C CA . VAL B 1 168 ? 20.156 3.674 10.875 1 92.69 168 VAL B CA 1
ATOM 3254 C C . VAL B 1 168 ? 19.641 2.758 9.766 1 92.69 168 VAL B C 1
ATOM 3256 O O . VAL B 1 168 ? 18.781 1.91 10.008 1 92.69 168 VAL B O 1
ATOM 3259 N N . TYR B 1 169 ? 20.203 2.992 8.586 1 95 169 TYR B N 1
ATOM 3260 C CA . TYR B 1 169 ? 19.859 2.102 7.484 1 95 169 TYR B CA 1
ATOM 3261 C C . TYR B 1 169 ? 20.375 0.689 7.746 1 95 169 TYR B C 1
ATOM 3263 O O . TYR B 1 169 ? 21.547 0.498 8.078 1 95 169 TYR B O 1
ATOM 3271 N N . ASP B 1 170 ? 19.578 -0.27 7.645 1 97.56 170 ASP B N 1
ATOM 3272 C CA . ASP B 1 170 ? 19.891 -1.681 7.852 1 97.56 170 ASP B CA 1
ATOM 3273 C C . ASP B 1 170 ? 19 -2.574 6.992 1 97.56 170 ASP B C 1
ATOM 3275 O O . ASP B 1 170 ? 17.797 -2.711 7.266 1 97.56 170 ASP B O 1
ATOM 3279 N N . ASP B 1 171 ? 19.547 -3.244 6.039 1 98.06 171 ASP B N 1
ATOM 3280 C CA . ASP B 1 171 ? 18.766 -4.004 5.07 1 98.06 171 ASP B CA 1
ATOM 3281 C C . ASP B 1 171 ? 18.391 -5.383 5.621 1 98.06 171 ASP B C 1
ATOM 3283 O O . ASP B 1 171 ? 17.641 -6.129 4.988 1 98.06 171 ASP B O 1
ATOM 3287 N N . ILE B 1 172 ? 18.891 -5.723 6.832 1 97.88 172 ILE B N 1
ATOM 3288 C CA . ILE B 1 172 ? 18.656 -7.043 7.406 1 97.88 172 ILE B CA 1
ATOM 3289 C C . ILE B 1 172 ? 17.734 -6.922 8.609 1 97.88 172 ILE B C 1
ATOM 3291 O O . ILE B 1 172 ? 16.672 -7.551 8.656 1 97.88 172 ILE B O 1
ATOM 3295 N N . ARG B 1 173 ? 18.078 -5.973 9.531 1 96.94 173 ARG B N 1
ATOM 3296 C CA . ARG B 1 173 ? 17.344 -5.852 10.797 1 96.94 173 ARG B CA 1
ATOM 3297 C C . ARG B 1 173 ? 16.25 -4.797 10.695 1 96.94 173 ARG B C 1
ATOM 3299 O O . ARG B 1 173 ? 15.328 -4.773 11.516 1 96.94 173 ARG B O 1
ATOM 3306 N N . GLY B 1 174 ? 16.344 -3.949 9.703 1 97.19 174 GLY B N 1
ATOM 3307 C CA . GLY B 1 174 ? 15.516 -2.75 9.656 1 97.19 174 GLY B CA 1
ATOM 3308 C C . GLY B 1 174 ? 14.062 -3.037 9.328 1 97.19 174 GLY B C 1
ATOM 3309 O O . GLY B 1 174 ? 13.719 -4.145 8.914 1 97.19 174 GLY B O 1
ATOM 3310 N N . GLU B 1 175 ? 13.242 -2.029 9.508 1 96.12 175 GLU B N 1
ATOM 3311 C CA . GLU B 1 175 ? 11.828 -2.004 9.148 1 96.12 175 GLU B CA 1
ATOM 3312 C C . GLU B 1 175 ? 11.516 -0.839 8.211 1 96.12 175 GLU B C 1
ATOM 3314 O O . GLU B 1 175 ? 12.25 0.15 8.18 1 96.12 175 GLU B O 1
ATOM 3319 N N . PRO B 1 176 ? 10.461 -1.047 7.418 1 96.69 176 PRO B N 1
ATOM 3320 C CA . PRO B 1 176 ? 10.078 0.1 6.59 1 96.69 176 PRO B CA 1
ATOM 3321 C C . PRO B 1 176 ? 9.82 1.36 7.414 1 96.69 176 PRO B C 1
ATOM 3323 O O . PRO B 1 176 ? 9.281 1.279 8.523 1 96.69 176 PRO B O 1
ATOM 3326 N N . CYS B 1 177 ? 10.094 2.477 6.82 1 95.75 177 CYS B N 1
ATOM 3327 C CA . CYS B 1 177 ? 9.969 3.746 7.531 1 95.75 177 CYS B CA 1
ATOM 3328 C C . CYS B 1 177 ? 8.984 4.668 6.824 1 95.75 177 CYS B C 1
ATOM 3330 O O . CYS B 1 177 ? 8.922 4.691 5.594 1 95.75 177 CYS B O 1
ATOM 3332 N N . GLY B 1 178 ? 8.25 5.402 7.652 1 96 178 GLY B N 1
ATOM 3333 C CA . GLY B 1 178 ? 7.352 6.418 7.129 1 96 178 GLY B CA 1
ATOM 3334 C C . GLY B 1 178 ? 8.008 7.781 6.992 1 96 178 GLY B C 1
ATOM 3335 O O . GLY B 1 178 ? 9.117 7.992 7.477 1 96 178 GLY B O 1
ATOM 3336 N N . HIS B 1 179 ? 7.344 8.672 6.309 1 97.06 179 HIS B N 1
ATOM 3337 C CA . HIS B 1 179 ? 7.852 10.016 6.062 1 97.06 179 HIS B CA 1
ATOM 3338 C C . HIS B 1 179 ? 6.738 10.945 5.594 1 97.06 179 HIS B C 1
ATOM 3340 O O . HIS B 1 179 ? 5.754 10.492 5.004 1 97.06 179 HIS B O 1
ATOM 3346 N N . PHE B 1 180 ? 6.816 12.172 6.008 1 98.56 180 PHE B N 1
ATOM 3347 C CA . PHE B 1 180 ? 5.891 13.188 5.512 1 98.56 180 PHE B CA 1
ATOM 3348 C C . PHE B 1 180 ? 6.582 14.109 4.512 1 98.56 180 PHE B C 1
ATOM 3350 O O . PHE B 1 180 ? 7.738 14.484 4.703 1 98.56 180 PHE B O 1
ATOM 3357 N N . VAL B 1 181 ? 5.91 14.43 3.449 1 98.62 181 VAL B N 1
ATOM 3358 C CA . VAL B 1 181 ? 6.363 15.414 2.469 1 98.62 181 VAL B CA 1
ATOM 3359 C C . VAL B 1 181 ? 5.191 16.297 2.035 1 98.62 181 VAL B C 1
ATOM 3361 O O . VAL B 1 181 ? 4.043 16.031 2.402 1 98.62 181 VAL B O 1
ATOM 3364 N N . VAL B 1 182 ? 5.508 17.328 1.304 1 98.81 182 VAL B N 1
ATOM 3365 C CA . VAL B 1 182 ? 4.484 18.188 0.725 1 98.81 182 VAL B CA 1
ATOM 3366 C C . VAL B 1 182 ? 4.516 18.078 -0.798 1 98.81 182 VAL B C 1
ATOM 3368 O O . VAL B 1 182 ? 5.574 18.203 -1.414 1 98.81 182 VAL B O 1
ATOM 3371 N N . LEU B 1 183 ? 3.363 17.766 -1.422 1 98.75 183 LEU B N 1
ATOM 3372 C CA . LEU B 1 183 ? 3.215 17.766 -2.873 1 98.75 183 LEU B CA 1
ATOM 3373 C C . LEU B 1 183 ? 2.846 19.141 -3.387 1 98.75 183 LEU B C 1
ATOM 3375 O O . LEU B 1 183 ? 1.873 19.75 -2.922 1 98.75 183 LEU B O 1
ATOM 3379 N N . CYS B 1 184 ? 3.564 19.594 -4.43 1 97.81 184 CYS B N 1
ATOM 3380 C CA . CYS B 1 184 ? 3.469 21 -4.766 1 97.81 184 CYS B CA 1
ATOM 3381 C C . CYS B 1 184 ? 3.096 21.188 -6.234 1 97.81 184 CYS B C 1
ATOM 3383 O O . CYS B 1 184 ? 3.113 22.312 -6.742 1 97.81 184 CYS B O 1
ATOM 3385 N N . GLY B 1 185 ? 2.861 20.156 -6.988 1 97.06 185 GLY B N 1
ATOM 3386 C CA . GLY B 1 185 ? 2.494 20.297 -8.383 1 97.06 185 GLY B CA 1
ATOM 3387 C C . GLY B 1 185 ? 2.668 19.031 -9.188 1 97.06 185 GLY B C 1
ATOM 3388 O O . GLY B 1 185 ? 3.111 18 -8.648 1 97.06 185 GLY B O 1
ATOM 3389 N N . TYR B 1 186 ? 2.236 19.094 -10.422 1 96.56 186 TYR B N 1
ATOM 3390 C CA . TYR B 1 186 ? 2.273 17.938 -11.305 1 96.56 186 TYR B CA 1
ATOM 3391 C C . TYR B 1 186 ? 2.629 18.344 -12.727 1 96.56 186 TYR B C 1
ATOM 3393 O O . TYR B 1 186 ? 1.977 19.203 -13.312 1 96.56 186 TYR B O 1
ATOM 3401 N N . ASP B 1 187 ? 3.711 17.859 -13.219 1 95.31 187 ASP B N 1
ATOM 3402 C CA . ASP B 1 187 ? 4.078 17.969 -14.625 1 95.31 187 ASP B CA 1
ATOM 3403 C C . ASP B 1 187 ? 3.354 16.922 -15.477 1 95.31 187 ASP B C 1
ATOM 3405 O O . ASP B 1 187 ? 3.783 15.773 -15.547 1 95.31 187 ASP B O 1
ATOM 3409 N N . VAL B 1 188 ? 2.371 17.359 -16.203 1 93.25 188 VAL B N 1
ATOM 3410 C CA . VAL B 1 188 ? 1.48 16.438 -16.922 1 93.25 188 VAL B CA 1
ATOM 3411 C C . VAL B 1 188 ? 2.248 15.734 -18.031 1 93.25 188 VAL B C 1
ATOM 3413 O O . VAL B 1 188 ? 2.086 14.531 -18.234 1 93.25 188 VAL B O 1
ATOM 3416 N N . LYS B 1 189 ? 3.045 16.422 -18.766 1 93.81 189 LYS B N 1
ATOM 3417 C CA . LYS B 1 189 ? 3.768 15.867 -19.906 1 93.81 189 LYS B CA 1
ATOM 3418 C C . LYS B 1 189 ? 4.742 14.781 -19.469 1 93.81 189 LYS B C 1
ATOM 3420 O O . LYS B 1 189 ? 4.824 13.719 -20.094 1 93.81 189 LYS B O 1
ATOM 3425 N N . LYS B 1 190 ? 5.387 15.023 -18.391 1 95.5 190 LYS B N 1
ATOM 3426 C CA . LYS B 1 190 ? 6.422 14.094 -17.938 1 95.5 190 LYS B CA 1
ATOM 3427 C C . LYS B 1 190 ? 5.883 13.141 -16.875 1 95.5 190 LYS B C 1
ATOM 3429 O O . LYS B 1 190 ? 6.547 12.172 -16.516 1 95.5 190 LYS B O 1
ATOM 3434 N N . ARG B 1 191 ? 4.695 13.375 -16.328 1 95.56 191 ARG B N 1
ATOM 3435 C CA . ARG B 1 191 ? 4.035 12.578 -15.305 1 95.56 191 ARG B CA 1
ATOM 3436 C C . ARG B 1 191 ? 4.863 12.539 -14.023 1 95.56 191 ARG B C 1
ATOM 3438 O O . ARG B 1 191 ? 5.09 11.469 -13.453 1 95.56 191 ARG B O 1
ATOM 3445 N N . LEU B 1 192 ? 5.332 13.719 -13.648 1 97.25 192 LEU B N 1
ATOM 3446 C CA . LEU B 1 192 ? 6.152 13.883 -12.453 1 97.25 192 LEU B CA 1
ATOM 3447 C C . LEU B 1 192 ? 5.457 14.789 -11.438 1 97.25 192 LEU B C 1
ATOM 3449 O O . LEU B 1 192 ? 4.84 15.789 -11.812 1 97.25 192 LEU B O 1
ATOM 3453 N N . VAL B 1 193 ? 5.535 14.406 -10.195 1 97.75 193 VAL B N 1
ATOM 3454 C CA . VAL B 1 193 ? 5.027 15.227 -9.102 1 97.75 193 VAL B CA 1
ATOM 3455 C C . VAL B 1 193 ? 6.18 15.984 -8.438 1 97.75 193 VAL B C 1
ATOM 3457 O O . VAL B 1 193 ? 7.258 15.422 -8.234 1 97.75 193 VAL B O 1
ATOM 3460 N N . ILE B 1 194 ? 5.961 17.219 -8.148 1 97.19 194 ILE B N 1
ATOM 3461 C CA . ILE B 1 194 ? 6.949 18.047 -7.469 1 97.19 194 ILE B CA 1
ATOM 3462 C C . ILE B 1 194 ? 6.797 17.906 -5.957 1 97.19 194 ILE B C 1
ATOM 3464 O O . ILE B 1 194 ? 5.719 18.141 -5.41 1 97.19 194 ILE B O 1
ATOM 3468 N N . ILE B 1 195 ? 7.91 17.594 -5.285 1 97.75 195 ILE B N 1
ATOM 3469 C CA . ILE B 1 195 ? 7.867 17.297 -3.859 1 97.75 195 ILE B CA 1
ATOM 3470 C C . ILE B 1 195 ? 8.758 18.281 -3.096 1 97.75 195 ILE B C 1
ATOM 3472 O O . ILE B 1 195 ? 9.891 18.531 -3.496 1 97.75 195 ILE B O 1
ATOM 3476 N N . ALA B 1 196 ? 8.211 18.891 -2.094 1 98.06 196 ALA B N 1
ATOM 3477 C CA . ALA B 1 196 ? 8.977 19.562 -1.051 1 98.06 196 ALA B CA 1
ATOM 3478 C C . ALA B 1 196 ? 9.203 18.641 0.142 1 98.06 196 ALA B C 1
ATOM 3480 O O . ALA B 1 196 ? 8.25 18.25 0.822 1 98.06 196 ALA B O 1
ATOM 3481 N N . ASP B 1 197 ? 10.43 18.297 0.398 1 97.88 197 ASP B N 1
ATOM 3482 C CA . ASP B 1 197 ? 10.836 17.281 1.363 1 97.88 197 ASP B CA 1
ATOM 3483 C C . ASP B 1 197 ? 11.641 17.891 2.506 1 97.88 197 ASP B C 1
ATOM 3485 O O . ASP B 1 197 ? 12.711 18.453 2.283 1 97.88 197 ASP B O 1
ATOM 3489 N N . PRO B 1 198 ? 11.18 17.703 3.699 1 97.88 198 PRO B N 1
ATOM 3490 C CA . PRO B 1 198 ? 11.922 18.297 4.809 1 97.88 198 PRO B CA 1
ATOM 3491 C C . PRO B 1 198 ? 13.234 17.578 5.102 1 97.88 198 PRO B C 1
ATOM 3493 O O . PRO B 1 198 ? 14.055 18.078 5.887 1 97.88 198 PRO B O 1
ATOM 3496 N N . HIS B 1 199 ? 13.445 16.453 4.535 1 94.56 199 HIS B N 1
ATOM 3497 C CA . HIS B 1 199 ? 14.703 15.727 4.699 1 94.56 199 HIS B CA 1
ATOM 3498 C C . HIS B 1 199 ? 15.703 16.109 3.613 1 94.56 199 HIS B C 1
ATOM 3500 O O . HIS B 1 199 ? 15.82 15.406 2.604 1 94.56 199 HIS B O 1
ATOM 3506 N N . ALA B 1 200 ? 16.547 17.016 3.865 1 86.38 200 ALA B N 1
ATOM 3507 C CA . ALA B 1 200 ? 17.469 17.562 2.859 1 86.38 200 ALA B CA 1
ATOM 3508 C C . ALA B 1 200 ? 18.484 16.516 2.422 1 86.38 200 ALA B C 1
ATOM 3510 O O . ALA B 1 200 ? 18.984 16.562 1.296 1 86.38 200 ALA B O 1
ATOM 3511 N N . GLU B 1 201 ? 18.797 15.57 3.26 1 85.38 201 GLU B N 1
ATOM 3512 C CA . GLU B 1 201 ? 19.812 14.57 2.955 1 85.38 201 GLU B CA 1
ATOM 3513 C C . GLU B 1 201 ? 19.172 13.281 2.447 1 85.38 201 GLU B C 1
ATOM 3515 O O . GLU B 1 201 ? 19.781 12.211 2.516 1 85.38 201 GLU B O 1
ATOM 3520 N N . ASN B 1 202 ? 18 13.469 1.973 1 83.69 202 ASN B N 1
ATOM 3521 C CA . ASN B 1 202 ? 17.344 12.273 1.424 1 83.69 202 ASN B CA 1
ATOM 3522 C C . ASN B 1 202 ? 18.188 11.648 0.308 1 83.69 202 ASN B C 1
ATOM 3524 O O . ASN B 1 202 ? 18.922 12.352 -0.388 1 83.69 202 ASN B O 1
ATOM 3528 N N . PRO B 1 203 ? 18.094 10.375 0.116 1 85.44 203 PRO B N 1
ATOM 3529 C CA . PRO B 1 203 ? 18.938 9.68 -0.848 1 85.44 203 PRO B CA 1
ATOM 3530 C C . PRO B 1 203 ? 18.562 9.977 -2.297 1 85.44 203 PRO B C 1
ATOM 3532 O O . PRO B 1 203 ? 19.328 9.664 -3.215 1 85.44 203 PRO B O 1
ATOM 3535 N N . LEU B 1 204 ? 17.438 10.531 -2.518 1 83.81 204 LEU B N 1
ATOM 3536 C CA . LEU B 1 204 ? 16.922 10.727 -3.869 1 83.81 204 LEU B CA 1
ATOM 3537 C C . LEU B 1 204 ? 17.594 11.906 -4.551 1 83.81 204 LEU B C 1
ATOM 3539 O O . LEU B 1 204 ? 18.016 11.805 -5.707 1 83.81 204 LEU B O 1
ATOM 3543 N N . SER B 1 205 ? 17.672 13.047 -3.84 1 84.81 205 SER B N 1
ATOM 3544 C CA . SER B 1 205 ? 18.094 14.258 -4.535 1 84.81 205 SER B CA 1
ATOM 3545 C C . SER B 1 205 ? 19.125 15.031 -3.719 1 84.81 205 SER B C 1
ATOM 3547 O O . SER B 1 205 ? 19.797 15.914 -4.246 1 84.81 205 SER B O 1
ATOM 3549 N N . HIS B 1 206 ? 19.141 14.766 -2.449 1 86.06 206 HIS B N 1
ATOM 3550 C CA . HIS B 1 206 ? 19.984 15.539 -1.541 1 86.06 206 HIS B CA 1
ATOM 3551 C C . HIS B 1 206 ? 19.641 17.031 -1.604 1 86.06 206 HIS B C 1
ATOM 3553 O O . HIS B 1 206 ? 20.531 17.859 -1.708 1 86.06 206 HIS B O 1
ATOM 3559 N N . ASN B 1 207 ? 18.359 17.234 -1.812 1 88.69 207 ASN B N 1
ATOM 3560 C CA . ASN B 1 207 ? 17.719 18.547 -1.831 1 88.69 207 ASN B CA 1
ATOM 3561 C C . ASN B 1 207 ? 16.297 18.484 -1.312 1 88.69 207 ASN B C 1
ATOM 3563 O O . ASN B 1 207 ? 15.68 17.406 -1.298 1 88.69 207 ASN B O 1
ATOM 3567 N N . ASN B 1 208 ? 15.828 19.672 -0.884 1 95.12 208 ASN B N 1
ATOM 3568 C CA . ASN B 1 208 ? 14.484 19.672 -0.332 1 95.12 208 ASN B CA 1
ATOM 3569 C C . ASN B 1 208 ? 13.422 19.625 -1.434 1 95.12 208 ASN B C 1
ATOM 3571 O O . ASN B 1 208 ? 12.242 19.453 -1.153 1 95.12 208 ASN B O 1
ATOM 3575 N N . TYR B 1 209 ? 13.906 19.781 -2.68 1 95 209 TYR B N 1
ATOM 3576 C CA . TYR B 1 209 ? 12.953 19.797 -3.783 1 95 209 TYR B CA 1
ATOM 3577 C C . TYR B 1 209 ? 13.367 18.812 -4.875 1 95 209 TYR B C 1
ATOM 3579 O O . TYR B 1 209 ? 14.523 18.797 -5.293 1 95 209 TYR B O 1
ATOM 3587 N N . TYR B 1 210 ? 12.453 18 -5.297 1 95.69 210 TYR B N 1
ATOM 3588 C CA . TYR B 1 210 ? 12.711 17.078 -6.387 1 95.69 210 TYR B CA 1
ATOM 3589 C C . TYR B 1 210 ? 11.414 16.609 -7.023 1 95.69 210 TYR B C 1
ATOM 3591 O O . TYR B 1 210 ? 10.32 16.969 -6.578 1 95.69 210 TYR B O 1
ATOM 3599 N N . LYS B 1 211 ? 11.516 15.898 -8.094 1 96.06 211 LYS B N 1
ATOM 3600 C CA . LYS B 1 211 ? 10.367 15.344 -8.812 1 96.06 211 LYS B CA 1
ATOM 3601 C C . LYS B 1 211 ? 10.414 13.82 -8.828 1 96.06 211 LYS B C 1
ATOM 3603 O O . LYS B 1 211 ? 11.492 13.227 -8.883 1 96.06 211 LYS B O 1
ATOM 3608 N N . VAL B 1 212 ? 9.289 13.234 -8.688 1 96.81 212 VAL B N 1
ATOM 3609 C CA . VAL B 1 212 ? 9.18 11.781 -8.797 1 96.81 212 VAL B CA 1
ATOM 3610 C C . VAL B 1 212 ? 8.008 11.414 -9.711 1 96.81 212 VAL B C 1
ATOM 3612 O O . VAL B 1 212 ? 7.098 12.219 -9.906 1 96.81 212 VAL B O 1
ATOM 3615 N N . SER B 1 213 ? 8.078 10.234 -10.305 1 96.88 213 SER B N 1
ATOM 3616 C CA . SER B 1 213 ? 6.965 9.789 -11.125 1 96.88 213 SER B CA 1
ATOM 3617 C C . SER B 1 213 ? 5.691 9.641 -10.297 1 96.88 213 SER B C 1
ATOM 3619 O O . SER B 1 213 ? 5.754 9.297 -9.109 1 96.88 213 SER B O 1
ATOM 3621 N N . ILE B 1 214 ? 4.578 9.859 -10.938 1 97.06 214 ILE B N 1
ATOM 3622 C CA . ILE B 1 214 ? 3.287 9.75 -10.266 1 97.06 214 ILE B CA 1
ATOM 3623 C C . ILE B 1 214 ? 3.088 8.32 -9.766 1 97.06 214 ILE B C 1
ATOM 3625 O O . ILE B 1 214 ? 2.506 8.109 -8.703 1 97.06 214 ILE B O 1
ATOM 3629 N N . ASN B 1 215 ? 3.629 7.352 -10.477 1 96.19 215 ASN B N 1
ATOM 3630 C CA . ASN B 1 215 ? 3.496 5.957 -10.062 1 96.19 215 ASN B CA 1
ATOM 3631 C C . ASN B 1 215 ? 4.281 5.672 -8.789 1 96.19 215 ASN B C 1
ATOM 3633 O O . ASN B 1 215 ? 3.783 5 -7.883 1 96.19 215 ASN B O 1
ATOM 3637 N N . ARG B 1 216 ? 5.504 6.145 -8.75 1 96.81 216 ARG B N 1
ATOM 3638 C CA . ARG B 1 216 ? 6.332 5.961 -7.562 1 96.81 216 ARG B CA 1
ATOM 3639 C C . ARG B 1 216 ? 5.695 6.621 -6.344 1 96.81 216 ARG B C 1
ATOM 3641 O O . ARG B 1 216 ? 5.711 6.059 -5.246 1 96.81 216 ARG B O 1
ATOM 3648 N N . LEU B 1 217 ? 5.145 7.789 -6.562 1 98.12 217 LEU B N 1
ATOM 3649 C CA . LEU B 1 217 ? 4.5 8.5 -5.461 1 98.12 217 LEU B CA 1
ATOM 3650 C C . LEU B 1 217 ? 3.303 7.715 -4.938 1 98.12 217 LEU B C 1
ATOM 3652 O O . LEU B 1 217 ? 3.176 7.504 -3.729 1 98.12 217 LEU B O 1
ATOM 3656 N N . ILE B 1 218 ? 2.445 7.289 -5.824 1 98.19 218 ILE B N 1
ATOM 3657 C CA . ILE B 1 218 ? 1.229 6.582 -5.43 1 98.19 218 ILE B CA 1
ATOM 3658 C C . ILE B 1 218 ? 1.591 5.289 -4.703 1 98.19 218 ILE B C 1
ATOM 3660 O O . ILE B 1 218 ? 1.031 4.988 -3.648 1 98.19 218 ILE B O 1
ATOM 3664 N N . ASN B 1 219 ? 2.537 4.512 -5.242 1 98.44 219 ASN B N 1
ATOM 3665 C CA . ASN B 1 219 ? 2.998 3.303 -4.574 1 98.44 219 ASN B CA 1
ATOM 3666 C C . ASN B 1 219 ? 3.525 3.602 -3.174 1 98.44 219 ASN B C 1
ATOM 3668 O O . ASN B 1 219 ? 3.232 2.871 -2.225 1 98.44 219 ASN B O 1
ATOM 3672 N N . SER B 1 220 ? 4.277 4.676 -3.082 1 98.56 220 SER B N 1
ATOM 3673 C CA . SER B 1 220 ? 4.871 5.047 -1.802 1 98.56 220 SER B CA 1
ATOM 3674 C C . SER B 1 220 ? 3.797 5.406 -0.779 1 98.56 220 SER B C 1
ATOM 3676 O O . SER B 1 220 ? 3.918 5.062 0.399 1 98.56 220 SER B O 1
ATOM 3678 N N . ILE B 1 221 ? 2.789 6.125 -1.25 1 98.81 221 ILE B N 1
ATOM 3679 C CA . ILE B 1 221 ? 1.721 6.52 -0.34 1 98.81 221 ILE B CA 1
ATOM 3680 C C . ILE B 1 221 ? 0.98 5.277 0.156 1 98.81 221 ILE B C 1
ATOM 3682 O O . ILE B 1 221 ? 0.752 5.125 1.358 1 98.81 221 ILE B O 1
ATOM 3686 N N . MET B 1 222 ? 0.627 4.371 -0.746 1 98.69 222 MET B N 1
ATO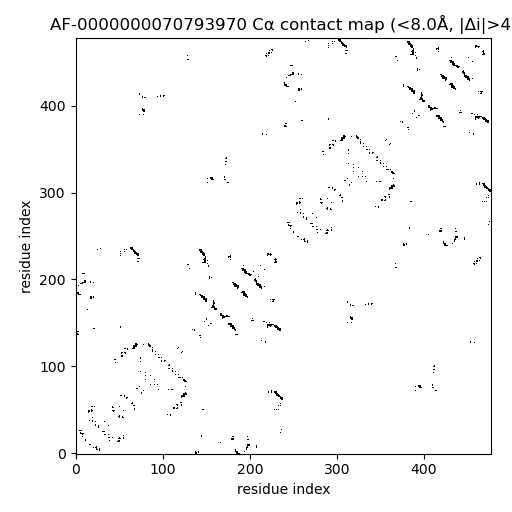M 3687 C CA . MET B 1 222 ? -0.105 3.172 -0.351 1 98.69 222 MET B CA 1
ATOM 3688 C C . MET B 1 222 ? 0.712 2.334 0.626 1 98.69 222 MET B C 1
ATOM 3690 O O . MET B 1 222 ? 0.186 1.86 1.635 1 98.69 222 MET B O 1
ATOM 3694 N N . LEU B 1 223 ? 1.974 2.223 0.376 1 98.56 223 LEU B N 1
ATOM 3695 C CA . LEU B 1 223 ? 2.83 1.386 1.209 1 98.56 223 LEU B CA 1
ATOM 3696 C C . LEU B 1 223 ? 3.096 2.051 2.555 1 98.56 223 LEU B C 1
ATOM 3698 O O . LEU B 1 223 ? 3.604 1.412 3.48 1 98.56 223 LEU B O 1
ATOM 3702 N N . GLY B 1 224 ? 2.721 3.307 2.646 1 98.12 224 GLY B N 1
ATOM 3703 C CA . GLY B 1 224 ? 2.777 3.967 3.941 1 98.12 224 GLY B CA 1
ATOM 3704 C C . GLY B 1 224 ? 1.925 3.287 4.996 1 98.12 224 GLY B C 1
ATOM 3705 O O . GLY B 1 224 ? 2.09 3.535 6.191 1 98.12 224 GLY B O 1
ATOM 3706 N N . VAL B 1 225 ? 1.066 2.41 4.539 1 97.62 225 VAL B N 1
ATOM 3707 C CA . VAL B 1 225 ? 0.172 1.708 5.453 1 97.62 225 VAL B CA 1
ATOM 3708 C C . VAL B 1 225 ? 0.989 0.883 6.445 1 97.62 225 VAL B C 1
ATOM 3710 O O . VAL B 1 225 ? 0.542 0.625 7.562 1 97.62 225 VAL B O 1
ATOM 3713 N N . LEU B 1 226 ? 2.203 0.545 6.109 1 96.25 226 LEU B N 1
ATOM 3714 C CA . LEU B 1 226 ? 3.07 -0.277 6.949 1 96.25 226 LEU B CA 1
ATOM 3715 C C . LEU B 1 226 ? 3.502 0.485 8.195 1 96.25 226 LEU B C 1
ATOM 3717 O O . LEU B 1 226 ? 3.938 -0.121 9.18 1 96.25 226 LEU B O 1
ATOM 3721 N N . THR B 1 227 ? 3.379 1.825 8.148 1 93.75 227 THR B N 1
ATOM 3722 C CA . THR B 1 227 ? 3.783 2.656 9.273 1 93.75 227 THR B CA 1
ATOM 3723 C C . THR B 1 227 ? 2.613 3.5 9.773 1 93.75 227 THR B C 1
ATOM 3725 O O . THR B 1 227 ? 2.811 4.602 10.297 1 93.75 227 THR B O 1
ATOM 3728 N N . TYR B 1 228 ? 1.416 3.057 9.5 1 90.12 228 TYR B N 1
ATOM 3729 C CA . TYR B 1 228 ? 0.162 3.641 9.969 1 90.12 228 TYR B CA 1
ATOM 3730 C C . TYR B 1 228 ? -0.076 5 9.32 1 90.12 228 TYR B C 1
ATOM 3732 O O . TYR B 1 228 ? -0.671 5.891 9.93 1 90.12 228 TYR B O 1
ATOM 3740 N N . ASP B 1 229 ? 0.486 5.109 8.164 1 93.56 229 ASP B N 1
ATOM 3741 C CA . ASP B 1 229 ? 0.232 6.27 7.309 1 93.56 229 ASP B CA 1
ATOM 3742 C C . ASP B 1 229 ? -0.689 5.902 6.148 1 93.56 229 ASP B C 1
ATOM 3744 O O . ASP B 1 229 ? -1.739 5.289 6.352 1 93.56 229 ASP B O 1
ATOM 3748 N N . ALA B 1 230 ? -0.311 6.379 4.91 1 96.62 230 ALA B N 1
ATOM 3749 C CA . ALA B 1 230 ? -1.117 6.199 3.707 1 96.62 230 ALA B CA 1
ATOM 3750 C C . ALA B 1 230 ? -2.338 7.113 3.719 1 96.62 230 ALA B C 1
ATOM 3752 O O . ALA B 1 230 ? -3.473 6.645 3.838 1 96.62 230 ALA B O 1
ATOM 3753 N N . ASN B 1 231 ? -2.07 8.359 3.482 1 98.44 231 ASN B N 1
ATOM 3754 C CA . ASN B 1 231 ? -3.111 9.375 3.543 1 98.44 231 ASN B CA 1
ATOM 3755 C C . ASN B 1 231 ? -2.656 10.68 2.893 1 98.44 231 ASN B C 1
ATOM 3757 O O . ASN B 1 231 ? -1.482 10.836 2.553 1 98.44 231 ASN B O 1
ATOM 3761 N N . LEU B 1 232 ? -3.592 11.531 2.604 1 98.88 232 LEU B N 1
ATOM 3762 C CA . LEU B 1 232 ? -3.398 12.922 2.227 1 98.88 232 LEU B CA 1
ATOM 3763 C C . LEU B 1 232 ? -4.016 13.859 3.262 1 98.88 232 LEU B C 1
ATOM 3765 O O . LEU B 1 232 ? -5.098 13.578 3.785 1 98.88 232 LEU B O 1
ATOM 3769 N N . LEU B 1 233 ? -3.357 14.883 3.568 1 98.94 233 LEU B N 1
ATOM 3770 C CA . LEU B 1 233 ? -3.898 15.938 4.422 1 98.94 233 LEU B CA 1
ATOM 3771 C C . LEU B 1 233 ? -3.986 17.266 3.668 1 98.94 233 LEU B C 1
ATOM 3773 O O . LEU B 1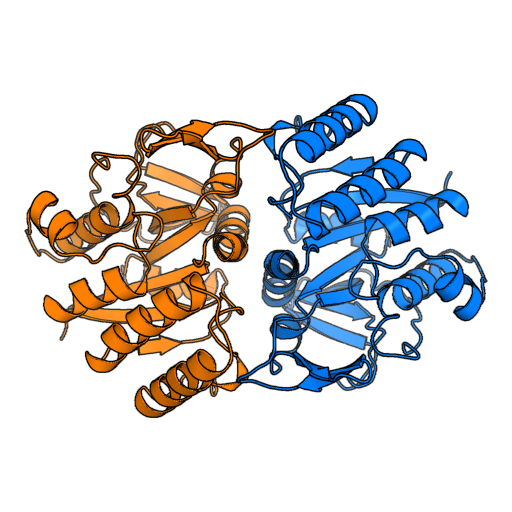 233 ? -2.963 17.828 3.287 1 98.94 233 LEU B O 1
ATOM 3777 N N . ILE B 1 234 ? -5.195 17.656 3.432 1 98.94 234 ILE B N 1
ATOM 3778 C CA . ILE B 1 234 ? -5.469 18.953 2.797 1 98.94 234 ILE B CA 1
ATOM 3779 C C . ILE B 1 234 ? -5.711 20.016 3.865 1 98.94 234 ILE B C 1
ATOM 3781 O O . ILE B 1 234 ? -6.562 19.828 4.742 1 98.94 234 ILE B O 1
ATOM 3785 N N . ILE B 1 235 ? -4.992 21.062 3.824 1 98.81 235 ILE B N 1
ATOM 3786 C CA . ILE B 1 235 ? -5.125 22.172 4.754 1 98.81 235 ILE B CA 1
ATOM 3787 C C . ILE B 1 235 ? -5.445 23.453 3.982 1 98.81 235 ILE B C 1
ATOM 3789 O O . ILE B 1 235 ? -4.723 23.828 3.053 1 98.81 235 ILE B O 1
ATOM 3793 N N . GLU B 1 236 ? -6.523 24.078 4.32 1 98.12 236 GLU B N 1
ATOM 3794 C CA . GLU B 1 236 ? -6.957 25.297 3.648 1 98.12 236 GLU B CA 1
ATOM 3795 C C . GLU B 1 236 ? -7.355 26.375 4.656 1 98.12 236 GLU B C 1
ATOM 3797 O O . GLU B 1 236 ? -7.891 26.062 5.727 1 98.12 236 GLU B O 1
ATOM 3802 N N . PRO B 1 237 ? -7.109 27.656 4.289 1 96.25 237 PRO B N 1
ATOM 3803 C CA . PRO B 1 237 ? -7.605 28.719 5.168 1 96.25 237 PRO B CA 1
ATOM 3804 C C . PRO B 1 237 ? -9.125 28.719 5.289 1 96.25 237 PRO B C 1
ATOM 3806 O O . PRO B 1 237 ? -9.828 28.406 4.324 1 96.25 237 PRO B O 1
ATOM 3809 N N . LYS B 1 238 ? -9.57 29.062 6.547 1 89.06 238 LYS B N 1
ATOM 3810 C CA . LYS B 1 238 ? -11.016 29.219 6.742 1 89.06 238 LYS B CA 1
ATOM 3811 C C . LYS B 1 238 ? -11.539 30.469 6.027 1 89.06 238 LYS B C 1
ATOM 3813 O O . LYS B 1 238 ? -10.859 31.5 5.984 1 89.06 238 LYS B O 1
ATOM 3818 N N . GLU B 1 239 ? -12.453 30.453 4.984 1 71 239 GLU B N 1
ATOM 3819 C CA . GLU B 1 239 ? -13.039 31.641 4.379 1 71 239 GLU B CA 1
ATOM 3820 C C . GLU B 1 239 ? -13.523 32.625 5.441 1 71 239 GLU B C 1
ATOM 3822 O O . GLU B 1 239 ? -13.898 32.219 6.543 1 71 239 GLU B O 1
#

Radius of gyration: 22.07 Å; Cα contacts (8 Å, |Δi|>4): 1070; chains: 2; bounding box: 44×65×49 Å